Protein AF-A0AAW1PPL3-F1 (afdb_monomer_lite)

pLDDT: mean 71.65, std 19.82, range [29.27, 97.94]

Radius of gyration: 53.05 Å; chains: 1; bounding box: 137×73×164 Å

Sequence (565 aa):
MLQYEVLLQEMLGAAGLLGKDSELPNEKRLACHHALLRELLVANAFGPLQASPAGRPAAVAERAALKEELVAQAAKHEAHVAELNAASAALQAQLDSTTAQVASLRQQMMDKTEQHWKANSACEAELRKWKERYEECEREANYLRGQLAEGVSKRAAMSALQEACKPSWGAHAGGATQNQAEVLQQQLGVLLNSRLDNFERQLAVTHADDAPQLRAACMAECNVALQQLRGLGDLSQQHASRRGVEQASPANLASPQTPAAAVVDGKQQQHRPSSREGRSALPADQTGDQAEPSGRSSGQAGAPAEELHAQLWRKFEHYCGLDFVPRPAYARRLDLKGLLRLIEDCLASKWRQSSAQGRGLQEATADFFFRYVEEKYGPRDLAAYICHGCLTAVEQHQEGNAVVRMFAAILRGTLAEPAWQYSMQWRRILARLAIGSLVSPKAVIATLYPTAAVEEQAALLAKLTHREGTHADDIIEVLTGELLSGRELRYQHWLQILQSREVEPGLPEFADLCMQHMPSVKREMIESMFRLVQGAEQRGDRHGSAPPDKLAYVAACLEAAAIDC

Foldseek 3Di:
DVVLVVVLVVQCVVVVNPDPDDDDDPVVSVVSNVVSVVVCVVVVVVPCVPDDPVCVVVVVVVVVVVVVVVVVVVVVVVVVVVVVVVVVVVVVVVVVVVVVVVVVVVVVVVVVVVVVVVVVVVVVVVVVVVVVVVVVVVVVVVVVVVVVVVVVVVVVVVVVVVVVLPDPPPDDDDDDPVVVLVVVSVVLVVVLVVVVVVLVVVLVVDDPVCNVVSVVVNVVVVVVSVVVVVVVVVVVVVVVVVVVVVPDDDDDDDDDDDDDDDDDDDDDDDDDDDDDDDDDDDDDDDDDDDDDPPDDDDDPPPPPQVVLLVVLVVVLCVLVDVPPDDDDPDDDDDPSVVLSVLLLVLLVVVCVVVDPDDDDRRNVSSVCQLVVLCVPVPDSVRSSVVSCQQSVVSRVDDPQFLSNVQVSCCSVVVDPPLLVLLLVLLVVVLVVQCPDQAHDLLVSLCLLCVPDDPVLSVVLVVQQVVDDRRGSSSNSRSQSVCVVVCNRPQLVVQLVVQVVDPDQDFLVRLLVVLCVVQVQQDSVLSSVLLVSQVVVPPPPDPGDRGDSSNSSSSSSSRVSVSSVD

Secondary structure (DSSP, 8-state):
-HHHHHHHHHHHHHTT---TT----HHHHHHHHHHHHHHHHHTTTTGGGG--TTSHHHHHHHHHHHHHHHHHHHHHHHHHHHHHHHHHHHHHHHHHHHHHHHHHHHHHHHHHHHHHHHHHHHHHHHHHHHHHHHHHHHHHHHHHHHHHHHHHHHHHHHHHHHHHTS---------SSHHHHHHHHHHHHHHHHHHHHHHHHHHHHS-TTTHHHHHHHHHHHHHHHHHHHHHHHHHHHHHHHHHHHTT----------------------------------------------------S--HHHHHHHHHHHHHHHHHH-TTS-----------HHHHHHHHHHHHHHHHHHH-SS---HHHHHHHHHHHHHHHHH-SHHHHHHHHHHHHHHHHT-SS--HHHHHHHHHHTTSS-HHHHHHHHHHHHHHHHH-SSS---HHHHHHHH-TTS-HHHHHHHHHHHTTSTT--HHHHHHHHHHHHHTT--HHHHHHHHHHHTSSS---HHHHHHHHHHH-TTS-HHHHHHHHHHHHHHH-SS-TTPPPPHHHHHHHHHHHHHHHHH-

Structure (mmCIF, N/CA/C/O backbone):
data_AF-A0AAW1PPL3-F1
#
_entry.id   AF-A0AAW1PPL3-F1
#
loop_
_atom_site.group_PDB
_atom_site.id
_atom_site.type_symbol
_atom_site.label_atom_id
_atom_site.label_alt_id
_atom_site.label_comp_id
_atom_site.label_asym_id
_atom_site.label_entity_id
_atom_site.label_seq_id
_atom_site.pdbx_PDB_ins_code
_atom_site.Cartn_x
_atom_site.Cartn_y
_atom_site.Cartn_z
_atom_site.occupancy
_atom_site.B_iso_or_equiv
_atom_site.auth_seq_id
_atom_site.auth_comp_id
_atom_site.auth_asym_id
_atom_site.auth_atom_id
_atom_site.pdbx_PDB_model_num
ATOM 1 N N . MET A 1 1 ? -42.924 -25.919 68.122 1.00 47.06 1 MET A N 1
ATOM 2 C CA . MET A 1 1 ? -42.771 -26.407 66.733 1.00 47.06 1 MET A CA 1
ATOM 3 C C . MET A 1 1 ? -43.697 -27.572 66.425 1.00 47.06 1 MET A C 1
ATOM 5 O O . MET A 1 1 ? -44.502 -27.414 65.527 1.00 47.06 1 MET A O 1
ATOM 9 N N . LEU A 1 2 ? -43.689 -28.660 67.205 1.00 43.91 2 LEU A N 1
ATOM 10 C CA . LEU A 1 2 ? -44.578 -29.816 66.975 1.00 43.91 2 LEU A CA 1
ATOM 11 C C . LEU A 1 2 ? -46.073 -29.460 66.839 1.00 43.91 2 LEU A C 1
ATOM 13 O O . LEU A 1 2 ? -46.724 -29.915 65.912 1.00 43.91 2 LEU A O 1
ATOM 17 N N . GLN A 1 3 ? -46.611 -28.580 67.690 1.00 58.44 3 GLN A N 1
ATOM 18 C CA . GLN A 1 3 ? -48.013 -28.139 67.572 1.00 58.44 3 GLN A CA 1
ATOM 19 C C . GLN A 1 3 ? -48.297 -27.320 66.299 1.00 58.44 3 GLN A C 1
ATOM 21 O O . GLN A 1 3 ? -49.403 -27.373 65.778 1.00 58.44 3 GLN A O 1
ATOM 26 N N . TYR A 1 4 ? -47.304 -26.590 65.781 1.00 63.50 4 TYR A N 1
ATOM 27 C CA . TYR A 1 4 ? -47.431 -25.813 64.544 1.00 63.50 4 TYR A CA 1
ATOM 28 C C . TYR A 1 4 ? -47.449 -26.733 63.322 1.00 63.50 4 TYR A C 1
ATOM 30 O O . TYR A 1 4 ? -48.279 -26.556 62.439 1.00 63.50 4 TYR A O 1
ATOM 38 N N . GLU A 1 5 ? -46.571 -27.738 63.289 1.00 59.00 5 GLU A N 1
ATOM 39 C CA . GLU A 1 5 ? -46.535 -28.725 62.205 1.00 59.00 5 GLU A CA 1
ATOM 40 C C . GLU A 1 5 ? -47.808 -29.572 62.153 1.00 59.00 5 GLU A C 1
ATOM 42 O O . GLU A 1 5 ? -48.322 -29.812 61.063 1.00 59.00 5 GLU A O 1
ATOM 47 N N . VAL A 1 6 ? -48.355 -29.955 63.313 1.00 66.25 6 VAL A N 1
ATOM 48 C CA . VAL A 1 6 ? -49.623 -30.696 63.396 1.00 66.25 6 VAL A CA 1
ATOM 49 C C . VAL A 1 6 ? -50.791 -29.845 62.889 1.00 66.25 6 VAL A C 1
ATOM 51 O O . VAL A 1 6 ? -51.515 -30.292 62.005 1.00 66.25 6 VAL A O 1
ATOM 54 N N . LEU A 1 7 ? -50.930 -28.594 63.349 1.00 67.81 7 LEU A N 1
ATOM 55 C CA . LEU A 1 7 ? -52.013 -27.706 62.896 1.00 67.81 7 LEU A CA 1
ATOM 56 C C . LEU A 1 7 ? -51.896 -27.378 61.397 1.00 67.81 7 LEU A C 1
ATOM 58 O O . LEU A 1 7 ? -52.888 -27.283 60.676 1.00 67.81 7 LEU A O 1
ATOM 62 N N . LEU A 1 8 ? -50.665 -27.227 60.905 1.00 67.19 8 LEU A N 1
ATOM 63 C CA . LEU A 1 8 ? -50.383 -27.007 59.494 1.00 67.19 8 LEU A CA 1
ATOM 64 C C . LEU A 1 8 ? -50.762 -28.231 58.644 1.00 67.19 8 LEU A C 1
ATOM 66 O O . LEU A 1 8 ? -51.364 -28.065 57.582 1.00 67.19 8 LEU A O 1
ATOM 70 N N . GLN A 1 9 ? -50.427 -29.443 59.096 1.00 66.56 9 GLN A N 1
ATOM 71 C CA . GLN A 1 9 ? -50.835 -30.687 58.438 1.00 66.56 9 GLN A CA 1
ATOM 72 C C . GLN A 1 9 ? -52.357 -30.859 58.456 1.00 66.56 9 GLN A C 1
ATOM 74 O O . GLN A 1 9 ? -52.925 -31.250 57.439 1.00 66.56 9 GLN A O 1
ATOM 79 N N . GLU A 1 10 ? -53.028 -30.499 59.550 1.00 70.81 10 GLU A N 1
ATOM 80 C CA . GLU A 1 10 ? -54.491 -30.522 59.643 1.00 70.81 10 GLU A CA 1
ATOM 81 C C . GLU A 1 10 ? -55.145 -29.539 58.666 1.00 70.81 10 GLU A C 1
ATOM 83 O O . GLU A 1 10 ? -56.058 -29.928 57.941 1.00 70.81 10 GLU A O 1
ATOM 88 N N . MET A 1 11 ? -54.654 -28.298 58.559 1.00 67.19 11 MET A N 1
ATOM 89 C CA . MET A 1 11 ? -55.198 -27.337 57.591 1.00 67.19 11 MET A CA 1
ATOM 90 C C . MET A 1 11 ? -54.926 -27.740 56.138 1.00 67.19 11 MET A C 1
ATOM 92 O O . MET A 1 11 ? -55.801 -27.601 55.283 1.00 67.19 11 MET A O 1
ATOM 96 N N . LEU A 1 12 ? -53.725 -28.248 55.839 1.00 66.06 12 LEU A N 1
ATOM 97 C CA . LEU A 1 12 ? -53.390 -28.765 54.508 1.00 66.06 12 LEU A CA 1
ATOM 98 C C . LEU A 1 12 ? -54.238 -30.001 54.162 1.00 66.06 12 LEU A C 1
ATOM 100 O O . LEU A 1 12 ? -54.612 -30.188 53.003 1.00 66.06 12 LEU A O 1
ATOM 104 N N . GLY A 1 13 ? -54.574 -30.818 55.164 1.00 69.56 13 GLY A N 1
ATOM 105 C CA . GLY A 1 13 ? -55.455 -31.973 55.037 1.00 69.56 13 GLY A CA 1
ATOM 106 C C . GLY A 1 13 ? -56.905 -31.563 54.795 1.00 69.56 13 GLY A C 1
ATOM 107 O O . GLY A 1 13 ? -57.526 -32.047 53.851 1.00 69.56 13 GLY A O 1
ATOM 108 N N . ALA A 1 14 ? -57.422 -30.613 55.578 1.00 72.19 14 ALA A N 1
ATOM 109 C CA . ALA A 1 14 ? -58.779 -30.080 55.448 1.00 72.19 14 ALA A CA 1
ATOM 110 C C . ALA A 1 14 ? -59.011 -29.363 54.107 1.00 72.19 14 ALA A C 1
ATOM 112 O O . ALA A 1 14 ? -60.102 -29.433 53.547 1.00 72.19 14 ALA A O 1
ATOM 113 N N . ALA A 1 15 ? -57.976 -28.726 53.553 1.00 66.81 15 ALA A N 1
ATOM 114 C CA . ALA A 1 15 ? -58.012 -28.121 52.222 1.00 66.81 15 ALA A CA 1
ATOM 115 C C . ALA A 1 15 ? -57.899 -29.143 51.068 1.00 66.81 15 ALA A C 1
ATOM 117 O O . ALA A 1 15 ? -57.900 -28.747 49.903 1.00 66.81 15 ALA A O 1
ATOM 118 N N . GLY A 1 16 ? -57.771 -30.443 51.367 1.00 69.69 16 GLY A N 1
ATOM 119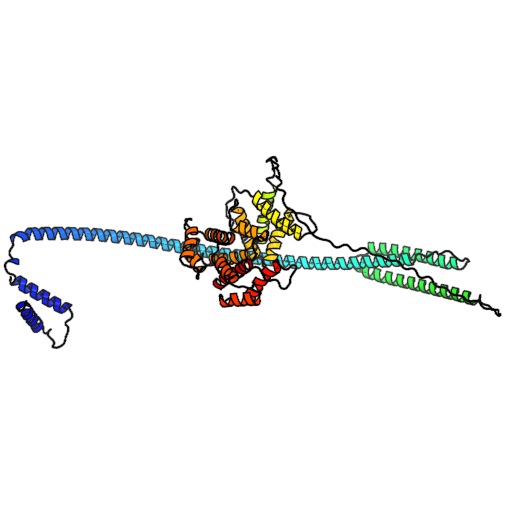 C CA . GLY A 1 16 ? -57.636 -31.510 50.370 1.00 69.69 16 GLY A CA 1
ATOM 120 C C . GLY A 1 16 ? -56.287 -31.526 49.641 1.00 69.69 16 GLY A C 1
ATOM 121 O O . GLY A 1 16 ? -56.177 -32.117 48.571 1.00 69.69 16 GLY A O 1
ATOM 122 N N . LEU A 1 17 ? -55.262 -30.862 50.188 1.00 61.75 17 LEU A N 1
ATOM 123 C CA . LEU A 1 17 ? -53.961 -30.664 49.537 1.00 61.75 17 LEU A CA 1
ATOM 124 C C . LEU A 1 17 ? -52.925 -31.746 49.888 1.00 61.75 17 LEU A C 1
ATOM 126 O O . LEU A 1 17 ? -51.886 -31.825 49.238 1.00 61.75 17 LEU A O 1
ATOM 130 N N . LEU A 1 18 ? -53.199 -32.597 50.880 1.00 63.81 18 LEU A N 1
ATOM 131 C CA . LEU A 1 18 ? -52.364 -33.747 51.250 1.00 63.81 18 LEU A CA 1
ATOM 132 C C . LEU A 1 18 ? -52.703 -34.974 50.381 1.00 63.81 18 LEU A C 1
ATOM 134 O O . LEU A 1 18 ? -53.314 -35.942 50.828 1.00 63.81 18 LEU A O 1
ATOM 138 N N . GLY A 1 19 ? -52.311 -34.918 49.106 1.00 61.66 19 GLY A N 1
ATOM 139 C CA . GLY A 1 19 ? -52.213 -36.104 48.250 1.00 61.66 19 GLY A CA 1
ATOM 140 C C . GLY A 1 19 ? -51.001 -36.953 48.649 1.00 61.66 19 GLY A C 1
ATOM 141 O O . GLY A 1 19 ? -49.971 -36.406 49.036 1.00 61.66 19 GLY A O 1
ATOM 142 N N . LYS A 1 20 ? -51.119 -38.286 48.568 1.00 55.81 20 LYS A N 1
ATOM 143 C CA . LYS A 1 20 ? -50.111 -39.232 49.087 1.00 55.81 20 LYS A CA 1
ATOM 144 C C . LYS A 1 20 ? -48.719 -39.138 48.445 1.00 55.81 20 LYS A C 1
ATOM 146 O O . LYS A 1 20 ? -47.793 -39.618 49.075 1.00 55.81 20 LYS A O 1
ATOM 151 N N . ASP A 1 21 ? -48.550 -38.472 47.300 1.00 56.91 21 ASP A N 1
ATOM 152 C CA . ASP A 1 21 ? -47.264 -38.417 46.584 1.00 56.91 21 ASP A CA 1
ATOM 153 C C . ASP A 1 21 ? -47.038 -37.098 45.808 1.00 56.91 21 ASP A C 1
ATOM 155 O O . ASP A 1 21 ? -46.737 -37.119 44.616 1.00 56.91 21 ASP A O 1
ATOM 159 N N . SER A 1 22 ? -47.188 -35.916 46.423 1.00 47.56 22 SER A N 1
ATOM 160 C CA . SER A 1 22 ? -46.882 -34.666 45.700 1.00 47.56 22 SER A CA 1
ATOM 161 C C . SER A 1 22 ? -46.159 -33.612 46.531 1.00 47.56 22 SER A C 1
ATOM 163 O O . SER A 1 22 ? -46.698 -33.089 47.510 1.00 47.56 22 SER A O 1
ATOM 165 N N . GLU A 1 23 ? -44.972 -33.226 46.064 1.00 56.41 23 GLU A N 1
ATOM 166 C CA . GLU A 1 23 ? -44.368 -31.926 46.340 1.00 56.41 23 GLU A CA 1
ATOM 167 C C . GLU A 1 23 ? -45.357 -30.826 45.924 1.00 56.41 23 GLU A C 1
ATOM 169 O O . GLU A 1 23 ? -45.525 -30.502 44.750 1.00 56.41 23 GLU A O 1
ATOM 174 N N . LEU A 1 24 ? -46.085 -30.284 46.900 1.00 57.62 24 LEU A N 1
ATOM 175 C CA . LEU A 1 24 ? -46.941 -29.121 46.692 1.00 57.62 24 LEU A CA 1
ATOM 176 C C . LEU A 1 24 ? -46.094 -27.955 46.148 1.00 57.62 24 LEU A C 1
ATOM 178 O O . LEU A 1 24 ? -45.044 -27.669 46.732 1.00 57.62 24 LEU A O 1
ATOM 182 N N . PRO A 1 25 ? -46.554 -27.228 45.110 1.00 60.47 25 PRO A N 1
ATOM 183 C CA . PRO A 1 25 ? -45.893 -26.012 44.648 1.00 60.47 25 PRO A CA 1
ATOM 184 C C . PRO A 1 25 ? -45.697 -25.047 45.822 1.00 60.47 25 PRO A C 1
ATOM 186 O O . PRO A 1 25 ? -46.647 -24.793 46.574 1.00 60.47 25 PRO A O 1
ATOM 189 N N . ASN A 1 26 ? -44.481 -24.513 45.978 1.00 64.62 26 ASN A N 1
ATOM 190 C CA . ASN A 1 26 ? -44.082 -23.663 47.108 1.00 64.62 26 ASN A CA 1
ATOM 191 C C . ASN A 1 26 ? -45.104 -22.562 47.433 1.00 64.62 26 ASN A C 1
ATOM 193 O O . ASN A 1 26 ? -45.371 -22.297 48.601 1.00 64.62 26 ASN A O 1
ATOM 197 N N . GLU A 1 27 ? -45.742 -21.982 46.417 1.00 66.88 27 GLU A N 1
ATOM 198 C CA . GLU A 1 27 ? -46.735 -20.912 46.555 1.00 66.88 27 GLU A CA 1
ATOM 199 C C . GLU A 1 27 ? -47.969 -21.317 47.380 1.00 66.88 27 GLU A C 1
ATOM 201 O O . GLU A 1 27 ? -48.416 -20.554 48.238 1.00 66.88 27 GLU A O 1
ATOM 206 N N . LYS A 1 28 ? -48.498 -22.538 47.198 1.00 67.62 28 LYS A N 1
ATOM 207 C CA . LYS A 1 28 ? -49.673 -23.016 47.954 1.00 67.62 28 LYS A CA 1
ATOM 208 C C . LYS A 1 28 ? -49.316 -23.333 49.404 1.00 67.62 28 LYS A C 1
ATOM 210 O O . LYS A 1 28 ? -50.082 -23.021 50.315 1.00 67.62 28 LYS A O 1
ATOM 215 N N . ARG A 1 29 ? -48.127 -23.901 49.631 1.00 66.00 29 ARG A N 1
ATOM 216 C CA . ARG A 1 29 ? -47.601 -24.157 50.981 1.00 66.00 29 ARG A CA 1
ATOM 217 C C . ARG A 1 29 ? -47.380 -22.840 51.734 1.00 66.00 29 ARG A C 1
ATOM 219 O O . ARG A 1 29 ? -47.777 -22.736 52.895 1.00 66.00 29 ARG A O 1
ATOM 226 N N . LEU A 1 30 ? -46.835 -21.827 51.055 1.00 69.00 30 LEU A N 1
ATOM 227 C CA . LEU A 1 30 ? -46.618 -20.490 51.608 1.00 69.00 30 LEU A CA 1
ATOM 228 C C . LEU A 1 30 ? -47.943 -19.788 51.950 1.00 69.00 30 LEU A C 1
ATOM 230 O O . LEU A 1 30 ? -48.066 -19.210 53.028 1.00 69.00 30 LEU A O 1
ATOM 234 N N . ALA A 1 31 ? -48.958 -19.895 51.084 1.00 73.62 31 ALA A N 1
ATOM 235 C CA . ALA A 1 31 ? -50.292 -19.352 51.344 1.00 73.62 31 ALA A CA 1
ATOM 236 C C . ALA A 1 31 ? -50.938 -19.973 52.596 1.00 73.62 31 ALA A C 1
ATOM 238 O O . ALA A 1 31 ? -51.479 -19.248 53.434 1.00 73.62 31 ALA A O 1
ATOM 239 N N . CYS A 1 32 ? -50.818 -21.294 52.777 1.00 70.44 32 CYS A N 1
ATOM 240 C CA . CYS A 1 32 ? -51.295 -21.974 53.985 1.00 70.44 32 CYS A CA 1
ATOM 241 C C . CYS A 1 32 ? -50.515 -21.567 55.243 1.00 70.44 32 CYS A C 1
ATOM 243 O O . CYS A 1 32 ? -51.138 -21.345 56.280 1.00 70.44 32 CYS A O 1
ATOM 245 N N . HIS A 1 33 ? -49.187 -21.407 55.170 1.00 72.00 33 HIS A N 1
ATOM 246 C CA . HIS A 1 33 ? -48.400 -20.880 56.298 1.00 72.00 33 HIS A CA 1
ATOM 247 C C . HIS A 1 33 ? -48.849 -19.466 56.675 1.00 72.00 33 HIS A C 1
ATOM 249 O O . HIS A 1 33 ? -49.028 -19.160 57.850 1.00 72.00 33 HIS A O 1
ATOM 255 N N . HIS A 1 34 ? -49.077 -18.606 55.682 1.00 74.06 34 HIS A N 1
ATOM 256 C CA . HIS A 1 34 ? -49.506 -17.233 55.912 1.00 74.06 34 HIS A CA 1
ATOM 257 C C . HIS A 1 34 ? -50.919 -17.151 56.518 1.00 74.06 34 HIS A C 1
ATOM 259 O O . HIS A 1 34 ? -51.156 -16.339 57.412 1.00 74.06 34 HIS A O 1
ATOM 265 N N . ALA A 1 35 ? -51.848 -18.010 56.083 1.00 77.00 35 ALA A N 1
ATOM 266 C CA . ALA A 1 35 ? -53.179 -18.117 56.682 1.00 77.00 35 ALA A CA 1
ATOM 267 C C . ALA A 1 35 ? -53.114 -18.602 58.142 1.00 77.00 35 ALA A C 1
ATOM 269 O O . ALA A 1 35 ? -53.709 -17.977 59.016 1.00 77.00 35 ALA A O 1
ATOM 270 N N . LEU A 1 36 ? -52.318 -19.641 58.421 1.00 73.62 36 LEU A N 1
ATOM 271 C CA . LEU A 1 36 ? -52.119 -20.176 59.773 1.00 73.62 36 LEU A CA 1
ATOM 272 C C . LEU A 1 36 ? -51.508 -19.125 60.710 1.00 73.62 36 LEU A C 1
ATOM 274 O O . LEU A 1 36 ? -51.968 -18.939 61.831 1.00 73.62 36 LEU A O 1
ATOM 278 N N . LEU A 1 37 ? -50.486 -18.401 60.243 1.00 74.31 37 LEU A N 1
ATOM 279 C CA . LEU A 1 37 ? -49.851 -17.332 61.012 1.00 74.31 37 LEU A CA 1
ATOM 280 C C . LEU A 1 37 ? -50.823 -16.183 61.299 1.00 74.31 37 LEU A C 1
ATOM 282 O O . LEU A 1 37 ? -50.788 -15.639 62.401 1.00 74.31 37 LEU A O 1
ATOM 286 N N . ARG A 1 38 ? -51.708 -15.831 60.355 1.00 76.31 38 ARG A N 1
ATOM 287 C CA . ARG A 1 38 ? -52.776 -14.844 60.589 1.00 76.31 38 ARG A CA 1
ATOM 288 C C . ARG A 1 38 ? -53.756 -15.308 61.661 1.00 76.31 38 ARG A C 1
ATOM 290 O O . ARG A 1 38 ? -54.040 -14.530 62.563 1.00 76.31 38 ARG A O 1
ATOM 297 N N . GLU A 1 39 ? -54.225 -16.549 61.594 1.00 76.50 39 GLU A N 1
ATOM 298 C CA . GLU A 1 39 ? -55.144 -17.107 62.595 1.00 76.50 39 GLU A CA 1
ATOM 299 C C . GLU A 1 39 ? -54.493 -17.184 63.983 1.00 76.50 39 GLU A C 1
ATOM 301 O O . GLU A 1 39 ? -55.076 -16.739 64.967 1.00 76.50 39 GLU A O 1
ATOM 306 N N . LEU A 1 40 ? -53.236 -17.633 64.071 1.00 74.50 40 LEU A N 1
ATOM 307 C CA . LEU A 1 40 ? -52.483 -17.663 65.332 1.00 74.50 40 LEU A CA 1
ATOM 308 C C . LEU A 1 40 ? -52.224 -16.256 65.900 1.00 74.50 40 LEU A C 1
ATOM 310 O O . LEU A 1 40 ? -52.237 -16.067 67.118 1.00 74.50 40 LEU A O 1
ATOM 314 N N . LEU A 1 41 ? -52.018 -15.258 65.032 1.00 71.50 41 LEU A N 1
ATOM 315 C CA . LEU A 1 41 ? -51.912 -13.850 65.423 1.00 71.50 41 LEU A CA 1
ATOM 316 C C . LEU A 1 41 ? -53.244 -13.300 65.951 1.00 71.50 41 LEU A C 1
ATOM 318 O O . LEU A 1 41 ? -53.228 -12.595 66.957 1.00 71.50 41 LEU A O 1
ATOM 322 N N . VAL A 1 42 ? -54.373 -13.617 65.304 1.00 76.06 42 VAL A N 1
ATOM 323 C CA . VAL A 1 42 ? -55.726 -13.196 65.722 1.00 76.06 42 VAL A CA 1
ATOM 324 C C . VAL A 1 42 ? -56.143 -13.879 67.025 1.00 76.06 42 VAL A C 1
ATOM 326 O O . VAL A 1 42 ? -56.715 -13.232 67.900 1.00 76.06 42 VAL A O 1
ATOM 329 N N . ALA A 1 43 ? -55.794 -15.153 67.197 1.00 75.88 43 ALA A N 1
ATOM 330 C CA . ALA A 1 43 ? -56.056 -15.928 68.407 1.00 75.88 43 ALA A CA 1
ATOM 331 C C . ALA A 1 43 ? -55.189 -15.512 69.613 1.00 75.88 43 ALA A C 1
ATOM 333 O O . ALA A 1 43 ? -55.284 -16.123 70.675 1.00 75.88 43 ALA A O 1
ATOM 334 N N . ASN A 1 44 ? -54.330 -14.493 69.467 1.00 67.56 44 ASN A N 1
ATOM 335 C CA . ASN A 1 44 ? -53.355 -14.058 70.470 1.00 67.56 44 ASN A CA 1
ATOM 336 C C . ASN A 1 44 ? -52.453 -15.193 71.000 1.00 67.56 44 ASN A C 1
ATOM 338 O O . ASN A 1 44 ? -51.967 -15.158 72.134 1.00 67.56 44 ASN A O 1
ATOM 342 N N . ALA A 1 45 ? -52.203 -16.216 70.178 1.00 70.31 45 ALA A N 1
ATOM 343 C CA . ALA A 1 45 ? -51.489 -17.420 70.598 1.00 70.31 45 ALA A CA 1
ATOM 344 C C . ALA A 1 45 ? -49.991 -17.174 70.877 1.00 70.31 45 ALA A C 1
ATOM 346 O O . ALA A 1 45 ? -49.323 -18.021 71.466 1.00 70.31 45 ALA A O 1
ATOM 347 N N . PHE A 1 46 ? -49.455 -16.010 70.487 1.00 64.44 46 PHE A N 1
ATOM 348 C CA . PHE A 1 46 ? -48.047 -15.638 70.674 1.00 64.44 46 PHE A CA 1
ATOM 349 C C . PHE A 1 46 ? -47.742 -14.941 72.014 1.00 64.44 46 PHE A C 1
ATOM 351 O O . PHE A 1 46 ? -46.602 -14.534 72.249 1.00 64.44 46 PHE A O 1
ATOM 358 N N . GLY A 1 47 ? -48.717 -14.838 72.925 1.00 62.88 47 GLY A N 1
ATOM 359 C CA . GLY A 1 47 ? -48.483 -14.373 74.294 1.00 62.88 47 GLY A CA 1
ATOM 360 C C . GLY A 1 47 ? -47.929 -12.934 74.385 1.00 62.88 47 GLY A C 1
ATOM 361 O O . GLY A 1 47 ? -48.173 -12.117 73.495 1.00 62.88 47 GLY A O 1
ATOM 362 N N . PRO A 1 48 ? -47.187 -12.576 75.455 1.00 56.03 48 PRO A N 1
ATOM 363 C CA . PRO A 1 48 ? -46.822 -11.188 75.781 1.00 56.03 48 PRO A CA 1
ATOM 364 C C . PRO A 1 48 ? -45.929 -10.475 74.748 1.00 56.03 48 PRO A C 1
ATOM 366 O O . PRO A 1 48 ? -45.731 -9.269 74.861 1.00 56.03 48 PRO A O 1
ATOM 369 N N . LEU A 1 49 ? -45.467 -11.160 73.695 1.00 54.56 49 LEU A N 1
ATOM 370 C CA . LEU A 1 49 ? -44.830 -10.526 72.533 1.00 54.56 49 LEU A CA 1
ATOM 371 C C . LEU A 1 49 ? -45.799 -9.645 71.718 1.00 54.56 49 LEU A C 1
ATOM 373 O O . LEU A 1 49 ? -45.357 -8.793 70.953 1.00 54.56 49 LEU A O 1
ATOM 377 N N . GLN A 1 50 ? -47.116 -9.800 71.899 1.00 56.12 50 GLN A N 1
ATOM 378 C CA . GLN A 1 50 ? -48.141 -8.934 71.298 1.00 56.12 50 GLN A CA 1
ATOM 379 C C . GLN A 1 50 ? -48.575 -7.766 72.206 1.00 56.12 50 GLN A C 1
ATOM 381 O O . GLN A 1 50 ? -49.349 -6.903 71.777 1.00 56.12 50 GLN A O 1
ATOM 386 N N . ALA A 1 51 ? -48.073 -7.700 73.444 1.00 47.22 51 ALA A N 1
ATOM 387 C CA . ALA A 1 51 ? -48.461 -6.696 74.426 1.00 47.22 51 ALA A CA 1
ATOM 388 C C . ALA A 1 51 ? -47.456 -5.532 74.502 1.00 47.22 51 ALA A C 1
ATOM 390 O O . ALA A 1 51 ? -46.636 -5.445 75.408 1.00 47.22 51 ALA A O 1
ATOM 391 N N . SER A 1 52 ? -47.601 -4.567 73.592 1.00 45.41 52 SER A N 1
ATOM 392 C CA . SER A 1 52 ? -47.486 -3.153 73.973 1.00 45.41 52 SER A CA 1
ATOM 393 C C . SER A 1 52 ? -48.372 -2.281 73.071 1.00 45.41 52 SER A C 1
ATOM 395 O O . SER A 1 52 ? -47.948 -1.823 72.008 1.00 45.41 52 SER A O 1
ATOM 397 N N . PRO A 1 53 ? -49.633 -2.027 73.464 1.00 52.25 53 PRO A N 1
ATOM 398 C CA . PRO A 1 53 ? -50.480 -1.035 72.803 1.00 52.25 53 PRO A CA 1
ATOM 399 C C . PRO A 1 53 ? -49.970 0.414 72.967 1.00 52.25 53 PRO A C 1
ATOM 401 O O . PRO A 1 53 ? -50.486 1.303 72.296 1.00 52.25 53 PRO A O 1
ATOM 404 N N . ALA A 1 54 ? -48.927 0.657 73.774 1.00 50.50 54 ALA A N 1
ATOM 405 C CA . ALA A 1 54 ? -48.336 1.982 73.986 1.00 50.50 54 ALA A CA 1
ATOM 406 C C . ALA A 1 54 ? -47.407 2.461 72.844 1.00 50.50 54 ALA A C 1
ATOM 408 O O . ALA A 1 54 ? -47.099 3.646 72.778 1.00 50.50 54 ALA A O 1
ATOM 409 N N . GLY A 1 55 ? -46.996 1.584 71.914 1.00 51.78 55 GLY A N 1
ATOM 410 C CA . GLY A 1 55 ? -46.159 1.945 70.751 1.00 51.78 55 GLY A CA 1
ATOM 411 C C . GLY A 1 55 ? -46.908 2.106 69.417 1.00 51.78 55 GLY A C 1
ATOM 412 O O . GLY A 1 55 ? -46.330 2.558 68.429 1.00 51.78 55 GLY A O 1
ATOM 413 N N . ARG A 1 56 ? -48.202 1.752 69.357 1.00 56.53 56 ARG A N 1
ATOM 414 C CA . ARG A 1 56 ? -49.001 1.772 68.114 1.00 56.53 56 ARG A CA 1
ATOM 415 C C . ARG A 1 56 ? -49.181 3.155 67.468 1.00 56.53 56 ARG A C 1
ATOM 417 O O . ARG A 1 56 ? -49.084 3.204 66.245 1.00 56.53 56 ARG A O 1
ATOM 424 N N . PRO A 1 57 ? -49.424 4.266 68.191 1.00 60.31 57 PRO A N 1
ATOM 425 C CA . PRO A 1 57 ? -49.582 5.562 67.528 1.00 60.31 57 PRO A CA 1
ATOM 426 C C . PRO A 1 57 ? -48.271 6.057 66.896 1.00 60.31 57 PRO A C 1
ATOM 428 O O . PRO A 1 57 ? -48.308 6.620 65.806 1.00 60.31 57 PRO A O 1
ATOM 431 N N . ALA A 1 58 ? -47.117 5.766 67.512 1.00 63.50 58 ALA A N 1
ATOM 432 C CA . ALA A 1 58 ? -45.806 6.104 66.955 1.00 63.50 58 ALA A CA 1
ATOM 433 C C . ALA A 1 58 ? -45.503 5.302 65.676 1.00 63.50 58 ALA A C 1
ATOM 435 O O . ALA A 1 58 ? -45.140 5.887 64.661 1.00 63.50 58 ALA A O 1
ATOM 436 N N . ALA A 1 59 ? -45.763 3.990 65.678 1.00 69.38 59 ALA A N 1
ATOM 437 C CA . ALA A 1 59 ? -45.568 3.145 64.497 1.00 69.38 59 ALA A CA 1
ATOM 438 C C . ALA A 1 59 ? -46.533 3.481 63.340 1.00 69.38 59 ALA A C 1
ATOM 440 O O . ALA A 1 59 ? -46.192 3.320 62.169 1.00 69.38 59 ALA A O 1
ATOM 441 N N . VAL A 1 60 ? -47.751 3.952 63.639 1.00 75.12 60 VAL A N 1
ATOM 442 C CA . VAL A 1 60 ? -48.701 4.417 62.612 1.00 75.12 60 VAL A CA 1
ATOM 443 C C . VAL A 1 60 ? -48.249 5.750 62.008 1.00 75.12 60 VAL A C 1
ATOM 445 O O . VAL A 1 60 ? -48.342 5.905 60.791 1.00 75.12 60 VAL A O 1
ATOM 448 N N . ALA A 1 61 ? -47.719 6.673 62.818 1.00 76.94 61 ALA A N 1
ATOM 449 C CA . ALA A 1 61 ? -47.149 7.932 62.337 1.00 76.94 61 ALA A CA 1
ATOM 450 C C . ALA A 1 61 ? -45.895 7.704 61.472 1.00 76.94 61 ALA A C 1
ATOM 452 O O . ALA A 1 61 ? -45.797 8.259 60.381 1.00 76.94 61 ALA A O 1
ATOM 453 N N . GLU A 1 62 ? -44.989 6.820 61.895 1.00 78.62 62 GLU A N 1
ATOM 454 C CA . GLU A 1 62 ? -43.796 6.445 61.124 1.00 78.62 62 GLU A CA 1
ATOM 455 C C . GLU A 1 62 ? -44.169 5.774 59.792 1.00 78.62 62 GLU A C 1
ATOM 457 O O . GLU A 1 62 ? -43.621 6.096 58.740 1.00 78.62 62 GLU A O 1
ATOM 462 N N . ARG A 1 63 ? -45.190 4.906 59.795 1.00 81.81 63 ARG A N 1
ATOM 463 C CA . ARG A 1 63 ? -45.705 4.282 58.569 1.00 81.81 63 ARG A CA 1
ATOM 464 C C . ARG A 1 63 ? -46.391 5.279 57.632 1.00 81.81 63 ARG A C 1
ATOM 466 O O . ARG A 1 63 ? -46.362 5.073 56.420 1.00 81.81 63 ARG A O 1
ATOM 473 N N . ALA A 1 64 ? -47.038 6.315 58.163 1.00 83.00 64 ALA A N 1
ATOM 474 C CA . ALA A 1 64 ? -47.610 7.389 57.353 1.00 83.00 64 ALA A CA 1
ATOM 475 C C . ALA A 1 64 ? -46.503 8.237 56.706 1.00 83.00 64 ALA A C 1
ATOM 477 O O . ALA A 1 64 ? -46.549 8.445 55.496 1.00 83.00 64 ALA A O 1
ATOM 478 N N . ALA A 1 65 ? -45.467 8.603 57.468 1.00 86.69 65 ALA A N 1
ATOM 479 C CA . ALA A 1 65 ? -44.304 9.329 56.959 1.00 86.69 65 ALA A CA 1
ATOM 480 C C . ALA A 1 65 ? -43.557 8.540 55.867 1.00 86.69 65 ALA A C 1
ATOM 482 O O . ALA A 1 65 ? -43.282 9.076 54.798 1.00 86.69 65 ALA A O 1
ATOM 483 N N . LEU A 1 66 ? -43.329 7.238 56.074 1.00 91.00 66 LEU A N 1
ATOM 484 C CA . LEU A 1 66 ? -42.728 6.354 55.064 1.00 91.00 66 LEU A CA 1
ATOM 485 C C . LEU A 1 66 ? -43.566 6.264 53.783 1.00 91.00 66 LEU A C 1
ATOM 487 O O . LEU A 1 66 ? -43.017 6.186 52.687 1.00 91.00 66 LEU A O 1
ATOM 491 N N . LYS A 1 67 ? -44.900 6.262 53.892 1.00 92.19 67 LYS A N 1
ATOM 492 C CA . LYS A 1 67 ? -45.774 6.274 52.710 1.00 92.19 67 LYS A CA 1
ATOM 493 C C . LYS A 1 67 ? -45.660 7.584 51.939 1.00 92.19 67 LYS A C 1
ATOM 495 O O . LYS A 1 67 ? -45.584 7.534 50.717 1.00 92.19 67 LYS A O 1
ATOM 500 N N . GLU A 1 68 ? -45.655 8.723 52.627 1.00 91.69 68 GLU A N 1
ATOM 501 C CA . GLU A 1 68 ? -45.465 10.024 51.978 1.00 91.69 68 GLU A CA 1
ATOM 502 C C . GLU A 1 68 ? -44.092 10.120 51.304 1.00 91.69 68 GLU A C 1
ATOM 504 O O . GLU A 1 68 ? -44.008 10.562 50.159 1.00 91.69 68 GLU A O 1
ATOM 509 N N . GLU A 1 69 ? -43.033 9.622 51.948 1.00 94.38 69 GLU A N 1
ATOM 510 C CA . GLU A 1 69 ? -41.694 9.571 51.357 1.00 94.38 69 GLU A CA 1
ATOM 511 C C . GLU A 1 69 ? -41.643 8.664 50.119 1.00 94.38 69 GLU A C 1
ATOM 513 O O . GLU A 1 69 ? -41.093 9.066 49.093 1.00 94.38 69 GLU A O 1
ATOM 518 N N . LEU A 1 70 ? -42.263 7.480 50.164 1.00 93.06 70 LEU A N 1
ATOM 519 C CA . LEU A 1 70 ? -42.340 6.578 49.010 1.00 93.06 70 LEU A CA 1
ATOM 520 C C . LEU A 1 70 ? -43.122 7.191 47.844 1.00 93.06 70 LEU A C 1
ATOM 522 O O . LEU A 1 70 ? -42.710 7.047 46.696 1.00 93.06 70 LEU A O 1
ATOM 526 N N . VAL A 1 71 ? -44.220 7.902 48.117 1.00 94.12 71 VAL A N 1
ATOM 527 C CA . VAL A 1 71 ? -44.975 8.627 47.081 1.00 94.12 71 VAL A CA 1
ATOM 528 C C . VAL A 1 71 ? -44.127 9.755 46.489 1.00 94.12 71 VAL A C 1
ATOM 530 O O . VAL A 1 71 ? -44.085 9.915 45.270 1.00 94.12 71 VAL A O 1
ATOM 533 N N . ALA A 1 72 ? -43.392 10.497 47.321 1.00 93.81 72 ALA A N 1
ATOM 534 C CA . ALA A 1 72 ? -42.485 11.541 46.853 1.00 93.81 72 ALA A CA 1
ATOM 535 C C . ALA A 1 72 ? -41.319 10.975 46.019 1.00 93.81 72 ALA A C 1
ATOM 537 O O . ALA A 1 72 ? -40.933 11.571 45.013 1.00 93.81 72 ALA A O 1
ATOM 538 N N . GLN A 1 73 ? -40.764 9.820 46.399 1.00 93.75 73 GLN A N 1
ATOM 539 C CA . GLN A 1 73 ? -39.743 9.120 45.616 1.00 93.75 73 GLN A CA 1
ATOM 540 C C . GLN A 1 73 ? -40.308 8.595 44.292 1.00 93.75 73 GLN A C 1
ATOM 542 O O . GLN A 1 73 ? -39.666 8.775 43.259 1.00 93.75 73 GLN A O 1
ATOM 547 N N . ALA A 1 74 ? -41.515 8.021 44.288 1.00 92.75 74 ALA A N 1
ATOM 548 C CA . ALA A 1 74 ? -42.181 7.573 43.067 1.00 92.75 74 ALA A CA 1
ATOM 549 C C . ALA A 1 74 ? -42.385 8.733 42.079 1.00 92.75 74 ALA A C 1
ATOM 551 O O . ALA A 1 74 ? -42.003 8.612 40.918 1.00 92.75 74 ALA A O 1
ATOM 552 N N . ALA A 1 75 ? -42.855 9.892 42.554 1.00 94.69 75 ALA A N 1
ATOM 553 C CA . ALA A 1 75 ? -43.008 11.086 41.722 1.00 94.69 75 ALA A CA 1
ATOM 554 C C . ALA A 1 75 ? -41.667 11.586 41.143 1.00 94.69 75 ALA A C 1
ATOM 556 O O . ALA A 1 75 ? -41.598 11.989 39.982 1.00 94.69 75 ALA A O 1
ATOM 557 N N . LYS A 1 76 ? -40.573 11.526 41.920 1.00 96.19 76 LYS A N 1
ATOM 558 C CA . LYS A 1 76 ? -39.222 11.851 41.420 1.00 96.19 76 LYS A CA 1
ATOM 559 C C . LYS A 1 76 ? -38.752 10.861 40.354 1.00 96.19 76 LYS A C 1
ATOM 561 O O . LYS A 1 76 ? -38.175 11.278 39.353 1.00 96.19 76 LYS A O 1
ATOM 566 N N . HIS A 1 77 ? -38.994 9.567 40.557 1.00 93.25 77 HIS A N 1
ATOM 567 C CA . HIS A 1 77 ? -38.652 8.541 39.575 1.00 93.25 77 HIS A CA 1
ATOM 568 C C . HIS A 1 77 ? -39.450 8.706 38.280 1.00 93.25 77 HIS A C 1
ATOM 570 O O . HIS A 1 77 ? -38.859 8.624 37.208 1.00 93.25 77 HIS A O 1
ATOM 576 N N . GLU A 1 78 ? -40.748 9.005 38.357 1.00 95.44 78 GLU A N 1
ATOM 577 C CA . GLU A 1 78 ? -41.577 9.292 37.181 1.00 95.44 78 GLU A CA 1
ATOM 578 C C . GLU A 1 78 ? -41.060 10.505 36.397 1.00 95.44 78 GLU A C 1
ATOM 580 O O . GLU A 1 78 ? -40.934 10.433 35.174 1.00 95.44 78 GLU A O 1
ATOM 585 N N . ALA A 1 79 ? -40.677 11.586 37.087 1.00 95.56 79 ALA A N 1
ATOM 586 C CA . ALA A 1 79 ? -40.079 12.757 36.446 1.00 95.56 79 ALA A CA 1
ATOM 587 C C . ALA A 1 79 ? -38.756 12.418 35.735 1.00 95.56 79 ALA A C 1
ATOM 589 O O . ALA A 1 79 ? -38.553 12.813 34.588 1.00 95.56 79 ALA A O 1
ATOM 590 N N . HIS A 1 80 ? -37.888 11.628 36.374 1.00 95.19 80 HIS A N 1
ATOM 591 C CA . HIS A 1 80 ? -36.623 11.196 35.776 1.00 95.19 80 HIS A CA 1
ATOM 592 C C . HIS A 1 80 ? -36.831 10.266 34.568 1.00 95.19 80 HIS A C 1
ATOM 594 O O . HIS A 1 80 ? -36.133 10.381 33.564 1.00 95.19 80 HIS A O 1
ATOM 600 N N . VAL A 1 81 ? -37.819 9.366 34.618 1.00 96.19 81 VAL A N 1
ATOM 601 C CA . VAL A 1 81 ? -38.184 8.518 33.469 1.00 96.19 81 VAL A CA 1
ATOM 602 C C . VAL A 1 81 ? -38.707 9.367 32.309 1.00 96.19 81 VAL A C 1
ATOM 604 O O . VAL A 1 81 ? -38.344 9.117 31.160 1.00 96.19 81 VAL A O 1
ATOM 607 N N . ALA A 1 82 ? -39.515 10.394 32.584 1.00 95.81 82 ALA A N 1
ATOM 608 C CA . ALA A 1 82 ? -39.982 11.320 31.556 1.00 95.81 82 ALA A CA 1
ATOM 609 C C . ALA A 1 82 ? -38.820 12.090 30.900 1.00 95.81 82 ALA A C 1
ATOM 611 O O . ALA A 1 82 ? -38.790 12.221 29.675 1.00 95.81 82 ALA A O 1
ATOM 612 N N . GLU A 1 83 ? -37.838 12.536 31.688 1.00 97.31 83 GLU A N 1
ATOM 613 C CA . GLU A 1 83 ? -36.632 13.207 31.189 1.00 97.31 83 GLU A CA 1
ATOM 614 C C . GLU A 1 83 ? -35.773 12.279 30.316 1.00 97.31 83 GLU A C 1
ATOM 616 O O . GLU A 1 83 ? -35.389 12.653 29.206 1.00 97.31 83 GLU A O 1
ATOM 621 N N . LEU A 1 84 ? -35.545 11.036 30.754 1.00 96.81 84 LEU A N 1
ATOM 622 C CA . LEU A 1 84 ? -34.818 10.035 29.967 1.00 96.81 84 LEU A CA 1
ATOM 623 C C . LEU A 1 84 ? -35.526 9.704 28.648 1.00 96.81 84 LEU A C 1
ATOM 625 O O . LEU A 1 84 ? -34.870 9.577 27.615 1.00 96.81 84 LEU A O 1
ATOM 629 N N . ASN A 1 85 ? -36.857 9.607 28.655 1.00 96.06 85 ASN A N 1
ATOM 630 C CA . ASN A 1 85 ? -37.634 9.373 27.438 1.00 96.06 85 ASN A CA 1
ATOM 631 C C . ASN A 1 85 ? -37.531 10.556 26.463 1.00 96.06 85 ASN A C 1
ATOM 633 O O . ASN A 1 85 ? -37.373 10.347 25.260 1.00 96.06 85 ASN A O 1
ATOM 637 N N . ALA A 1 86 ? -37.565 11.793 26.968 1.00 96.75 86 ALA A N 1
ATOM 638 C CA . ALA A 1 86 ? -37.370 12.985 26.146 1.00 96.75 86 ALA A CA 1
ATOM 639 C C . ALA A 1 86 ? -35.953 13.037 25.545 1.00 96.75 86 ALA A C 1
ATOM 641 O O . ALA A 1 86 ? -35.798 13.305 24.351 1.00 96.75 86 ALA A O 1
ATOM 642 N N . ALA A 1 87 ? -34.926 12.714 26.338 1.00 96.69 87 ALA A N 1
ATOM 643 C CA . ALA A 1 87 ? -33.545 12.630 25.869 1.00 96.69 87 ALA A CA 1
ATOM 644 C C . ALA A 1 87 ? -33.360 11.524 24.814 1.00 96.69 87 ALA A C 1
ATOM 646 O O . ALA A 1 87 ? -32.719 11.748 23.787 1.00 96.69 87 ALA A O 1
ATOM 647 N N . SER A 1 88 ? -33.968 10.352 25.022 1.00 96.25 88 SER A N 1
ATOM 648 C CA . SER A 1 88 ? -33.948 9.246 24.059 1.00 96.25 88 SER A CA 1
ATOM 649 C C . SER A 1 88 ? -34.606 9.631 22.730 1.00 96.25 88 SER A C 1
ATOM 651 O O . SER A 1 88 ? -34.025 9.381 21.674 1.00 96.25 88 SER A O 1
ATOM 653 N N . ALA A 1 89 ? -35.756 10.313 22.761 1.00 96.44 89 ALA A N 1
ATOM 654 C CA . ALA A 1 89 ? -36.423 10.800 21.554 1.00 96.44 89 ALA A CA 1
ATOM 655 C C . ALA A 1 89 ? -35.579 11.843 20.796 1.00 96.44 89 ALA A C 1
ATOM 657 O O . ALA A 1 89 ? -35.503 11.806 19.567 1.00 96.44 89 ALA A O 1
ATOM 658 N N . ALA A 1 90 ? -34.902 12.746 21.515 1.00 97.00 90 ALA A N 1
ATOM 659 C CA . ALA A 1 90 ? -34.008 13.732 20.909 1.00 97.00 90 ALA A CA 1
ATOM 660 C C . ALA A 1 90 ? -32.791 13.076 20.233 1.00 97.00 90 ALA A C 1
ATOM 662 O O . ALA A 1 90 ? -32.434 13.447 19.113 1.00 97.00 90 ALA A O 1
ATOM 663 N N . LEU A 1 91 ? -32.185 12.073 20.877 1.00 97.00 91 LEU A N 1
ATOM 664 C CA . LEU A 1 91 ? -31.082 11.304 20.293 1.00 97.00 91 LEU A CA 1
ATOM 665 C C . LEU A 1 91 ? -31.526 10.511 19.060 1.00 97.00 91 LEU A C 1
ATOM 667 O O . LEU A 1 91 ? -30.804 10.492 18.066 1.00 97.00 91 LEU A O 1
ATOM 671 N N . GLN A 1 92 ? -32.724 9.919 19.080 1.00 97.25 92 GLN A N 1
ATOM 672 C CA . GLN A 1 92 ? -33.267 9.225 17.912 1.00 97.25 92 GLN A CA 1
ATOM 673 C C . GLN A 1 92 ? -33.454 10.183 16.725 1.00 97.25 92 GLN A C 1
ATOM 675 O O . GLN A 1 92 ? -33.028 9.874 15.616 1.00 97.25 92 GLN A O 1
ATOM 680 N N . ALA A 1 93 ? -33.984 11.387 16.959 1.00 96.94 93 ALA A N 1
ATOM 681 C CA . ALA A 1 93 ? -34.122 12.396 15.908 1.00 96.94 93 ALA A CA 1
ATOM 682 C C . ALA A 1 93 ? -32.762 12.844 15.329 1.00 96.94 93 ALA A C 1
ATOM 684 O O . ALA A 1 93 ? -32.641 13.084 14.124 1.00 96.94 93 ALA A O 1
ATOM 685 N N . GLN A 1 94 ? -31.717 12.934 16.161 1.00 97.44 94 GLN A N 1
ATOM 686 C CA . GLN A 1 94 ? -30.353 13.206 15.691 1.00 97.44 94 GLN A CA 1
ATOM 687 C C . GLN A 1 94 ? -29.782 12.045 14.867 1.00 97.44 94 GLN A C 1
ATOM 689 O O . GLN A 1 94 ? -29.139 12.280 13.840 1.00 97.44 94 GLN A O 1
ATOM 694 N N . LEU A 1 95 ? -30.038 10.799 15.272 1.00 97.06 95 LEU A N 1
ATOM 695 C CA . LEU A 1 95 ? -29.625 9.612 14.525 1.00 97.06 95 LEU A CA 1
ATOM 696 C C . LEU A 1 95 ? -30.303 9.550 13.149 1.00 97.06 95 LEU A C 1
ATOM 698 O O . LEU A 1 95 ? -29.635 9.310 12.143 1.00 97.06 95 LEU A O 1
ATOM 702 N N . ASP A 1 96 ? -31.599 9.840 13.075 1.00 97.06 96 ASP A N 1
ATOM 703 C CA . ASP A 1 96 ? -32.342 9.842 11.812 1.00 97.06 96 ASP A CA 1
ATOM 704 C C . ASP A 1 96 ? -31.839 10.958 10.875 1.00 97.06 96 ASP A C 1
ATOM 706 O O . ASP A 1 96 ? -31.605 10.730 9.684 1.00 97.06 96 ASP A O 1
ATOM 710 N N . SER A 1 97 ? -31.577 12.151 11.422 1.00 97.94 97 SER A N 1
ATOM 711 C CA . SER A 1 97 ? -31.011 13.285 10.678 1.00 97.94 97 SER A CA 1
ATOM 712 C C . SER A 1 97 ? -29.615 12.983 10.120 1.00 97.94 97 SER A C 1
ATOM 714 O O . SER A 1 97 ? -29.346 13.205 8.936 1.00 97.94 97 SER A O 1
ATOM 716 N N . THR A 1 98 ? -28.725 12.417 10.940 1.00 95.75 98 THR A N 1
ATOM 717 C CA . THR A 1 98 ? -27.369 12.040 10.502 1.00 95.75 98 THR A CA 1
ATOM 718 C C . THR A 1 98 ? -27.400 10.899 9.485 1.00 95.75 98 THR A C 1
ATOM 720 O O . THR A 1 98 ? -26.664 10.938 8.499 1.00 95.75 98 THR A O 1
ATOM 723 N N . THR A 1 99 ? -28.311 9.936 9.639 1.00 96.56 99 THR A N 1
ATOM 724 C CA . THR A 1 99 ? -28.525 8.859 8.661 1.00 96.56 99 THR A CA 1
ATOM 725 C C . THR A 1 99 ? -28.965 9.416 7.303 1.00 96.56 99 THR A C 1
ATOM 727 O O . THR A 1 99 ? -28.421 9.019 6.269 1.00 96.56 99 THR A O 1
ATOM 730 N N . ALA A 1 100 ? -29.880 10.391 7.285 1.00 96.44 100 ALA A N 1
ATOM 731 C CA . ALA A 1 100 ? -30.299 11.068 6.058 1.00 96.44 100 ALA A CA 1
ATOM 732 C C . ALA A 1 100 ? -29.151 11.857 5.397 1.00 96.44 100 ALA A C 1
ATOM 734 O O . ALA A 1 100 ? -28.990 11.813 4.174 1.00 96.44 100 ALA A O 1
ATOM 735 N N . GLN A 1 101 ? -28.305 12.528 6.187 1.00 96.88 101 GLN A N 1
ATOM 736 C CA . GLN A 1 101 ? -27.119 13.227 5.675 1.00 96.88 101 GLN A CA 1
ATOM 737 C C . GLN A 1 101 ? -26.104 12.261 5.051 1.00 96.88 101 GLN A C 1
ATOM 739 O O . GLN A 1 101 ? -25.608 12.520 3.954 1.00 96.88 101 GLN A O 1
ATOM 744 N N . VAL A 1 102 ? -25.832 11.123 5.698 1.00 95.62 102 VAL A N 1
ATOM 745 C CA . VAL A 1 102 ? -24.930 10.090 5.163 1.00 95.62 102 VAL A CA 1
ATOM 746 C C . VAL A 1 102 ? -25.474 9.505 3.859 1.00 95.62 102 VAL A C 1
ATOM 748 O O . VAL A 1 102 ? -24.707 9.317 2.914 1.00 95.62 102 VAL A O 1
ATOM 751 N N . ALA A 1 103 ? -26.782 9.252 3.764 1.00 94.81 103 ALA A N 1
ATOM 752 C CA . ALA A 1 103 ? -27.407 8.782 2.527 1.00 94.81 103 ALA A CA 1
ATOM 753 C C . ALA A 1 103 ? -27.264 9.806 1.384 1.00 94.81 103 ALA A C 1
ATOM 755 O O . ALA A 1 103 ? -26.875 9.437 0.276 1.00 94.81 103 ALA A O 1
ATOM 756 N N . SER A 1 104 ? -27.489 11.093 1.669 1.00 97.69 104 SER A N 1
ATOM 757 C CA . SER A 1 104 ? -27.306 12.185 0.704 1.00 97.69 104 SER A CA 1
ATOM 758 C C . SER A 1 104 ? -25.856 12.297 0.216 1.00 97.69 104 SER A C 1
ATOM 760 O O . SER A 1 104 ? -25.605 12.349 -0.988 1.00 97.69 104 SER A O 1
ATOM 762 N N . LEU A 1 105 ? -24.878 12.247 1.127 1.00 95.62 105 LEU A N 1
ATOM 763 C CA . LEU A 1 105 ? -23.455 12.287 0.771 1.00 95.62 105 LEU A CA 1
ATOM 764 C C . LEU A 1 105 ? -23.023 11.070 -0.055 1.00 95.62 105 LEU A C 1
ATOM 766 O O . LEU A 1 105 ? -22.236 11.214 -0.990 1.00 95.62 105 LEU A O 1
ATOM 770 N N . ARG A 1 106 ? -23.551 9.878 0.251 1.00 95.88 106 ARG A N 1
ATOM 771 C CA . ARG A 1 106 ? -23.308 8.673 -0.557 1.00 95.88 106 ARG A CA 1
ATOM 772 C C . ARG A 1 106 ? -23.830 8.838 -1.981 1.00 95.88 106 ARG A C 1
ATOM 774 O O . ARG A 1 106 ? -23.103 8.501 -2.910 1.00 95.88 106 ARG A O 1
ATOM 781 N N . GLN A 1 107 ? -25.028 9.399 -2.152 1.00 97.06 107 GLN A N 1
ATOM 782 C CA . GLN A 1 107 ? -25.570 9.678 -3.483 1.00 97.06 107 GLN A CA 1
ATOM 783 C C . GLN A 1 107 ? -24.699 10.689 -4.240 1.00 97.06 107 GLN A C 1
ATOM 785 O O . GLN A 1 107 ? -24.309 10.428 -5.371 1.00 97.06 107 GLN A O 1
ATOM 790 N N . GLN A 1 108 ? -24.298 11.790 -3.597 1.00 96.00 108 GLN A N 1
ATOM 791 C CA . GLN A 1 108 ? -23.410 12.784 -4.215 1.00 96.00 108 GLN A CA 1
ATOM 792 C C . GLN A 1 108 ? -22.056 12.193 -4.628 1.00 96.00 108 GLN A C 1
ATOM 794 O O . GLN A 1 108 ? -21.510 12.560 -5.668 1.00 96.00 108 GLN A O 1
ATOM 799 N N . MET A 1 109 ? -21.501 11.286 -3.819 1.00 94.00 109 MET A N 1
ATOM 800 C CA . MET A 1 109 ? -20.277 10.563 -4.161 1.00 94.00 109 MET A CA 1
ATOM 801 C C . MET A 1 109 ? -20.473 9.672 -5.390 1.00 94.00 109 MET A C 1
ATOM 803 O O . MET A 1 109 ? -19.614 9.693 -6.265 1.00 94.00 109 MET A O 1
ATOM 807 N N . MET A 1 110 ? -21.589 8.939 -5.486 1.00 94.31 110 MET A N 1
ATOM 808 C CA . MET A 1 110 ? -21.908 8.119 -6.665 1.00 94.31 110 MET A CA 1
ATOM 809 C C . MET A 1 110 ? -22.096 8.967 -7.929 1.00 94.31 110 MET A C 1
ATOM 811 O O . MET A 1 110 ? -21.542 8.642 -8.976 1.00 94.31 110 MET A O 1
ATOM 815 N N . ASP A 1 111 ? -22.807 10.091 -7.831 1.00 96.31 111 ASP A N 1
ATOM 816 C CA . ASP A 1 111 ? -23.011 10.990 -8.970 1.00 96.31 111 ASP A CA 1
ATOM 817 C C . ASP A 1 111 ? -21.671 11.577 -9.453 1.00 96.31 111 ASP A C 1
ATOM 819 O O . ASP A 1 111 ? -21.412 11.670 -10.655 1.00 96.31 111 ASP A O 1
ATOM 823 N N . LYS A 1 112 ? -20.774 11.938 -8.522 1.00 94.75 112 LYS A N 1
ATOM 824 C CA . LYS A 1 112 ? -19.426 12.417 -8.859 1.00 94.75 112 LYS A CA 1
ATOM 825 C C . LYS A 1 112 ? -18.559 11.330 -9.482 1.00 94.75 112 LYS A C 1
ATOM 827 O O . LYS A 1 112 ? -17.877 11.614 -10.464 1.00 94.75 112 LYS A O 1
ATOM 832 N N . THR A 1 113 ? -18.557 10.106 -8.954 1.00 91.25 113 THR A N 1
ATOM 833 C CA . THR A 1 113 ? -17.767 9.016 -9.551 1.00 91.25 113 THR A CA 1
ATOM 834 C C . THR A 1 113 ? -18.263 8.673 -10.952 1.00 91.25 113 THR A C 1
ATOM 836 O O . THR A 1 113 ? -17.442 8.446 -11.840 1.00 91.25 113 THR A O 1
ATOM 839 N N . GLU A 1 114 ? -19.574 8.725 -11.197 1.00 96.75 114 GLU A N 1
ATOM 840 C CA . GLU A 1 114 ? -20.138 8.565 -12.539 1.00 96.75 114 GLU A CA 1
ATOM 841 C C . GLU A 1 114 ? -19.700 9.698 -13.485 1.00 96.75 114 GLU A C 1
ATOM 843 O O . GLU A 1 114 ? -19.325 9.442 -14.633 1.00 96.75 114 GLU A O 1
ATOM 848 N N . GLN A 1 115 ? -19.692 10.949 -13.012 1.00 94.00 115 GLN A N 1
ATOM 849 C CA . GLN A 1 115 ? -19.186 12.090 -13.783 1.00 94.00 115 GLN A CA 1
ATOM 850 C C . GLN A 1 115 ? -17.699 11.937 -14.130 1.00 94.00 115 GLN A C 1
ATOM 852 O O . GLN A 1 115 ? -17.330 12.123 -15.291 1.00 94.00 115 GLN A O 1
ATOM 857 N N . HIS A 1 116 ? -16.858 11.548 -13.167 1.00 90.19 116 HIS A N 1
ATOM 858 C CA . HIS A 1 116 ? -15.435 11.287 -13.404 1.00 90.19 116 HIS A CA 1
ATOM 859 C C . HIS A 1 116 ? -15.225 10.140 -14.395 1.00 90.19 116 HIS A C 1
ATOM 861 O O . HIS A 1 116 ? -14.415 10.264 -15.311 1.00 90.19 116 HIS A O 1
ATOM 867 N N . TRP A 1 117 ? -15.992 9.054 -14.280 1.00 94.38 117 TRP A N 1
ATOM 868 C CA . TRP A 1 117 ? -15.921 7.943 -15.227 1.00 94.38 117 TRP A CA 1
ATOM 869 C C . TRP A 1 117 ? -16.278 8.382 -16.655 1.00 94.38 117 TRP A C 1
ATOM 871 O O . TRP A 1 117 ? -15.548 8.067 -17.597 1.00 94.38 117 TRP A O 1
ATOM 881 N N . LYS A 1 118 ? -17.345 9.177 -16.826 1.00 96.12 118 LYS A N 1
ATOM 882 C CA . LYS A 1 118 ? -17.729 9.748 -18.131 1.00 96.12 118 LYS A CA 1
ATOM 883 C C . LYS A 1 118 ? -16.641 10.663 -18.699 1.00 96.12 118 LYS A C 1
ATOM 885 O O . LYS A 1 118 ? -16.328 10.566 -19.886 1.00 96.12 118 LYS A O 1
ATOM 890 N N . ALA A 1 119 ? -16.047 11.520 -17.869 1.00 92.12 119 ALA A N 1
ATOM 891 C CA . ALA A 1 119 ? -14.964 12.412 -18.280 1.00 92.12 119 ALA A CA 1
ATOM 892 C C . ALA A 1 119 ? -13.704 11.632 -18.694 1.00 92.12 119 ALA A C 1
ATOM 894 O O . ALA A 1 119 ? -13.126 11.911 -19.746 1.00 92.12 119 ALA A O 1
ATOM 895 N N . ASN A 1 120 ? -13.322 10.612 -17.921 1.00 89.19 120 ASN A N 1
ATOM 896 C CA . ASN A 1 120 ? -12.173 9.767 -18.232 1.00 89.19 120 ASN A CA 1
ATOM 897 C C . ASN A 1 120 ? -12.399 8.965 -19.525 1.00 89.19 120 ASN A C 1
ATOM 899 O O . ASN A 1 120 ? -11.540 8.943 -20.401 1.00 89.19 120 ASN A O 1
ATOM 903 N N . SER A 1 121 ? -13.596 8.399 -19.711 1.00 94.06 121 SER A N 1
ATOM 904 C CA . SER A 1 121 ? -13.963 7.696 -20.946 1.00 94.06 121 SER A CA 1
ATOM 905 C C . SER A 1 121 ? -13.880 8.601 -22.186 1.00 94.06 121 SER A C 1
ATOM 907 O O . SER A 1 121 ? -13.381 8.181 -23.234 1.00 94.06 121 SER A O 1
ATOM 909 N N . ALA A 1 122 ? -14.301 9.866 -22.068 1.00 93.31 122 ALA A N 1
ATOM 910 C CA . ALA A 1 122 ? -14.159 10.852 -23.138 1.00 93.31 122 ALA A CA 1
ATOM 911 C C . ALA A 1 122 ? -12.683 11.197 -23.422 1.00 93.31 122 ALA A C 1
ATOM 913 O O . ALA A 1 122 ? -12.283 11.266 -24.586 1.00 93.31 122 ALA A O 1
ATOM 914 N N . CYS A 1 123 ? -11.863 11.355 -22.379 1.00 91.25 123 CYS A N 1
ATOM 915 C CA . CYS A 1 123 ? -10.422 11.590 -22.504 1.00 91.25 123 CYS A CA 1
ATOM 916 C C . CYS A 1 123 ? -9.712 10.422 -23.210 1.00 91.25 123 CYS A C 1
ATOM 918 O O . CYS A 1 123 ? -8.937 10.633 -24.144 1.00 91.25 123 CYS A O 1
ATOM 920 N N . GLU A 1 124 ? -10.032 9.179 -22.839 1.00 91.06 124 GLU A N 1
ATOM 921 C CA . GLU A 1 124 ? -9.500 7.982 -23.497 1.00 91.06 124 GLU A CA 1
ATOM 922 C C . GLU A 1 124 ? -9.886 7.906 -24.978 1.00 91.06 124 GLU A C 1
ATOM 924 O O . GLU A 1 124 ? -9.075 7.493 -25.810 1.00 91.06 124 GLU A O 1
ATOM 929 N N . ALA A 1 125 ? -11.113 8.306 -25.327 1.00 93.94 125 ALA A N 1
ATOM 930 C CA . ALA A 1 125 ? -11.557 8.345 -26.715 1.00 93.94 125 ALA A CA 1
ATOM 931 C C . ALA A 1 125 ? -10.758 9.368 -27.542 1.00 93.94 125 ALA A C 1
ATOM 933 O O . ALA A 1 125 ? -10.343 9.058 -28.659 1.00 93.94 125 ALA A O 1
ATOM 934 N N . GLU A 1 126 ? -10.485 10.555 -26.994 1.00 92.50 126 GLU A N 1
ATOM 935 C CA . GLU A 1 126 ? -9.625 11.553 -27.645 1.00 92.50 126 GLU A CA 1
ATOM 936 C C . GLU A 1 126 ? -8.167 11.081 -27.747 1.00 92.50 126 GLU A C 1
ATOM 938 O O . GLU A 1 126 ? -7.538 11.247 -28.793 1.00 92.50 126 GLU A O 1
ATOM 943 N N . LEU A 1 127 ? -7.635 10.415 -26.717 1.00 88.75 127 LEU A N 1
ATOM 944 C CA . LEU A 1 127 ? -6.287 9.845 -26.756 1.00 88.75 127 LEU A CA 1
ATOM 945 C C . LEU A 1 127 ? -6.143 8.791 -27.865 1.00 88.75 127 LEU A C 1
ATOM 947 O O . LEU A 1 127 ? -5.114 8.756 -28.541 1.00 88.75 127 LEU A O 1
ATOM 951 N N . ARG A 1 128 ? -7.166 7.953 -28.088 1.00 93.38 128 ARG A N 1
ATOM 952 C CA . ARG A 1 128 ? -7.178 6.992 -29.207 1.00 93.38 128 ARG A CA 1
ATOM 953 C C . ARG A 1 128 ? -7.123 7.702 -30.560 1.00 93.38 128 ARG A C 1
ATOM 955 O O . ARG A 1 128 ? -6.263 7.359 -31.365 1.00 93.38 128 ARG A O 1
ATOM 962 N N . LYS A 1 129 ? -7.932 8.749 -30.770 1.00 94.75 129 LYS A N 1
ATOM 963 C CA . LYS A 1 129 ? -7.885 9.559 -32.006 1.00 94.75 129 LYS A CA 1
ATOM 964 C C . LYS A 1 129 ? -6.504 10.176 -32.243 1.00 94.75 129 LYS A C 1
ATOM 966 O O . LYS A 1 129 ? -6.028 10.221 -33.374 1.00 94.75 129 LYS A O 1
ATOM 971 N N . TRP A 1 130 ? -5.849 10.661 -31.188 1.00 89.69 130 TRP A N 1
ATOM 972 C CA . TRP A 1 130 ? -4.494 11.208 -31.288 1.00 89.69 130 TRP A CA 1
ATOM 973 C C . TRP A 1 130 ? -3.452 10.153 -31.661 1.00 89.69 130 TRP A C 1
ATOM 975 O O . TRP A 1 130 ? -2.584 10.438 -32.484 1.00 89.69 130 TRP A O 1
ATOM 985 N N . LYS A 1 131 ? -3.548 8.940 -31.103 1.00 87.81 131 LYS A N 1
ATOM 986 C CA . LYS A 1 131 ? -2.667 7.820 -31.469 1.00 87.81 131 LYS A CA 1
ATOM 987 C C . LYS A 1 131 ? -2.833 7.422 -32.934 1.00 87.81 131 LYS A C 1
ATOM 989 O O . LYS A 1 131 ? -1.836 7.328 -33.637 1.00 87.81 131 LYS A O 1
ATOM 994 N N . GLU A 1 132 ? -4.070 7.292 -33.410 1.00 94.38 132 GLU A N 1
ATOM 995 C CA . GLU A 1 132 ? -4.359 6.977 -34.817 1.00 94.38 132 GLU A CA 1
ATOM 996 C C . GLU A 1 132 ? -3.753 8.022 -35.771 1.00 94.38 132 GLU A C 1
ATOM 998 O O . GLU A 1 132 ? -3.094 7.664 -36.748 1.00 94.38 132 GLU A O 1
ATOM 1003 N N . ARG A 1 133 ? -3.893 9.319 -35.451 1.00 90.69 133 ARG A N 1
ATOM 1004 C CA . ARG A 1 133 ? -3.268 10.412 -36.221 1.00 90.69 133 ARG A CA 1
ATOM 1005 C C . ARG A 1 133 ? -1.744 10.362 -36.187 1.00 90.69 133 ARG A C 1
ATOM 1007 O O . ARG A 1 133 ? -1.100 10.624 -37.195 1.00 90.69 133 ARG A O 1
ATOM 1014 N N . TYR A 1 134 ? -1.158 10.052 -35.033 1.00 88.50 134 TYR A N 1
ATOM 1015 C CA . TYR A 1 134 ? 0.291 9.926 -34.904 1.00 88.50 134 TYR A CA 1
ATOM 1016 C C . TYR A 1 134 ? 0.833 8.785 -35.773 1.00 88.50 134 TYR A C 1
ATOM 1018 O O . TYR A 1 134 ? 1.789 8.989 -36.516 1.00 88.50 134 TYR A O 1
ATOM 1026 N N . GLU A 1 135 ? 0.188 7.617 -35.740 1.00 92.25 135 GLU A N 1
ATOM 1027 C CA . GLU A 1 135 ? 0.552 6.461 -36.569 1.00 92.25 135 GLU A CA 1
ATOM 1028 C C . GLU A 1 135 ? 0.369 6.739 -38.070 1.00 92.25 135 GLU A C 1
ATOM 1030 O O . GLU A 1 135 ? 1.114 6.221 -38.903 1.00 92.25 135 GLU A O 1
ATOM 1035 N N . GLU A 1 136 ? -0.621 7.548 -38.450 1.00 93.75 136 GLU A N 1
ATOM 1036 C CA . GLU A 1 136 ? -0.784 8.033 -39.823 1.00 93.75 136 GLU A CA 1
ATOM 1037 C C . GLU A 1 136 ? 0.372 8.950 -40.250 1.00 93.75 136 GLU A C 1
ATOM 1039 O O . GLU A 1 136 ? 1.024 8.675 -41.260 1.00 93.75 136 GLU A O 1
ATOM 1044 N N . CYS A 1 137 ? 0.709 9.958 -39.440 1.00 87.19 137 CYS A N 1
ATOM 1045 C CA . CYS A 1 137 ? 1.859 10.834 -39.680 1.00 87.19 137 CYS A CA 1
ATOM 1046 C C . CYS A 1 137 ? 3.186 10.059 -39.727 1.00 87.19 137 CYS A C 1
ATOM 1048 O O . CYS A 1 137 ? 4.065 10.371 -40.530 1.00 87.19 137 CYS A O 1
ATOM 1050 N N . GLU A 1 138 ? 3.359 9.042 -38.880 1.00 91.75 138 GLU A N 1
ATOM 1051 C CA . GLU A 1 138 ? 4.559 8.204 -38.875 1.00 91.75 138 GLU A CA 1
ATOM 1052 C C . GLU A 1 138 ? 4.668 7.370 -40.158 1.00 91.75 138 GLU A C 1
ATOM 1054 O O . GLU A 1 138 ? 5.747 7.296 -40.759 1.00 91.75 138 GLU A O 1
ATOM 1059 N N . ARG A 1 139 ? 3.554 6.789 -40.625 1.00 96.00 139 ARG A N 1
ATOM 1060 C CA . ARG A 1 139 ? 3.491 6.085 -41.915 1.00 96.00 139 ARG A CA 1
ATOM 1061 C C . ARG A 1 139 ? 3.849 7.012 -43.074 1.00 96.00 139 ARG A C 1
ATOM 1063 O O . ARG A 1 139 ? 4.672 6.632 -43.908 1.00 96.00 139 ARG A O 1
ATOM 1070 N N . GLU A 1 140 ? 3.306 8.226 -43.099 1.00 94.38 140 GLU A N 1
ATOM 1071 C CA . GLU A 1 140 ? 3.627 9.233 -44.117 1.00 94.38 140 GLU A CA 1
ATOM 1072 C C . GLU A 1 140 ? 5.107 9.650 -44.061 1.00 94.38 140 GLU A C 1
ATOM 1074 O O . GLU A 1 140 ? 5.803 9.651 -45.078 1.00 94.38 140 GLU A O 1
ATOM 1079 N N . ALA A 1 141 ? 5.649 9.907 -42.869 1.00 86.31 141 ALA A N 1
ATOM 1080 C CA . ALA A 1 141 ? 7.056 10.259 -42.695 1.00 86.31 141 ALA A CA 1
ATOM 1081 C C . ALA A 1 141 ? 8.006 9.130 -43.129 1.00 86.31 141 ALA A C 1
ATOM 1083 O O . ALA A 1 141 ? 9.079 9.390 -43.682 1.00 86.31 141 ALA A O 1
ATOM 1084 N N . ASN A 1 142 ? 7.644 7.871 -42.874 1.00 90.00 142 ASN A N 1
ATOM 1085 C CA . ASN A 1 142 ? 8.408 6.708 -43.328 1.00 90.00 142 ASN A CA 1
ATOM 1086 C C . ASN A 1 142 ? 8.336 6.547 -44.851 1.00 90.00 142 ASN A C 1
ATOM 1088 O O . ASN A 1 142 ? 9.360 6.280 -45.484 1.00 90.00 142 ASN A O 1
ATOM 1092 N N . TYR A 1 143 ? 7.166 6.782 -45.447 1.00 93.00 143 TYR A N 1
ATOM 1093 C CA . TYR A 1 143 ? 6.990 6.803 -46.898 1.00 93.00 143 TYR A CA 1
ATOM 1094 C C . TYR A 1 143 ? 7.881 7.865 -47.565 1.00 93.00 143 TYR A C 1
ATOM 1096 O O . TYR A 1 143 ? 8.651 7.547 -48.476 1.00 93.00 143 TYR A O 1
ATOM 1104 N N . LEU A 1 144 ? 7.868 9.101 -47.054 1.00 88.94 144 LEU A N 1
ATOM 1105 C CA . LEU A 1 144 ? 8.710 10.194 -47.555 1.00 88.94 144 LEU A CA 1
ATOM 1106 C C . LEU A 1 144 ? 10.210 9.912 -47.372 1.00 88.94 144 LEU A C 1
ATOM 1108 O O . LEU A 1 144 ? 11.007 10.187 -48.271 1.00 88.94 144 LEU A O 1
ATOM 1112 N N . ARG A 1 145 ? 10.614 9.307 -46.245 1.00 88.00 145 ARG A N 1
ATOM 1113 C CA . ARG A 1 145 ? 12.001 8.847 -46.036 1.00 88.00 145 ARG A CA 1
ATOM 1114 C C . ARG A 1 145 ? 12.419 7.799 -47.069 1.00 88.00 145 ARG A C 1
ATOM 1116 O O . ARG A 1 145 ? 13.535 7.878 -47.581 1.00 88.00 145 ARG A O 1
ATOM 1123 N N . GLY A 1 146 ? 11.528 6.866 -47.410 1.00 90.25 146 GLY A N 1
ATOM 1124 C CA . GLY A 1 146 ? 11.746 5.884 -48.474 1.00 90.25 146 GLY A CA 1
ATOM 1125 C C . GLY A 1 146 ? 11.982 6.543 -49.835 1.00 90.25 146 GLY A C 1
ATOM 1126 O O . GLY A 1 146 ? 12.981 6.252 -50.494 1.00 90.25 146 GLY A O 1
ATOM 1127 N N . GLN A 1 147 ? 11.131 7.503 -50.216 1.00 90.00 147 GLN A N 1
ATOM 1128 C CA . GLN A 1 147 ? 11.303 8.263 -51.460 1.00 90.00 147 GLN A CA 1
ATOM 1129 C C . GLN A 1 147 ? 12.620 9.055 -51.494 1.00 90.00 147 GLN A C 1
ATOM 1131 O O . GLN A 1 147 ? 13.300 9.097 -52.524 1.00 90.00 147 GLN A O 1
ATOM 1136 N N . LEU A 1 148 ? 13.011 9.673 -50.372 1.00 83.75 148 LEU A N 1
ATOM 1137 C CA . LEU A 1 148 ? 14.263 10.424 -50.280 1.00 83.75 148 LEU A CA 1
ATOM 1138 C C . LEU A 1 148 ? 15.481 9.505 -50.439 1.00 83.75 148 LEU A C 1
ATOM 1140 O O . LEU A 1 148 ? 16.405 9.844 -51.179 1.00 83.75 148 LEU A O 1
ATOM 1144 N N . ALA A 1 149 ? 15.476 8.340 -49.784 1.00 87.25 149 ALA A N 1
ATOM 1145 C CA . ALA A 1 149 ? 16.545 7.351 -49.895 1.00 87.25 149 ALA A CA 1
ATOM 1146 C C .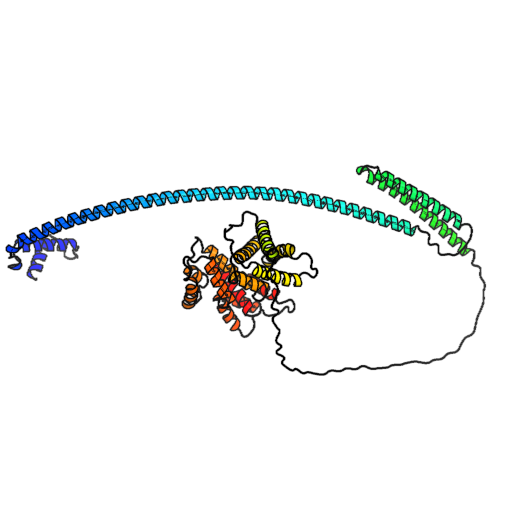 ALA A 1 149 ? 16.702 6.847 -51.339 1.00 87.25 149 ALA A C 1
ATOM 1148 O O . ALA A 1 149 ? 17.821 6.788 -51.856 1.00 87.25 149 ALA A O 1
ATOM 1149 N N . GLU A 1 150 ? 15.589 6.574 -52.024 1.00 88.00 150 GLU A N 1
ATOM 1150 C CA . GLU A 1 150 ? 15.593 6.210 -53.442 1.00 88.00 150 GLU A CA 1
ATOM 1151 C C . GLU A 1 150 ? 16.172 7.342 -54.313 1.00 88.00 150 GLU A C 1
ATOM 1153 O O . GLU A 1 150 ? 17.012 7.103 -55.183 1.00 88.00 150 GLU A O 1
ATOM 1158 N N . GLY A 1 151 ? 15.791 8.596 -54.045 1.00 86.81 151 GLY A N 1
ATOM 1159 C CA . GLY A 1 151 ? 16.323 9.770 -54.741 1.00 86.81 151 GLY A CA 1
ATOM 1160 C C . GLY A 1 151 ? 17.823 10.010 -54.510 1.00 86.81 151 GLY A C 1
ATOM 1161 O O . GLY A 1 151 ? 18.530 10.445 -55.422 1.00 86.81 151 GLY A O 1
ATOM 1162 N N . VAL A 1 152 ? 18.339 9.722 -53.312 1.00 85.50 152 VAL A N 1
ATOM 1163 C CA . VAL A 1 152 ? 19.781 9.788 -53.005 1.00 85.50 152 VAL A CA 1
ATOM 1164 C C . VAL A 1 152 ? 20.540 8.664 -53.712 1.00 85.50 152 VAL A C 1
ATOM 1166 O O . VAL A 1 152 ? 21.572 8.931 -54.326 1.00 85.50 152 VAL A O 1
ATOM 1169 N N . SER A 1 153 ? 20.013 7.437 -53.699 1.00 82.06 153 SER A N 1
ATOM 1170 C CA . SER A 1 153 ? 20.614 6.293 -54.398 1.00 82.06 153 SER A CA 1
ATOM 1171 C C . SER A 1 153 ? 20.720 6.538 -55.907 1.00 82.06 153 SER A C 1
ATOM 1173 O O . SER A 1 153 ? 21.791 6.351 -56.487 1.00 82.06 153 SER A O 1
ATOM 1175 N N . LYS A 1 154 ? 19.657 7.065 -56.534 1.00 80.75 154 LYS A N 1
ATOM 1176 C CA . LYS A 1 154 ? 19.667 7.447 -57.957 1.00 80.75 154 LYS A CA 1
ATOM 1177 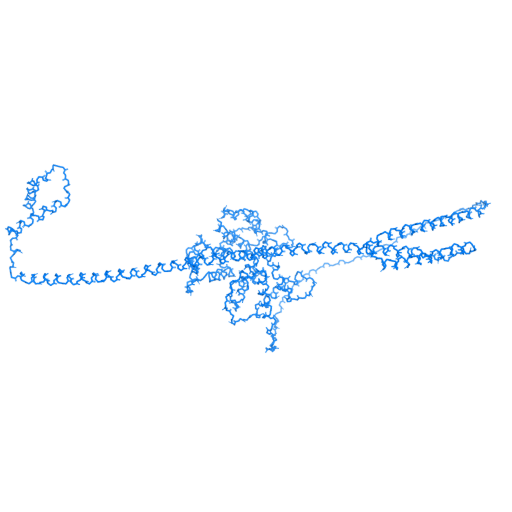C C . LYS A 1 154 ? 20.741 8.492 -58.270 1.00 80.75 154 LYS A C 1
ATOM 1179 O O . LYS A 1 154 ? 21.473 8.334 -59.244 1.00 80.75 154 LYS A O 1
ATOM 1184 N N . ARG A 1 155 ? 20.894 9.523 -57.429 1.00 79.38 155 ARG A N 1
ATOM 1185 C CA . ARG A 1 155 ? 21.955 10.536 -57.590 1.00 79.38 155 ARG A CA 1
ATOM 1186 C C . ARG A 1 155 ? 23.359 9.951 -57.430 1.00 79.38 155 ARG A C 1
ATOM 1188 O O . ARG A 1 155 ? 24.243 10.287 -58.211 1.00 79.38 155 ARG A O 1
ATOM 1195 N N . ALA A 1 156 ? 23.564 9.056 -56.465 1.00 78.69 156 ALA A N 1
ATOM 1196 C CA . ALA A 1 156 ? 24.845 8.376 -56.282 1.00 78.69 156 ALA A CA 1
ATOM 1197 C C . ALA A 1 156 ? 25.202 7.489 -57.489 1.00 78.69 156 ALA A C 1
ATOM 1199 O O . ALA A 1 156 ? 26.340 7.525 -57.952 1.00 78.69 156 ALA A O 1
ATOM 1200 N N . ALA A 1 157 ? 24.230 6.754 -58.042 1.00 70.00 157 ALA A N 1
ATOM 1201 C CA . ALA A 1 157 ? 24.421 5.944 -59.245 1.00 70.00 157 ALA A CA 1
ATOM 1202 C C . ALA A 1 157 ? 24.771 6.800 -60.474 1.00 70.00 157 ALA A C 1
ATOM 1204 O O . ALA A 1 157 ? 25.692 6.459 -61.215 1.00 70.00 157 ALA A O 1
ATOM 1205 N N . MET A 1 158 ? 24.094 7.940 -60.656 1.00 70.44 158 MET A N 1
ATOM 1206 C CA . MET A 1 158 ? 24.419 8.904 -61.715 1.00 70.44 158 MET A CA 1
ATOM 1207 C C . MET A 1 158 ? 25.833 9.479 -61.561 1.00 70.44 158 MET A C 1
ATOM 1209 O O . MET A 1 158 ? 26.576 9.532 -62.536 1.00 70.44 158 MET A O 1
ATOM 1213 N N . SER A 1 159 ? 26.238 9.837 -60.340 1.00 76.25 159 SER A N 1
ATOM 1214 C CA . SER A 1 159 ? 27.590 10.337 -60.057 1.00 76.25 159 SER A CA 1
ATOM 1215 C C . SER A 1 159 ? 28.668 9.272 -60.313 1.00 76.25 159 SER A C 1
ATOM 1217 O O . SER A 1 159 ? 29.685 9.552 -60.942 1.00 76.25 159 SER A O 1
ATOM 1219 N N . ALA A 1 160 ? 28.422 8.015 -59.925 1.00 70.81 160 ALA A N 1
ATOM 1220 C CA . ALA A 1 160 ? 29.329 6.900 -60.207 1.00 70.81 160 ALA A CA 1
ATOM 1221 C C . ALA A 1 160 ? 29.463 6.615 -61.713 1.00 70.81 160 ALA A C 1
ATOM 1223 O O . ALA A 1 160 ? 30.565 6.351 -62.192 1.00 70.81 160 ALA A O 1
ATOM 1224 N N . LEU A 1 161 ? 28.364 6.707 -62.472 1.00 65.94 161 LEU A N 1
ATOM 1225 C CA . LEU A 1 161 ? 28.396 6.621 -63.935 1.00 65.94 161 LEU A CA 1
ATOM 1226 C C . LEU A 1 161 ? 29.195 7.777 -64.547 1.00 65.94 161 LEU A C 1
ATOM 1228 O O . LEU A 1 161 ? 29.986 7.548 -65.460 1.00 65.94 161 LEU A O 1
ATOM 1232 N N . GLN A 1 162 ? 29.030 8.995 -64.030 1.00 72.12 162 GLN A N 1
ATOM 1233 C CA . GLN A 1 162 ? 29.775 10.168 -64.482 1.00 72.12 162 GLN A CA 1
ATOM 1234 C C . GLN A 1 162 ? 31.281 10.028 -64.208 1.00 72.12 162 GLN A C 1
ATOM 1236 O O . GLN A 1 162 ? 32.087 10.357 -65.077 1.00 72.12 162 GLN A O 1
ATOM 1241 N N . GLU A 1 163 ? 31.665 9.480 -63.051 1.00 70.75 163 GLU A N 1
ATOM 1242 C CA . GLU A 1 163 ? 33.065 9.214 -62.699 1.00 70.75 163 GLU A CA 1
ATOM 1243 C C . GLU A 1 163 ? 33.669 8.088 -63.548 1.00 70.75 163 GLU A C 1
ATOM 1245 O O . GLU A 1 163 ? 34.784 8.222 -64.041 1.00 70.75 163 GLU A O 1
ATOM 1250 N N . ALA A 1 164 ? 32.918 7.012 -63.798 1.00 63.28 164 ALA A N 1
ATOM 1251 C CA . ALA A 1 164 ? 33.344 5.915 -64.669 1.00 63.28 164 ALA A CA 1
ATOM 1252 C C . ALA A 1 164 ? 33.484 6.340 -66.142 1.00 63.28 164 ALA A C 1
ATOM 1254 O O . ALA A 1 164 ? 34.266 5.752 -66.888 1.00 63.28 164 ALA A O 1
ATOM 1255 N N . CYS A 1 165 ? 32.746 7.370 -66.565 1.00 60.31 165 CYS A N 1
ATOM 1256 C CA . CYS A 1 165 ? 32.868 7.959 -67.896 1.00 60.31 165 CYS A CA 1
ATOM 1257 C C . CYS A 1 165 ? 34.018 8.969 -68.009 1.00 60.31 165 CYS A C 1
ATOM 1259 O O . CYS A 1 165 ? 34.266 9.451 -69.117 1.00 60.31 165 CYS A O 1
ATOM 1261 N N . LYS A 1 166 ? 34.734 9.295 -66.919 1.00 61.28 166 LYS A N 1
ATOM 1262 C CA . LYS A 1 166 ? 35.962 10.089 -67.017 1.00 61.28 166 LYS A CA 1
ATOM 1263 C C . LYS A 1 166 ? 37.052 9.218 -67.650 1.00 61.28 166 LYS A C 1
ATOM 1265 O O . LYS A 1 166 ? 37.440 8.210 -67.063 1.00 61.28 166 LYS A O 1
ATOM 1270 N N . PRO A 1 167 ? 37.558 9.568 -68.842 1.00 52.34 167 PRO A N 1
ATOM 1271 C CA . PRO A 1 167 ? 38.595 8.781 -69.494 1.00 52.34 167 PRO A CA 1
ATOM 1272 C C . PRO A 1 167 ? 39.846 8.716 -68.607 1.00 52.34 167 PRO A C 1
ATOM 1274 O O . PRO A 1 167 ? 40.346 9.741 -68.144 1.00 52.34 167 PRO A O 1
ATOM 1277 N N . SER A 1 168 ? 40.357 7.511 -68.349 1.00 48.06 168 SER A N 1
ATOM 1278 C CA . SER A 1 168 ? 41.637 7.321 -67.669 1.00 48.06 168 SER A CA 1
ATOM 1279 C C . SER A 1 168 ? 42.762 7.588 -68.669 1.00 48.06 168 SER A C 1
ATOM 1281 O O . SER A 1 168 ? 43.183 6.694 -69.404 1.00 48.06 168 SER A O 1
ATOM 1283 N N . TRP A 1 169 ? 43.244 8.828 -68.723 1.00 50.16 169 TRP A N 1
ATOM 1284 C CA . TRP A 1 169 ? 44.408 9.198 -69.529 1.00 50.16 169 TRP A CA 1
ATOM 1285 C C . TRP A 1 169 ? 45.687 8.712 -68.841 1.00 50.16 169 TRP A C 1
ATOM 1287 O O . TRP A 1 169 ? 46.441 9.480 -68.249 1.00 50.16 169 TRP A O 1
ATOM 1297 N N . GLY A 1 170 ? 45.921 7.403 -68.910 1.00 44.88 170 GLY A N 1
ATOM 1298 C CA . GLY A 1 170 ? 47.258 6.843 -68.808 1.00 44.88 170 GLY A CA 1
ATOM 1299 C C . GLY A 1 170 ? 47.959 7.092 -70.136 1.00 44.88 170 GLY A C 1
ATOM 1300 O O . GLY A 1 170 ? 47.578 6.526 -71.156 1.00 44.88 170 GLY A O 1
ATOM 1301 N N . ALA A 1 171 ? 48.937 7.993 -70.126 1.00 50.31 171 ALA A N 1
ATOM 1302 C CA . ALA A 1 171 ? 49.793 8.286 -71.262 1.00 50.31 171 ALA A CA 1
ATOM 1303 C C . ALA A 1 171 ? 50.344 6.988 -71.873 1.00 50.31 171 ALA A C 1
ATOM 1305 O O . ALA A 1 171 ? 51.023 6.250 -71.172 1.00 50.31 171 ALA A O 1
ATOM 1306 N N . HIS A 1 172 ? 50.032 6.712 -73.143 1.00 49.12 172 HIS A N 1
ATOM 1307 C CA . HIS A 1 172 ? 50.958 6.279 -74.198 1.00 49.12 172 HIS A CA 1
ATOM 1308 C C . HIS A 1 172 ? 50.195 5.907 -75.489 1.00 49.12 172 HIS A C 1
ATOM 1310 O O . HIS A 1 172 ? 49.145 5.280 -75.446 1.00 49.12 172 HIS A O 1
ATOM 1316 N N . ALA A 1 173 ? 50.818 6.249 -76.626 1.00 42.44 173 ALA A N 1
ATOM 1317 C CA . ALA A 1 173 ? 50.574 5.765 -77.995 1.00 42.44 173 ALA A CA 1
ATOM 1318 C C . ALA A 1 173 ? 49.497 6.452 -78.873 1.00 42.44 173 ALA A C 1
ATOM 1320 O O . ALA A 1 173 ? 48.447 5.908 -79.172 1.00 42.44 173 ALA A O 1
ATOM 1321 N N . GLY A 1 174 ? 49.871 7.626 -79.392 1.00 47.47 174 GLY A N 1
ATOM 1322 C CA . GLY A 1 174 ? 49.907 7.979 -80.822 1.00 47.47 174 GLY A CA 1
ATOM 1323 C C . GLY A 1 174 ? 48.932 7.354 -81.839 1.00 47.47 174 GLY A C 1
ATOM 1324 O O . GLY A 1 174 ? 49.015 6.174 -82.166 1.00 47.47 174 GLY A O 1
ATOM 1325 N N . GLY A 1 175 ? 48.222 8.241 -82.550 1.00 49.25 175 GLY A N 1
ATOM 1326 C CA . GLY A 1 175 ? 48.152 8.174 -84.017 1.00 49.25 175 GLY A CA 1
ATOM 1327 C C . GLY A 1 175 ? 46.762 8.039 -84.645 1.00 49.25 175 GLY A C 1
ATOM 1328 O O . GLY A 1 175 ? 46.345 6.952 -85.033 1.00 49.25 175 GLY A O 1
ATOM 1329 N N . ALA A 1 176 ? 46.106 9.186 -84.841 1.00 49.34 176 ALA A N 1
ATOM 1330 C CA . ALA A 1 176 ? 45.036 9.488 -85.808 1.00 49.34 176 ALA A CA 1
ATOM 1331 C C . ALA A 1 176 ? 43.657 8.802 -85.681 1.00 49.34 176 ALA A C 1
ATOM 1333 O O . ALA A 1 176 ? 42.662 9.472 -85.942 1.00 49.34 176 ALA A O 1
ATOM 1334 N N . THR A 1 177 ? 43.529 7.550 -85.233 1.00 51.19 177 THR A N 1
ATOM 1335 C CA . THR A 1 177 ? 42.194 6.938 -85.005 1.00 51.19 177 THR A CA 1
ATOM 1336 C C . THR A 1 177 ? 41.624 7.222 -83.612 1.00 51.19 177 THR A C 1
ATOM 1338 O O . THR A 1 177 ? 40.419 7.119 -83.401 1.00 51.19 177 THR A O 1
ATOM 1341 N N . GLN A 1 178 ? 42.475 7.643 -82.676 1.00 52.50 178 GLN A N 1
ATOM 1342 C CA . GLN A 1 178 ? 42.092 7.967 -81.301 1.00 52.50 178 GLN A CA 1
ATOM 1343 C C . GLN A 1 178 ? 41.329 9.303 -81.199 1.00 52.50 178 GLN A C 1
ATOM 1345 O O . GLN A 1 178 ? 40.360 9.403 -80.452 1.00 52.50 178 GLN A O 1
ATOM 1350 N N . ASN A 1 179 ? 41.648 10.272 -82.066 1.00 56.78 179 ASN A N 1
ATOM 1351 C CA . ASN A 1 179 ? 40.979 11.577 -82.079 1.00 56.78 179 ASN A CA 1
ATOM 1352 C C . ASN A 1 179 ? 39.491 11.494 -82.466 1.00 56.78 179 ASN A C 1
ATOM 1354 O O . ASN A 1 179 ? 38.702 12.296 -81.984 1.00 56.78 179 ASN A O 1
ATOM 1358 N N . GLN A 1 180 ? 39.069 10.551 -83.318 1.00 55.75 180 GLN A N 1
ATOM 1359 C CA . GLN A 1 180 ? 37.647 10.433 -83.685 1.00 55.75 180 GLN A CA 1
ATOM 1360 C C . GLN A 1 180 ? 36.808 9.781 -82.583 1.00 55.75 180 GLN A C 1
ATOM 1362 O O . GLN A 1 180 ? 35.690 10.227 -82.337 1.00 55.75 180 GLN A O 1
ATOM 1367 N N . ALA A 1 181 ? 37.345 8.772 -81.893 1.00 58.16 181 ALA A N 1
ATOM 1368 C CA . ALA A 1 181 ? 36.667 8.160 -80.753 1.00 58.16 181 ALA A CA 1
ATOM 1369 C C . ALA A 1 181 ? 36.547 9.147 -79.579 1.00 58.16 181 ALA A C 1
ATOM 1371 O O . ALA A 1 181 ? 35.479 9.261 -78.985 1.00 58.16 181 ALA A O 1
ATOM 1372 N N . GLU A 1 182 ? 37.598 9.926 -79.308 1.00 58.84 182 GLU A N 1
ATOM 1373 C CA . GLU A 1 182 ? 37.590 10.960 -78.266 1.00 58.84 182 GLU A CA 1
ATOM 1374 C C . GLU A 1 182 ? 36.630 12.113 -78.594 1.00 58.84 182 GLU A C 1
ATOM 1376 O O . GLU A 1 182 ? 35.881 12.551 -77.719 1.00 58.84 182 GLU A O 1
ATOM 1381 N N . VAL A 1 183 ? 36.575 12.560 -79.856 1.00 68.62 183 VAL A N 1
ATOM 1382 C CA . VAL A 1 183 ? 35.612 13.586 -80.294 1.00 68.62 183 VAL A CA 1
ATOM 1383 C C . VAL A 1 183 ? 34.175 13.071 -80.202 1.00 68.62 183 VAL A C 1
ATOM 1385 O O . VAL A 1 183 ? 33.313 13.794 -79.708 1.00 68.62 183 VAL A O 1
ATOM 1388 N N . LEU A 1 184 ? 33.899 11.826 -80.605 1.00 67.38 184 LEU A N 1
ATOM 1389 C CA . LEU A 1 184 ? 32.561 11.236 -80.479 1.00 67.38 184 LEU A CA 1
ATOM 1390 C C . LEU A 1 184 ? 32.158 11.040 -79.013 1.00 67.38 184 LEU A C 1
ATOM 1392 O O . LEU A 1 184 ? 31.013 11.309 -78.656 1.00 67.38 184 LEU A O 1
ATOM 1396 N N . GLN A 1 185 ? 33.089 10.641 -78.146 1.00 65.31 185 GLN A N 1
ATOM 1397 C CA . GLN A 1 185 ? 32.828 10.487 -76.716 1.00 65.31 185 GLN A CA 1
ATOM 1398 C C . GLN A 1 185 ? 32.581 11.841 -76.032 1.00 65.31 185 GLN A C 1
ATOM 1400 O O . GLN A 1 185 ? 31.651 11.958 -75.234 1.00 65.31 185 GLN A O 1
ATOM 1405 N N . GLN A 1 186 ? 33.340 12.888 -76.382 1.00 69.44 186 GLN A N 1
ATOM 1406 C CA . GLN A 1 186 ? 33.076 14.251 -75.904 1.00 69.44 186 GLN A CA 1
ATOM 1407 C C . GLN A 1 186 ? 31.740 14.794 -76.417 1.00 69.44 186 GLN A C 1
ATOM 1409 O O . GLN A 1 186 ? 30.974 15.356 -75.636 1.00 69.44 186 GLN A O 1
ATOM 1414 N N . GLN A 1 187 ? 31.422 14.601 -77.700 1.00 72.12 187 GLN A N 1
ATOM 1415 C CA . GLN A 1 187 ? 30.143 15.032 -78.272 1.00 72.12 187 GLN A CA 1
ATOM 1416 C C . GLN A 1 187 ? 28.959 14.323 -77.609 1.00 72.12 187 GLN A C 1
ATOM 1418 O O . GLN A 1 187 ? 27.959 14.970 -77.290 1.00 72.12 187 GLN A O 1
ATOM 1423 N N . LEU A 1 188 ? 29.082 13.023 -77.330 1.00 71.00 188 LEU A N 1
ATOM 1424 C CA . LEU A 1 188 ? 28.043 12.279 -76.629 1.00 71.00 188 LEU A CA 1
ATOM 1425 C C . LEU A 1 188 ? 27.907 12.723 -75.165 1.00 71.00 188 LEU A C 1
ATOM 1427 O O . LEU A 1 188 ? 26.790 12.857 -74.675 1.00 71.00 188 LEU A O 1
ATOM 1431 N N . GLY A 1 189 ? 29.019 13.018 -74.486 1.00 70.62 189 GLY A N 1
ATOM 1432 C CA . GLY A 1 189 ? 29.009 13.559 -73.124 1.00 70.62 189 GLY A CA 1
ATOM 1433 C C . GLY A 1 189 ? 28.309 14.918 -73.030 1.00 70.62 189 GLY A C 1
ATOM 1434 O O . GLY A 1 189 ? 27.499 15.137 -72.132 1.00 70.62 189 GLY A O 1
ATOM 1435 N N . VAL A 1 190 ? 28.553 15.813 -73.992 1.00 73.81 190 VAL A N 1
ATOM 1436 C CA . VAL A 1 190 ? 27.871 17.118 -74.060 1.00 73.81 190 VAL A CA 1
ATOM 1437 C C . VAL A 1 190 ? 26.375 16.950 -74.344 1.00 73.81 190 VAL A C 1
ATOM 1439 O O . VAL A 1 190 ? 25.557 17.613 -73.705 1.00 73.81 190 VAL A O 1
ATOM 1442 N N . LEU A 1 191 ? 25.994 16.039 -75.246 1.00 73.12 191 LEU A N 1
ATOM 1443 C CA . LEU A 1 191 ? 24.586 15.756 -75.547 1.00 73.12 191 LEU A CA 1
ATOM 1444 C C . LEU A 1 191 ? 23.843 15.143 -74.354 1.00 73.12 191 LEU A C 1
ATOM 1446 O O . LEU A 1 191 ? 22.712 15.543 -74.078 1.00 73.12 191 LEU A O 1
ATOM 1450 N N . LEU A 1 192 ? 24.476 14.217 -73.629 1.00 70.69 192 LEU A N 1
ATOM 1451 C CA . LEU A 1 192 ? 23.902 13.597 -72.433 1.00 70.69 192 LEU A CA 1
ATOM 1452 C C . LEU A 1 192 ? 23.726 14.612 -71.302 1.00 70.69 192 LEU A C 1
ATOM 1454 O O . LEU A 1 192 ? 22.648 14.675 -70.718 1.00 70.69 192 LEU A O 1
ATOM 1458 N N . ASN A 1 193 ? 24.726 15.460 -71.050 1.00 70.31 193 ASN A N 1
ATOM 1459 C CA . ASN A 1 193 ? 24.617 16.508 -70.032 1.00 70.31 193 ASN A CA 1
ATOM 1460 C C . ASN A 1 193 ? 23.543 17.541 -70.396 1.00 70.31 193 ASN A C 1
ATOM 1462 O O . ASN A 1 193 ? 22.712 17.881 -69.563 1.00 70.31 193 ASN A O 1
ATOM 1466 N N . SER A 1 194 ? 23.475 17.976 -71.658 1.00 74.50 194 SER A N 1
ATOM 1467 C CA . SER A 1 194 ? 22.429 18.904 -72.104 1.00 74.50 194 SER A CA 1
ATOM 1468 C C . SER A 1 194 ? 21.021 18.303 -71.997 1.00 74.50 194 SER A C 1
ATOM 1470 O O . SER A 1 194 ? 20.073 19.019 -71.669 1.00 74.50 194 SER A O 1
ATOM 1472 N N . ARG A 1 195 ? 20.866 17.000 -72.262 1.00 72.62 195 ARG A N 1
ATOM 1473 C CA . ARG A 1 195 ? 19.593 16.279 -72.099 1.00 72.62 195 ARG A CA 1
ATOM 1474 C C . ARG A 1 195 ? 19.213 16.118 -70.628 1.00 72.62 195 ARG A C 1
ATOM 1476 O O . ARG A 1 195 ? 18.045 16.321 -70.307 1.00 72.62 195 ARG A O 1
ATOM 1483 N N . LEU A 1 196 ? 20.173 15.812 -69.754 1.00 70.75 196 LEU A N 1
ATOM 1484 C CA . LEU A 1 196 ? 19.961 15.729 -68.305 1.00 70.75 196 LEU A CA 1
ATOM 1485 C C . LEU A 1 196 ? 19.543 17.079 -67.720 1.00 70.75 196 LEU A C 1
ATOM 1487 O O . LEU A 1 196 ? 18.538 17.140 -67.021 1.00 70.75 196 LEU A O 1
ATOM 1491 N N . ASP A 1 197 ? 20.214 18.168 -68.096 1.00 73.00 197 ASP A N 1
ATOM 1492 C CA . ASP A 1 197 ? 19.841 19.518 -67.661 1.00 73.00 197 ASP A CA 1
ATOM 1493 C C . ASP A 1 197 ? 18.424 19.896 -68.120 1.00 73.00 197 ASP A C 1
ATOM 1495 O O . ASP A 1 197 ? 17.662 20.537 -67.393 1.00 73.00 197 ASP A O 1
ATOM 1499 N N . ASN A 1 198 ? 18.047 19.511 -69.343 1.00 72.88 198 ASN A N 1
ATOM 1500 C CA . ASN A 1 198 ? 16.707 19.770 -69.866 1.00 72.88 198 ASN A CA 1
ATOM 1501 C C . ASN A 1 198 ? 15.650 18.927 -69.133 1.00 72.88 198 ASN A C 1
ATOM 1503 O O . ASN A 1 198 ? 14.566 19.418 -68.829 1.00 72.88 198 ASN A O 1
ATOM 1507 N N . PHE A 1 199 ? 15.993 17.688 -68.777 1.00 72.25 199 PHE A N 1
ATOM 1508 C CA . PHE A 1 199 ? 15.143 16.812 -67.983 1.00 72.25 199 PHE A CA 1
ATOM 1509 C C . PHE A 1 199 ? 14.936 17.338 -66.558 1.00 72.25 199 PHE A C 1
ATOM 1511 O O . PHE A 1 199 ? 13.802 17.388 -66.089 1.00 72.25 199 PHE A O 1
ATOM 1518 N N . GLU A 1 200 ? 15.991 17.806 -65.886 1.00 72.69 200 GLU A N 1
ATOM 1519 C CA . GLU A 1 200 ? 15.888 18.415 -64.554 1.00 72.69 200 GLU A CA 1
ATOM 1520 C C . GLU A 1 200 ? 15.020 19.678 -64.568 1.00 72.69 200 GLU A C 1
ATOM 1522 O O . GLU A 1 200 ? 14.187 19.868 -63.679 1.00 72.69 200 GLU A O 1
ATOM 1527 N N . ARG A 1 201 ? 15.136 20.507 -65.614 1.00 75.56 201 ARG A N 1
ATOM 1528 C CA . ARG A 1 201 ? 14.249 21.665 -65.802 1.00 75.56 201 ARG A CA 1
ATOM 1529 C C . ARG A 1 201 ? 12.803 21.255 -66.051 1.00 75.56 201 ARG A C 1
ATOM 1531 O O . ARG A 1 201 ? 11.907 21.888 -65.505 1.00 75.56 201 ARG A O 1
ATOM 1538 N N . GLN A 1 202 ? 12.561 20.210 -66.841 1.00 70.25 202 GLN A N 1
ATOM 1539 C CA . GLN A 1 202 ? 11.207 19.700 -67.062 1.00 70.25 202 GLN A CA 1
ATOM 1540 C C . GLN A 1 202 ? 10.600 19.173 -65.761 1.00 70.25 202 GLN A C 1
ATOM 1542 O O . GLN A 1 202 ? 9.466 19.526 -65.449 1.00 70.25 202 GLN A O 1
ATOM 1547 N N . LEU A 1 203 ? 11.372 18.434 -64.959 1.00 69.44 203 LEU A N 1
ATOM 1548 C CA . LEU A 1 203 ? 10.946 17.888 -63.667 1.00 69.44 203 LEU A CA 1
ATOM 1549 C C . LEU A 1 203 ? 10.656 18.969 -62.621 1.00 69.44 203 LEU A C 1
ATOM 1551 O O . LEU A 1 203 ? 9.784 18.780 -61.780 1.00 69.44 203 LEU A O 1
ATOM 1555 N N . ALA A 1 204 ? 11.357 20.103 -62.682 1.00 70.38 204 ALA A N 1
ATOM 1556 C CA . ALA A 1 204 ? 11.092 21.253 -61.820 1.00 70.38 204 ALA A CA 1
ATOM 1557 C C . ALA A 1 204 ? 9.766 21.966 -62.151 1.00 70.38 204 ALA A C 1
ATOM 1559 O O . ALA A 1 204 ? 9.245 22.699 -61.313 1.00 70.38 204 ALA A O 1
ATOM 1560 N N . VAL A 1 205 ? 9.233 21.768 -63.362 1.00 75.25 205 VAL A N 1
ATOM 1561 C CA . VAL A 1 205 ? 8.021 22.440 -63.860 1.00 75.25 205 VAL A CA 1
ATOM 1562 C C . VAL A 1 205 ? 6.821 21.484 -63.950 1.00 75.25 205 VAL A C 1
ATOM 1564 O O . VAL A 1 205 ? 5.686 21.949 -64.023 1.00 75.25 205 VAL A O 1
ATOM 1567 N N . THR A 1 206 ? 7.022 20.160 -63.912 1.00 69.81 206 THR A N 1
ATOM 1568 C CA . THR A 1 206 ? 5.913 19.189 -63.987 1.00 69.81 206 THR A CA 1
ATOM 1569 C C . THR A 1 206 ? 5.253 18.945 -62.629 1.00 69.81 206 THR A C 1
ATOM 1571 O O . THR A 1 206 ? 5.926 18.842 -61.604 1.00 69.81 206 THR A O 1
ATOM 1574 N N . HIS A 1 207 ? 3.923 18.812 -62.624 1.00 61.16 207 HIS A N 1
ATOM 1575 C CA . HIS A 1 207 ? 3.154 18.425 -61.440 1.00 61.16 207 HIS A CA 1
ATOM 1576 C C . HIS A 1 207 ? 3.531 17.010 -60.969 1.00 61.16 207 HIS A C 1
ATOM 1578 O O . HIS A 1 207 ? 3.959 16.169 -61.762 1.00 61.16 207 HIS A O 1
ATOM 1584 N N . ALA A 1 208 ? 3.375 16.753 -59.664 1.00 62.47 208 ALA A N 1
ATOM 1585 C CA . ALA A 1 208 ? 3.855 15.537 -59.000 1.00 62.47 208 ALA A CA 1
ATOM 1586 C C . ALA A 1 208 ? 3.359 14.226 -59.646 1.00 62.47 208 ALA A C 1
ATOM 1588 O O . ALA A 1 208 ? 4.074 13.223 -59.602 1.00 62.47 208 ALA A O 1
ATOM 1589 N N . ASP A 1 209 ? 2.191 14.254 -60.291 1.00 65.44 209 ASP A N 1
ATOM 1590 C CA . ASP A 1 209 ? 1.543 13.073 -60.868 1.00 65.44 209 ASP A CA 1
ATOM 1591 C C . ASP A 1 209 ? 2.188 12.590 -62.185 1.00 65.44 209 ASP A C 1
ATOM 1593 O O . ASP A 1 209 ? 2.182 11.390 -62.464 1.00 65.44 209 ASP A O 1
ATOM 1597 N N . ASP A 1 210 ? 2.840 13.473 -62.953 1.00 68.12 210 ASP A N 1
ATOM 1598 C CA . ASP A 1 210 ? 3.446 13.133 -64.258 1.00 68.12 210 ASP A CA 1
ATOM 1599 C C . ASP A 1 210 ? 4.951 12.805 -64.168 1.00 68.12 210 ASP A C 1
ATOM 1601 O O . ASP A 1 210 ? 5.556 12.241 -65.091 1.00 68.12 210 ASP A O 1
ATOM 1605 N N . ALA A 1 211 ? 5.572 13.100 -63.022 1.00 66.19 211 ALA A N 1
ATOM 1606 C CA . ALA A 1 211 ? 6.989 12.855 -62.762 1.00 66.19 211 ALA A CA 1
ATOM 1607 C C . ALA A 1 211 ? 7.450 11.388 -62.968 1.00 66.19 211 ALA A C 1
ATOM 1609 O O . ALA A 1 211 ? 8.585 11.187 -63.422 1.00 66.19 211 ALA A O 1
ATOM 1610 N N . PRO A 1 212 ? 6.645 10.340 -62.680 1.00 67.06 212 PRO A N 1
ATOM 1611 C CA . PRO A 1 212 ? 7.060 8.952 -62.896 1.00 67.06 212 PRO A CA 1
ATOM 1612 C C . PRO A 1 212 ? 7.218 8.594 -64.379 1.00 67.06 212 PRO A C 1
ATOM 1614 O O . PRO A 1 212 ? 8.167 7.897 -64.741 1.00 67.06 212 PRO A O 1
ATOM 1617 N N . GLN A 1 213 ? 6.324 9.088 -65.242 1.00 73.81 213 GLN A N 1
ATOM 1618 C CA . GLN A 1 213 ? 6.340 8.780 -66.677 1.00 73.81 213 GLN A CA 1
ATOM 1619 C C . GLN A 1 213 ? 7.513 9.466 -67.379 1.00 73.81 213 GLN A C 1
ATOM 1621 O O . GLN A 1 213 ? 8.230 8.833 -68.155 1.00 73.81 213 GLN A O 1
ATOM 1626 N N . LEU A 1 214 ? 7.780 10.725 -67.024 1.00 71.25 214 LEU A N 1
ATOM 1627 C CA . LEU A 1 214 ? 8.963 11.459 -67.476 1.00 71.25 214 LEU A CA 1
ATOM 1628 C C . LEU A 1 214 ? 10.261 10.747 -67.065 1.00 71.25 214 LEU A C 1
ATOM 1630 O O . LEU A 1 214 ? 11.152 10.557 -67.894 1.00 71.25 214 LEU A O 1
ATOM 1634 N N . ARG A 1 215 ? 10.355 10.266 -65.816 1.00 69.12 215 ARG A N 1
ATOM 1635 C CA . ARG A 1 215 ? 11.516 9.483 -65.348 1.00 69.12 215 ARG A CA 1
ATOM 1636 C C . ARG A 1 215 ? 11.692 8.179 -66.115 1.00 69.12 215 ARG A C 1
ATOM 1638 O O . ARG A 1 215 ? 12.823 7.841 -66.456 1.00 69.12 215 ARG A O 1
ATOM 1645 N N . ALA A 1 216 ? 10.609 7.465 -66.412 1.00 69.19 216 ALA A N 1
ATOM 1646 C CA . ALA A 1 216 ? 10.676 6.234 -67.194 1.00 69.19 216 ALA A CA 1
ATOM 1647 C C . ALA A 1 216 ? 11.165 6.488 -68.632 1.00 69.19 216 ALA A C 1
ATOM 1649 O O . ALA A 1 216 ? 12.041 5.768 -69.112 1.00 69.19 216 ALA A O 1
ATOM 1650 N N . ALA A 1 217 ? 10.666 7.542 -69.288 1.00 74.75 217 ALA A N 1
ATOM 1651 C CA . ALA A 1 217 ? 11.085 7.918 -70.638 1.00 74.75 217 ALA A CA 1
ATOM 1652 C C . ALA A 1 217 ? 12.572 8.314 -70.696 1.00 74.75 217 ALA A C 1
ATOM 1654 O O . ALA A 1 217 ? 13.313 7.810 -71.539 1.00 74.75 217 ALA A O 1
ATOM 1655 N N . CYS A 1 218 ? 13.039 9.137 -69.752 1.00 73.12 218 CYS A N 1
ATOM 1656 C CA . CYS A 1 218 ? 14.447 9.537 -69.679 1.00 73.12 218 CYS A CA 1
ATOM 1657 C C . CYS A 1 218 ? 15.378 8.341 -69.424 1.00 73.12 218 CYS A C 1
ATOM 1659 O O . CYS A 1 218 ? 16.400 8.193 -70.092 1.00 73.12 218 CYS A O 1
ATOM 1661 N N . MET A 1 219 ? 15.001 7.433 -68.517 1.00 68.19 219 MET A N 1
ATOM 1662 C CA . MET A 1 219 ? 15.782 6.220 -68.256 1.00 68.19 219 MET A CA 1
ATOM 1663 C C . MET A 1 219 ? 15.870 5.306 -69.484 1.00 68.19 219 MET A C 1
ATOM 1665 O O . MET A 1 219 ? 16.924 4.720 -69.731 1.00 68.19 219 MET A O 1
ATOM 1669 N N . ALA A 1 220 ? 14.797 5.195 -70.273 1.00 73.25 220 ALA A N 1
ATOM 1670 C CA . ALA A 1 220 ? 14.817 4.432 -71.517 1.00 73.25 220 ALA A CA 1
ATOM 1671 C C . ALA A 1 220 ? 15.803 5.032 -72.535 1.00 73.25 220 ALA A C 1
ATOM 1673 O O . ALA A 1 220 ? 16.614 4.299 -73.101 1.00 73.25 220 ALA A O 1
ATOM 1674 N N . GLU A 1 221 ? 15.801 6.356 -72.714 1.00 72.88 221 GLU A N 1
ATOM 1675 C CA . GLU A 1 221 ? 16.744 7.043 -73.609 1.00 72.88 221 GLU A CA 1
ATOM 1676 C C . GLU A 1 221 ? 18.204 6.906 -73.143 1.00 72.88 221 GLU A C 1
ATOM 1678 O O . GLU A 1 221 ? 19.084 6.588 -73.947 1.00 72.88 221 GLU A O 1
ATOM 1683 N N . CYS A 1 222 ? 18.468 7.068 -71.842 1.00 66.44 222 CYS A N 1
ATOM 1684 C CA . CYS A 1 222 ? 19.803 6.887 -71.264 1.00 66.44 222 CYS A CA 1
ATOM 1685 C C . CYS A 1 222 ? 20.334 5.462 -71.476 1.00 66.44 222 CYS A C 1
ATOM 1687 O O . CYS A 1 222 ? 21.505 5.278 -71.810 1.00 66.44 222 CYS A O 1
ATOM 1689 N N . ASN A 1 223 ? 19.476 4.449 -71.339 1.00 69.25 223 ASN A N 1
ATOM 1690 C CA . ASN A 1 223 ? 19.857 3.059 -71.582 1.00 69.25 223 ASN A CA 1
ATOM 1691 C C . ASN A 1 223 ? 20.214 2.804 -73.053 1.00 69.25 223 ASN A C 1
ATOM 1693 O O . ASN A 1 223 ? 21.195 2.110 -73.321 1.00 69.25 223 ASN A O 1
ATOM 1697 N N . VAL A 1 224 ? 19.482 3.400 -74.001 1.00 74.81 224 VAL A N 1
ATOM 1698 C CA . VAL A 1 224 ? 19.809 3.313 -75.436 1.00 74.81 224 VAL A CA 1
ATOM 1699 C C . VAL A 1 224 ? 21.165 3.962 -75.725 1.00 74.81 224 VAL A C 1
ATOM 1701 O O . VAL A 1 224 ? 21.998 3.362 -76.406 1.00 74.81 224 VAL A O 1
ATOM 1704 N N . ALA A 1 225 ? 21.435 5.142 -75.162 1.00 67.44 225 ALA A N 1
ATOM 1705 C CA . ALA A 1 225 ? 22.716 5.828 -75.337 1.00 67.44 225 ALA A CA 1
ATOM 1706 C C . ALA A 1 225 ? 23.894 5.032 -74.741 1.00 67.44 225 ALA A C 1
ATOM 1708 O O . ALA A 1 225 ? 24.944 4.896 -75.371 1.00 67.44 225 ALA A O 1
ATOM 1709 N N . LEU A 1 226 ? 23.712 4.433 -73.559 1.00 66.75 226 LEU A N 1
ATOM 1710 C CA . LEU A 1 226 ? 24.711 3.553 -72.942 1.00 66.75 226 LEU A CA 1
ATOM 1711 C C . LEU A 1 226 ? 24.958 2.285 -73.768 1.00 66.75 226 LEU A C 1
ATOM 1713 O O . LEU A 1 226 ? 26.094 1.819 -73.865 1.00 66.75 226 LEU A O 1
ATOM 1717 N N . GLN A 1 227 ? 23.917 1.729 -74.385 1.00 72.31 227 GLN A N 1
ATOM 1718 C CA . GLN A 1 227 ? 24.050 0.563 -75.253 1.00 72.31 227 GLN A CA 1
ATOM 1719 C C . GLN A 1 227 ? 24.818 0.900 -76.541 1.00 72.31 227 GLN A C 1
ATOM 1721 O O . GLN A 1 227 ? 25.672 0.121 -76.963 1.00 72.31 227 GLN A O 1
ATOM 1726 N N . GLN A 1 228 ? 24.588 2.083 -77.118 1.00 73.19 228 GLN A N 1
ATOM 1727 C CA . GLN A 1 228 ? 25.357 2.585 -78.262 1.00 73.19 228 GLN A CA 1
ATOM 1728 C C . GLN A 1 228 ? 26.835 2.814 -77.906 1.00 73.19 228 GLN A C 1
ATOM 1730 O O . GLN A 1 228 ? 27.714 2.429 -78.677 1.00 73.19 228 GLN A O 1
ATOM 1735 N N . LEU A 1 229 ? 27.122 3.359 -76.718 1.00 64.69 229 LEU A N 1
ATOM 1736 C CA . LEU A 1 229 ? 28.493 3.518 -76.216 1.00 64.69 229 LEU A CA 1
ATOM 1737 C C . LEU A 1 229 ? 29.224 2.185 -76.057 1.00 64.69 229 LEU A C 1
ATOM 1739 O O . LEU A 1 229 ? 30.381 2.073 -76.458 1.00 64.69 229 LEU A O 1
ATOM 1743 N N . ARG A 1 230 ? 28.556 1.166 -75.504 1.00 70.94 230 ARG A N 1
ATOM 1744 C CA . ARG A 1 230 ? 29.139 -0.180 -75.391 1.00 70.94 230 ARG A CA 1
ATOM 1745 C C . ARG A 1 230 ? 29.453 -0.769 -76.762 1.00 70.94 230 ARG A C 1
ATOM 1747 O O . ARG A 1 230 ? 30.563 -1.244 -76.962 1.00 70.94 230 ARG A O 1
ATOM 1754 N N . GLY A 1 231 ? 28.537 -0.634 -77.724 1.00 73.31 231 GLY A N 1
ATOM 1755 C CA . GLY A 1 231 ? 28.770 -1.084 -79.099 1.00 73.31 231 GLY A CA 1
ATOM 1756 C C . GLY A 1 231 ? 29.978 -0.409 -79.764 1.00 73.31 231 GLY A C 1
ATOM 1757 O O . GLY A 1 231 ? 30.746 -1.066 -80.463 1.00 73.31 231 GLY A O 1
ATOM 1758 N N . LEU A 1 232 ? 30.197 0.886 -79.510 1.00 68.06 232 LEU A N 1
ATOM 1759 C CA . LEU A 1 232 ? 31.387 1.601 -79.988 1.00 68.06 232 LEU A CA 1
ATOM 1760 C C . LEU A 1 232 ? 32.674 1.142 -79.280 1.00 68.06 232 LEU A C 1
ATOM 1762 O O . LEU A 1 232 ? 33.720 1.035 -79.924 1.00 68.06 232 LEU A O 1
ATOM 1766 N N . GLY A 1 233 ? 32.598 0.836 -77.982 1.00 66.94 233 GLY A N 1
ATOM 1767 C CA . GLY A 1 233 ? 33.704 0.259 -77.213 1.00 66.94 233 GLY A CA 1
ATOM 1768 C C . GLY A 1 233 ? 34.137 -1.107 -77.747 1.00 66.94 233 GLY A C 1
ATOM 1769 O O . GLY A 1 233 ? 35.324 -1.317 -78.005 1.00 66.94 233 GLY A O 1
ATOM 1770 N N . ASP A 1 234 ? 33.176 -1.992 -78.009 1.00 71.38 234 ASP A N 1
ATOM 1771 C CA . ASP A 1 234 ? 33.428 -3.330 -78.553 1.00 71.38 234 ASP A CA 1
ATOM 1772 C C . ASP A 1 234 ? 34.067 -3.260 -79.951 1.00 71.38 234 ASP A C 1
ATOM 1774 O O . ASP A 1 234 ? 35.017 -3.988 -80.245 1.00 71.38 234 ASP A O 1
ATOM 1778 N N . LEU A 1 235 ? 33.607 -2.336 -80.805 1.00 69.06 235 LEU A N 1
ATOM 1779 C CA . LEU A 1 235 ? 34.206 -2.090 -82.123 1.00 69.06 235 LEU A CA 1
ATOM 1780 C C . LEU A 1 235 ? 35.654 -1.595 -82.011 1.00 69.06 235 LEU A C 1
ATOM 1782 O O . LEU A 1 235 ? 36.531 -2.087 -82.724 1.00 69.06 235 LEU A O 1
ATOM 1786 N N . SER A 1 236 ? 35.931 -0.662 -81.096 1.00 64.38 236 SER A N 1
ATOM 1787 C CA . SER A 1 236 ? 37.292 -0.178 -80.830 1.00 64.38 236 SER A CA 1
ATOM 1788 C C . SER A 1 236 ? 38.219 -1.316 -80.385 1.00 64.38 236 SER A C 1
ATOM 1790 O O . SER A 1 236 ? 39.333 -1.467 -80.898 1.00 64.38 236 SER A O 1
ATOM 1792 N N . GLN A 1 237 ? 37.729 -2.186 -79.499 1.00 66.12 237 GLN A N 1
ATOM 1793 C CA . GLN A 1 237 ? 38.482 -3.329 -78.993 1.00 66.12 237 GLN A CA 1
ATOM 1794 C C . GLN A 1 237 ? 38.756 -4.366 -80.095 1.00 66.12 237 GLN A C 1
ATOM 1796 O O . GLN A 1 237 ? 39.887 -4.835 -80.229 1.00 66.12 237 GLN A O 1
ATOM 1801 N N . GLN A 1 238 ? 37.774 -4.649 -80.959 1.00 71.12 238 GLN A N 1
ATOM 1802 C CA . GLN A 1 238 ? 37.957 -5.509 -82.135 1.00 71.12 238 GLN A CA 1
ATOM 1803 C C . GLN A 1 238 ? 39.001 -4.948 -83.116 1.00 71.12 238 GLN A C 1
ATOM 1805 O O . GLN A 1 238 ? 39.807 -5.706 -83.666 1.00 71.12 238 GLN A O 1
ATOM 1810 N N . HIS A 1 239 ? 39.035 -3.627 -83.319 1.00 66.06 239 HIS A N 1
ATOM 1811 C CA . HIS A 1 239 ? 40.053 -2.973 -84.146 1.00 66.06 239 HIS A CA 1
ATOM 1812 C C . HIS A 1 239 ? 41.458 -3.055 -83.528 1.00 66.06 239 HIS A C 1
ATOM 1814 O O . HIS A 1 239 ? 42.427 -3.292 -84.256 1.00 66.06 239 HIS A O 1
ATOM 1820 N N . ALA A 1 240 ? 41.579 -2.921 -82.204 1.00 62.06 240 ALA A N 1
ATOM 1821 C CA . ALA A 1 240 ? 42.845 -3.089 -81.491 1.00 62.06 240 ALA A CA 1
ATOM 1822 C C . ALA A 1 240 ? 43.370 -4.533 -81.585 1.00 62.06 240 ALA A C 1
ATOM 1824 O O . ALA A 1 240 ? 44.547 -4.748 -81.881 1.00 62.06 240 ALA A O 1
ATOM 1825 N N . SER A 1 241 ? 42.490 -5.530 -81.429 1.00 67.50 241 SER A N 1
ATOM 1826 C CA . SER A 1 241 ? 42.852 -6.946 -81.562 1.00 67.50 241 SER A CA 1
ATOM 1827 C C . SER A 1 241 ? 43.304 -7.316 -82.977 1.00 67.50 241 SER A C 1
ATOM 1829 O O . SER A 1 241 ? 44.233 -8.106 -83.124 1.00 67.50 241 SER A O 1
ATOM 1831 N N . ARG A 1 242 ? 42.715 -6.722 -84.026 1.00 62.75 242 ARG A N 1
ATOM 1832 C CA . ARG A 1 242 ? 43.159 -6.952 -85.414 1.00 62.75 242 ARG A CA 1
ATOM 1833 C C . ARG A 1 242 ? 44.555 -6.390 -85.699 1.00 62.75 242 ARG A C 1
ATOM 1835 O O . ARG A 1 242 ? 45.329 -7.058 -86.374 1.00 62.75 242 ARG A O 1
ATOM 1842 N N . ARG A 1 243 ? 44.918 -5.227 -85.138 1.00 55.59 243 ARG A N 1
ATOM 1843 C CA . ARG A 1 243 ? 46.279 -4.666 -85.289 1.00 55.59 243 ARG A CA 1
ATOM 1844 C C . ARG A 1 243 ? 47.356 -5.499 -84.586 1.00 55.59 243 ARG A C 1
ATOM 1846 O O . ARG A 1 243 ? 48.476 -5.560 -85.079 1.00 55.59 243 ARG A O 1
ATOM 1853 N N . GLY A 1 244 ? 47.030 -6.158 -83.471 1.00 53.75 244 GLY A N 1
ATOM 1854 C CA . GLY A 1 244 ? 47.976 -7.015 -82.743 1.00 53.75 244 GLY A CA 1
ATOM 1855 C C . GLY A 1 244 ? 48.380 -8.292 -83.492 1.00 53.75 244 GLY A C 1
ATOM 1856 O O . GLY A 1 244 ? 49.449 -8.836 -83.233 1.00 53.75 244 GLY A O 1
ATOM 1857 N N . VAL A 1 245 ? 47.561 -8.754 -84.443 1.00 55.72 245 VAL A N 1
ATOM 1858 C CA . VAL A 1 245 ? 47.820 -9.982 -85.217 1.00 55.72 245 VAL A CA 1
ATOM 1859 C C . VAL A 1 245 ? 48.712 -9.723 -86.442 1.00 55.72 245 VAL A C 1
ATOM 1861 O O . VAL A 1 245 ? 49.416 -10.627 -86.878 1.00 55.72 245 VAL A O 1
ATOM 1864 N N . GLU A 1 246 ? 48.773 -8.493 -86.963 1.00 48.88 246 GLU A N 1
ATOM 1865 C CA . GLU A 1 246 ? 49.583 -8.156 -88.150 1.00 48.88 246 GLU A CA 1
ATOM 1866 C C . GLU A 1 246 ? 51.070 -7.855 -87.851 1.00 48.88 246 GLU A C 1
ATOM 1868 O O . GLU A 1 246 ? 51.859 -7.719 -88.783 1.00 48.88 246 GLU A O 1
ATOM 1873 N N . GLN A 1 247 ? 51.496 -7.790 -86.579 1.00 51.94 247 GLN A N 1
ATOM 1874 C CA . GLN A 1 247 ? 52.891 -7.483 -86.195 1.00 51.94 247 GLN A CA 1
ATOM 1875 C C . GLN A 1 247 ? 53.743 -8.687 -85.746 1.00 51.94 247 GLN A C 1
ATOM 1877 O O . GLN A 1 247 ? 54.897 -8.500 -85.364 1.00 51.94 247 GLN A O 1
ATOM 1882 N N . ALA A 1 248 ? 53.241 -9.923 -85.824 1.00 46.28 248 ALA A N 1
ATOM 1883 C CA . ALA A 1 248 ? 54.018 -11.114 -85.466 1.00 46.28 248 ALA A CA 1
ATOM 1884 C C . ALA A 1 248 ? 54.463 -11.909 -86.711 1.00 46.28 248 ALA A C 1
ATOM 1886 O O . ALA A 1 248 ? 53.640 -12.516 -87.391 1.00 46.28 248 ALA A O 1
ATOM 1887 N N . SER A 1 249 ? 55.774 -11.949 -86.984 1.00 33.88 249 SER A N 1
ATOM 1888 C CA . SER A 1 249 ? 56.411 -12.866 -87.951 1.00 33.88 249 SER A CA 1
ATOM 1889 C C . SER A 1 249 ? 57.754 -13.405 -87.390 1.00 33.88 249 SER A C 1
ATOM 1891 O O . SER A 1 249 ? 58.345 -12.717 -86.553 1.00 33.88 249 SER A O 1
ATOM 1893 N N . PRO A 1 250 ? 58.239 -14.617 -87.765 1.00 59.78 250 PRO A N 1
ATOM 1894 C CA . PRO A 1 250 ? 59.092 -15.451 -86.896 1.00 59.78 250 PRO A CA 1
ATOM 1895 C C . PRO A 1 250 ? 60.539 -15.716 -87.393 1.00 59.78 250 PRO A C 1
ATOM 1897 O O . PRO A 1 250 ? 60.777 -15.798 -88.595 1.00 59.78 250 PRO A O 1
ATOM 1900 N N . ALA A 1 251 ? 61.486 -15.966 -86.467 1.00 38.28 251 ALA A N 1
ATOM 1901 C CA . ALA A 1 251 ? 62.766 -16.697 -86.667 1.00 38.28 251 ALA A CA 1
ATOM 1902 C C . ALA A 1 251 ? 63.365 -17.108 -85.285 1.00 38.28 251 ALA A C 1
ATOM 1904 O O . ALA A 1 251 ? 63.431 -16.259 -84.403 1.00 38.28 251 ALA A O 1
ATOM 1905 N N . ASN A 1 252 ? 63.566 -18.400 -84.938 1.00 39.38 252 ASN A N 1
ATOM 1906 C CA . ASN A 1 252 ? 64.757 -19.282 -85.136 1.00 39.38 252 ASN A CA 1
ATOM 1907 C C . ASN A 1 252 ? 66.087 -18.695 -84.569 1.00 39.38 252 ASN A C 1
ATOM 1909 O O . ASN A 1 252 ? 66.356 -17.539 -84.850 1.00 39.38 252 ASN A O 1
ATOM 1913 N N . LEU A 1 253 ? 67.014 -19.342 -83.824 1.00 38.44 253 LEU A N 1
ATOM 1914 C CA . LEU A 1 253 ? 67.431 -20.742 -83.561 1.00 38.44 253 LEU A CA 1
ATOM 1915 C C . LEU A 1 253 ? 68.440 -20.811 -82.356 1.00 38.44 253 LEU A C 1
ATOM 1917 O O . LEU A 1 253 ? 69.231 -19.893 -82.182 1.00 38.44 253 LEU A O 1
ATOM 1921 N N . ALA A 1 254 ? 68.440 -21.942 -81.621 1.00 34.94 254 ALA A N 1
ATOM 1922 C CA . ALA A 1 254 ? 69.553 -22.735 -81.014 1.00 34.94 254 ALA A CA 1
ATOM 1923 C C . ALA A 1 254 ? 70.637 -22.181 -80.014 1.00 34.94 254 ALA A C 1
ATOM 1925 O O . ALA A 1 254 ? 71.566 -21.500 -80.421 1.00 34.94 254 ALA A O 1
ATOM 1926 N N . SER A 1 255 ? 70.546 -22.640 -78.738 1.00 35.66 255 SER A N 1
ATOM 1927 C CA . SER A 1 255 ? 71.485 -23.412 -77.839 1.00 35.66 255 SER A CA 1
ATOM 1928 C C . SER A 1 255 ? 73.031 -23.181 -77.765 1.00 35.66 255 SER A C 1
ATOM 1930 O O . SER A 1 255 ? 73.607 -22.716 -78.737 1.00 35.66 255 SER A O 1
ATOM 1932 N N . PRO A 1 256 ? 73.793 -23.776 -76.790 1.00 59.34 256 PRO A N 1
ATOM 1933 C CA . PRO A 1 256 ? 73.646 -23.945 -75.314 1.00 59.34 256 PRO A CA 1
ATOM 1934 C C . PRO A 1 256 ? 74.978 -23.729 -74.499 1.00 59.34 256 PRO A C 1
ATOM 1936 O O . PRO A 1 256 ? 76.044 -23.680 -75.097 1.00 59.34 256 PRO A O 1
ATOM 1939 N N . GLN A 1 257 ? 74.949 -23.701 -73.146 1.00 31.64 257 GLN A N 1
ATOM 1940 C CA . GLN A 1 257 ? 75.888 -24.405 -72.214 1.00 31.64 257 GLN A CA 1
ATOM 1941 C C . GLN A 1 257 ? 75.706 -24.014 -70.718 1.00 31.64 257 GLN A C 1
ATOM 1943 O O . GLN A 1 257 ? 75.692 -22.847 -70.344 1.00 31.64 257 GLN A O 1
ATOM 1948 N N . THR A 1 258 ? 75.590 -25.044 -69.876 1.00 36.06 258 THR A N 1
ATOM 1949 C CA . THR A 1 258 ? 75.681 -25.144 -68.393 1.00 36.06 258 THR A CA 1
ATOM 1950 C C . THR A 1 258 ? 77.120 -25.523 -67.957 1.00 36.06 258 THR A C 1
ATOM 1952 O O . THR A 1 258 ? 77.915 -25.805 -68.854 1.00 36.06 258 THR A O 1
ATOM 1955 N N . PRO A 1 259 ? 77.470 -25.786 -66.666 1.00 61.22 259 PRO A N 1
ATOM 1956 C CA . PRO A 1 259 ? 76.953 -25.344 -65.345 1.00 61.22 259 PRO A CA 1
ATOM 1957 C C . PRO A 1 259 ? 78.081 -24.990 -64.320 1.00 61.22 259 PRO A C 1
ATOM 1959 O O . PRO A 1 259 ? 79.250 -25.267 -64.565 1.00 61.22 259 PRO A O 1
ATOM 1962 N N . ALA A 1 260 ? 77.739 -24.514 -63.110 1.00 30.53 260 ALA A N 1
ATOM 1963 C CA . ALA A 1 260 ? 78.489 -24.831 -61.875 1.00 30.53 260 ALA A CA 1
ATOM 1964 C C . ALA A 1 260 ? 77.673 -24.551 -60.594 1.00 30.53 260 ALA A C 1
ATOM 1966 O O . ALA A 1 260 ? 76.887 -23.610 -60.532 1.00 30.53 260 ALA A O 1
ATOM 1967 N N . ALA A 1 261 ? 77.883 -25.402 -59.589 1.00 34.41 261 ALA A N 1
ATOM 1968 C CA . ALA A 1 261 ? 77.204 -25.487 -58.297 1.00 34.41 261 ALA A CA 1
ATOM 1969 C C . ALA A 1 261 ? 78.009 -24.850 -57.142 1.00 34.41 261 ALA A C 1
ATOM 1971 O O . ALA A 1 261 ? 79.227 -24.766 -57.254 1.00 34.41 261 ALA A O 1
ATOM 1972 N N . ALA A 1 262 ? 77.335 -24.503 -56.031 1.00 33.50 262 ALA A N 1
ATOM 1973 C CA . ALA A 1 262 ? 77.710 -24.731 -54.610 1.00 33.50 262 ALA A CA 1
ATOM 1974 C C . ALA A 1 262 ? 76.955 -23.738 -53.684 1.00 33.50 262 ALA A C 1
ATOM 1976 O O . ALA A 1 262 ? 76.915 -22.554 -53.988 1.00 33.50 262 ALA A O 1
ATOM 1977 N N . VAL A 1 263 ? 76.129 -24.179 -52.722 1.00 34.69 263 VAL A N 1
ATOM 1978 C CA . VAL A 1 263 ? 76.394 -24.596 -51.312 1.00 34.69 263 VAL A CA 1
ATOM 1979 C C . VAL A 1 263 ? 76.579 -23.417 -50.323 1.00 34.69 263 VAL A C 1
ATOM 1981 O O . VAL A 1 263 ? 77.330 -22.491 -50.595 1.00 34.69 263 VAL A O 1
ATOM 1984 N N . VAL A 1 264 ? 75.955 -23.574 -49.139 1.00 37.16 264 VAL A N 1
ATOM 1985 C CA . VAL A 1 264 ? 76.273 -23.045 -47.782 1.00 37.16 264 VAL A CA 1
ATOM 1986 C C . VAL A 1 264 ? 75.253 -22.057 -47.174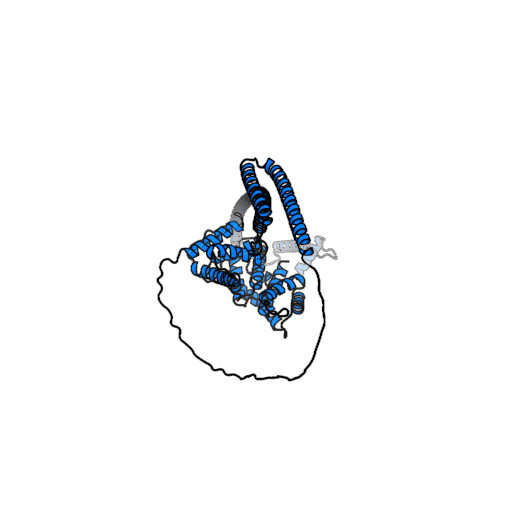 1.00 37.16 264 VAL A C 1
ATOM 1988 O O . VAL A 1 264 ? 75.246 -20.869 -47.464 1.00 37.16 264 VAL A O 1
ATOM 1991 N N . ASP A 1 265 ? 74.385 -22.622 -46.324 1.00 34.56 265 ASP A N 1
ATOM 1992 C CA . ASP A 1 265 ? 74.266 -22.425 -44.860 1.00 34.56 265 ASP A CA 1
ATOM 1993 C C . ASP A 1 265 ? 74.403 -21.026 -44.216 1.00 34.56 265 ASP A C 1
ATOM 1995 O O . ASP A 1 265 ? 75.330 -20.267 -44.482 1.00 34.56 265 ASP A O 1
ATOM 1999 N N . GLY A 1 266 ? 73.537 -20.751 -43.230 1.00 32.47 266 GLY A N 1
ATOM 2000 C CA . GLY A 1 266 ? 73.619 -19.547 -42.394 1.00 32.47 266 GLY A CA 1
ATOM 2001 C C . GLY A 1 266 ? 72.546 -19.436 -41.305 1.00 32.47 266 GLY A C 1
ATOM 2002 O O . GLY A 1 266 ? 71.634 -18.621 -41.403 1.00 32.47 266 GLY A O 1
ATOM 2003 N N . LYS A 1 267 ? 72.669 -20.250 -40.249 1.00 35.53 267 LYS A N 1
ATOM 2004 C CA . LYS A 1 267 ? 72.014 -20.072 -38.935 1.00 35.53 267 LYS A CA 1
ATOM 2005 C C . LYS A 1 267 ? 72.545 -18.831 -38.196 1.00 35.53 267 LYS A C 1
ATOM 2007 O O . LYS A 1 267 ? 73.749 -18.615 -38.214 1.00 35.53 267 LYS A O 1
ATOM 2012 N N . GLN A 1 268 ? 71.690 -18.167 -37.408 1.00 35.91 268 GLN A N 1
ATOM 2013 C CA . GLN A 1 268 ? 71.956 -17.586 -36.064 1.00 35.91 268 GLN A CA 1
ATOM 2014 C C . GLN A 1 268 ? 70.615 -17.009 -35.550 1.00 35.91 268 GLN A C 1
ATOM 2016 O O . GLN A 1 268 ? 70.018 -16.194 -36.237 1.00 35.91 268 GLN A O 1
ATOM 2021 N N . GLN A 1 269 ? 69.925 -17.479 -34.499 1.00 32.22 269 GLN A N 1
ATOM 2022 C CA . GLN A 1 269 ? 70.265 -17.804 -33.101 1.00 32.22 269 GLN A CA 1
ATOM 2023 C C . GLN A 1 269 ? 70.779 -16.607 -32.279 1.00 32.22 269 GLN A C 1
ATOM 2025 O O . GLN A 1 269 ? 71.925 -16.216 -32.447 1.00 32.22 269 GLN A O 1
ATOM 2030 N N . GLN A 1 270 ? 69.943 -16.104 -31.354 1.00 32.66 270 GLN A N 1
ATOM 2031 C CA . GLN A 1 270 ? 70.205 -15.855 -29.913 1.00 32.66 270 GLN A CA 1
ATOM 2032 C C . GLN A 1 270 ? 68.944 -15.201 -29.289 1.00 32.66 270 GLN A C 1
ATOM 2034 O O . GLN A 1 270 ? 68.393 -14.270 -29.860 1.00 32.66 270 GLN A O 1
ATOM 2039 N N . HIS A 1 271 ? 68.272 -15.804 -28.290 1.00 31.89 271 HIS A N 1
ATOM 2040 C CA . HIS A 1 271 ? 68.587 -15.804 -26.840 1.00 31.89 271 HIS A CA 1
ATOM 2041 C C . HIS A 1 271 ? 68.647 -14.374 -26.258 1.00 31.89 271 HIS A C 1
ATOM 2043 O O . HIS A 1 271 ? 69.333 -13.536 -26.812 1.00 31.89 271 HIS A O 1
ATOM 2049 N N . ARG A 1 272 ? 68.023 -14.002 -25.133 1.00 32.94 272 ARG A N 1
ATOM 2050 C CA . ARG A 1 272 ? 67.518 -14.730 -23.954 1.00 32.94 272 ARG A CA 1
ATOM 2051 C C . ARG A 1 272 ? 66.592 -13.783 -23.126 1.00 32.94 272 ARG A C 1
ATOM 2053 O O . ARG A 1 272 ? 66.522 -12.598 -23.434 1.00 32.94 272 ARG A O 1
ATOM 2060 N N . PRO A 1 273 ? 65.919 -14.300 -22.077 1.00 52.22 273 PRO A N 1
ATOM 2061 C CA . PRO A 1 273 ? 64.858 -13.659 -21.295 1.00 52.22 273 PRO A CA 1
ATOM 2062 C C . PRO A 1 273 ? 65.371 -13.054 -19.973 1.00 52.22 273 PRO A C 1
ATOM 2064 O O . PRO A 1 273 ? 66.522 -13.271 -19.599 1.00 52.22 273 PRO A O 1
ATOM 2067 N N . SER A 1 274 ? 64.491 -12.415 -19.194 1.00 33.91 274 SER A N 1
ATOM 2068 C CA . SER A 1 274 ? 64.662 -12.376 -17.736 1.00 33.91 274 SER A CA 1
ATOM 2069 C C . SER A 1 274 ? 63.329 -12.297 -17.001 1.00 33.91 274 SER A C 1
ATOM 2071 O O . SER A 1 274 ? 62.607 -11.308 -17.064 1.00 33.91 274 SER A O 1
ATOM 2073 N N . SER A 1 275 ? 63.064 -13.364 -16.261 1.00 39.19 275 SER A N 1
ATOM 2074 C CA . SER A 1 275 ? 62.163 -13.462 -15.120 1.00 39.19 275 SER A CA 1
ATOM 2075 C C . SER A 1 275 ? 62.597 -12.523 -13.986 1.00 39.19 275 SER A C 1
ATOM 2077 O O . SER A 1 275 ? 63.797 -12.284 -13.828 1.00 39.19 275 SER A O 1
ATOM 2079 N N . ARG A 1 276 ? 61.660 -12.109 -13.120 1.00 33.16 276 ARG A N 1
ATOM 2080 C CA . ARG A 1 276 ? 61.905 -12.055 -11.667 1.00 33.16 276 ARG A CA 1
ATOM 2081 C C . ARG A 1 276 ? 60.597 -12.026 -10.869 1.00 33.16 276 ARG A C 1
ATOM 2083 O O . ARG A 1 276 ? 59.820 -11.085 -10.961 1.00 33.16 276 ARG A O 1
ATOM 2090 N N . GLU A 1 277 ? 60.401 -13.076 -10.082 1.00 35.53 277 GLU A N 1
ATOM 2091 C CA . GLU A 1 277 ? 59.505 -13.135 -8.925 1.00 35.53 277 GLU A CA 1
ATOM 2092 C C . GLU A 1 277 ? 60.058 -12.291 -7.763 1.00 35.53 277 GLU A C 1
ATOM 2094 O O . GLU A 1 277 ? 61.273 -12.098 -7.664 1.00 35.53 277 GLU A O 1
ATOM 2099 N N . GLY A 1 278 ? 59.196 -11.918 -6.807 1.00 32.44 278 GLY A N 1
ATOM 2100 C CA . GLY A 1 278 ? 59.639 -11.763 -5.417 1.00 32.44 278 GLY A CA 1
ATOM 2101 C C . GLY A 1 278 ? 58.918 -10.735 -4.540 1.00 32.44 278 GLY A C 1
ATOM 2102 O O . GLY A 1 278 ? 59.378 -9.610 -4.435 1.00 32.44 278 GLY A O 1
ATOM 2103 N N . ARG A 1 279 ? 57.887 -11.218 -3.828 1.00 33.09 279 ARG A N 1
ATOM 2104 C CA . ARG A 1 279 ? 57.591 -11.050 -2.380 1.00 33.09 279 ARG A CA 1
ATOM 2105 C C . ARG A 1 279 ? 57.432 -9.656 -1.726 1.00 33.09 279 ARG A C 1
ATOM 2107 O O . ARG A 1 279 ? 58.359 -8.866 -1.660 1.00 33.09 279 ARG A O 1
ATOM 2114 N N . SER A 1 280 ? 56.265 -9.531 -1.073 1.00 34.47 280 SER A N 1
ATOM 2115 C CA . SER A 1 280 ? 55.969 -9.070 0.305 1.00 34.47 280 SER A CA 1
ATOM 2116 C C . SER A 1 280 ? 56.748 -7.913 0.941 1.00 34.47 280 SER A C 1
ATOM 2118 O O . SER A 1 280 ? 57.933 -8.058 1.212 1.00 34.47 280 SER A O 1
ATOM 2120 N N . ALA A 1 281 ? 56.011 -6.901 1.425 1.00 31.69 281 ALA A N 1
ATOM 2121 C CA . ALA A 1 281 ? 55.889 -6.562 2.857 1.00 31.69 281 ALA A CA 1
ATOM 2122 C C . ALA A 1 281 ? 54.951 -5.350 3.082 1.00 31.69 281 ALA A C 1
ATOM 2124 O O . ALA A 1 281 ? 55.010 -4.371 2.345 1.00 31.69 281 ALA A O 1
ATOM 2125 N N . LEU A 1 282 ? 54.113 -5.433 4.125 1.00 38.09 282 LEU A N 1
ATOM 2126 C CA . LEU A 1 282 ? 53.497 -4.301 4.848 1.00 38.09 282 LEU A CA 1
ATOM 2127 C C . LEU A 1 282 ? 54.593 -3.489 5.578 1.00 38.09 282 LEU A C 1
ATOM 2129 O O . LEU A 1 282 ? 55.649 -4.063 5.866 1.00 38.09 282 LEU A O 1
ATOM 2133 N N . PRO A 1 283 ? 54.387 -2.190 5.883 1.00 47.50 283 PRO A N 1
ATOM 2134 C CA . PRO A 1 283 ? 53.745 -1.759 7.148 1.00 47.50 283 PRO A CA 1
ATOM 2135 C C . PRO A 1 283 ? 52.761 -0.572 6.954 1.00 47.50 283 PRO A C 1
ATOM 2137 O O . PRO A 1 283 ? 52.840 0.144 5.964 1.00 47.50 283 PRO A O 1
ATOM 2140 N N . ALA A 1 284 ? 51.651 -0.495 7.695 1.00 33.12 284 ALA A N 1
ATOM 2141 C CA . ALA A 1 284 ? 51.434 0.154 9.004 1.00 33.12 284 ALA A CA 1
ATOM 2142 C C . ALA A 1 284 ? 51.494 1.702 9.016 1.00 33.12 284 ALA A C 1
ATOM 2144 O O . ALA A 1 284 ? 52.478 2.297 8.595 1.00 33.12 284 ALA A O 1
ATOM 2145 N N . ASP A 1 285 ? 50.417 2.272 9.573 1.00 32.75 285 ASP A N 1
ATOM 2146 C CA . ASP A 1 285 ? 50.221 3.596 10.182 1.00 32.75 285 ASP A CA 1
ATOM 2147 C C . ASP A 1 285 ? 50.671 4.869 9.457 1.00 32.75 285 ASP A C 1
ATOM 2149 O O . ASP A 1 285 ? 51.853 5.187 9.364 1.00 32.75 285 ASP A O 1
ATOM 2153 N N . GLN A 1 286 ? 49.677 5.706 9.135 1.00 32.84 286 GLN A N 1
ATOM 2154 C CA . GLN A 1 286 ? 49.769 7.149 9.350 1.00 32.84 286 GLN A CA 1
ATOM 2155 C C . GLN A 1 286 ? 48.371 7.760 9.512 1.00 32.84 286 GLN A C 1
ATOM 2157 O O . GLN A 1 286 ? 47.624 7.968 8.558 1.00 32.84 286 GLN A O 1
ATOM 2162 N N . THR A 1 287 ? 48.039 8.050 10.767 1.00 38.50 287 THR A N 1
ATOM 2163 C CA . THR A 1 287 ? 47.082 9.075 11.182 1.00 38.50 287 THR A CA 1
ATOM 2164 C C . THR A 1 287 ? 47.510 10.420 10.599 1.00 38.50 287 THR A C 1
ATOM 2166 O O . THR A 1 287 ? 48.600 10.904 10.905 1.00 38.50 287 THR A O 1
ATOM 2169 N N . GLY A 1 288 ? 46.664 11.012 9.762 1.00 33.16 288 GLY A N 1
ATOM 2170 C CA . GLY A 1 288 ? 46.869 12.337 9.191 1.00 33.16 288 GLY A CA 1
ATOM 2171 C C . GLY A 1 288 ? 45.607 13.171 9.335 1.00 33.16 288 GLY A C 1
ATOM 2172 O O . GLY A 1 288 ? 44.633 12.941 8.620 1.00 33.16 288 GLY A O 1
ATOM 2173 N N . ASP A 1 289 ? 45.659 14.121 10.268 1.00 35.59 289 ASP A N 1
ATOM 2174 C CA . ASP A 1 289 ? 44.759 15.264 10.391 1.00 35.59 289 ASP A CA 1
ATOM 2175 C C . ASP A 1 289 ? 44.458 15.880 9.019 1.00 35.59 289 ASP A C 1
ATOM 2177 O O . ASP A 1 289 ? 45.365 16.336 8.315 1.00 35.59 289 ASP A O 1
ATOM 2181 N N . GLN A 1 290 ? 43.177 15.958 8.656 1.00 32.88 290 GLN A N 1
ATOM 2182 C CA . GLN A 1 290 ? 42.721 16.887 7.628 1.00 32.88 290 GLN A CA 1
ATOM 2183 C C . GLN A 1 290 ? 41.777 17.916 8.233 1.00 32.88 290 GLN A C 1
ATOM 2185 O O . GLN A 1 290 ? 40.612 17.662 8.524 1.00 32.88 290 GLN A O 1
ATOM 2190 N N . ALA A 1 291 ? 42.382 19.088 8.401 1.00 31.25 291 ALA A N 1
ATOM 2191 C CA . ALA A 1 291 ? 41.809 20.410 8.529 1.00 31.25 291 ALA A CA 1
ATOM 2192 C C . ALA A 1 291 ? 40.424 20.582 7.882 1.00 31.25 291 ALA A C 1
ATOM 2194 O O . ALA A 1 291 ? 40.226 20.355 6.686 1.00 31.25 291 ALA A O 1
ATOM 2195 N N . GLU A 1 292 ? 39.503 21.111 8.684 1.00 32.97 292 GLU A N 1
ATOM 2196 C CA . GLU A 1 292 ? 38.288 21.772 8.225 1.00 32.97 292 GLU A CA 1
ATOM 2197 C C . GLU A 1 292 ? 38.625 22.969 7.317 1.00 32.97 292 GLU A C 1
ATOM 2199 O O . GLU A 1 292 ? 39.412 23.835 7.713 1.00 32.97 292 GLU A O 1
ATOM 2204 N N . PRO A 1 293 ? 37.970 23.130 6.155 1.00 35.16 293 PRO A N 1
ATOM 2205 C CA . PRO A 1 293 ? 37.846 24.427 5.525 1.00 35.16 293 PRO A CA 1
ATOM 2206 C C . PRO A 1 293 ? 36.552 25.077 6.018 1.00 35.16 293 PRO A C 1
ATOM 2208 O O . PRO A 1 293 ? 35.469 24.913 5.451 1.00 35.16 293 PRO A O 1
ATOM 2211 N N . SER A 1 294 ? 36.686 25.842 7.095 1.00 35.75 294 SER A N 1
ATOM 2212 C CA . SER A 1 294 ? 35.728 26.869 7.478 1.00 35.75 294 SER A CA 1
ATOM 2213 C C . SER A 1 294 ? 35.737 27.993 6.431 1.00 35.75 294 SER A C 1
ATOM 2215 O O . SER A 1 294 ? 36.784 28.487 6.021 1.00 35.75 294 SER A O 1
ATOM 2217 N N . GLY A 1 295 ? 34.543 28.405 5.994 1.00 41.44 295 GLY A N 1
ATOM 2218 C CA . GLY A 1 295 ? 34.345 29.648 5.244 1.00 41.44 295 GLY A CA 1
ATOM 2219 C C . GLY A 1 295 ? 33.899 29.488 3.791 1.00 41.44 295 GLY A C 1
ATOM 2220 O O . GLY A 1 295 ? 34.676 29.713 2.866 1.00 41.44 295 GLY A O 1
ATOM 2221 N N . ARG A 1 296 ? 32.599 29.249 3.572 1.00 32.09 296 ARG A N 1
ATOM 2222 C CA . ARG A 1 296 ? 31.896 29.793 2.399 1.00 32.09 296 ARG A CA 1
ATOM 2223 C C . ARG A 1 296 ? 30.546 30.372 2.802 1.00 32.09 296 ARG A C 1
ATOM 2225 O O . ARG A 1 296 ? 29.737 29.742 3.472 1.00 32.09 296 ARG A O 1
ATOM 2232 N N . SER A 1 297 ? 30.375 31.615 2.381 1.00 31.42 297 SER A N 1
ATOM 2233 C CA . SER A 1 297 ? 29.272 32.532 2.614 1.00 31.42 297 SER A CA 1
ATOM 2234 C C . SER A 1 297 ? 27.900 31.934 2.301 1.00 31.42 297 SER A C 1
ATOM 2236 O O . SER A 1 297 ? 27.631 31.495 1.180 1.00 31.42 297 SER A O 1
ATOM 2238 N N . SER A 1 298 ? 27.008 32.016 3.281 1.00 39.66 298 SER A N 1
ATOM 2239 C CA . SER A 1 298 ? 25.565 31.866 3.153 1.00 39.66 298 SER A CA 1
ATOM 2240 C C . SER A 1 298 ? 24.973 33.053 2.384 1.00 39.66 298 SER A C 1
ATOM 2242 O O . SER A 1 298 ? 24.607 34.079 2.947 1.00 39.66 298 SER A O 1
ATOM 2244 N N . GLY A 1 299 ? 24.863 32.920 1.066 1.00 43.19 299 GLY A N 1
ATOM 2245 C CA . GLY A 1 299 ? 24.149 33.883 0.235 1.00 43.19 299 GLY A CA 1
ATOM 2246 C C . GLY A 1 299 ? 23.763 33.265 -1.101 1.00 43.19 299 GLY A C 1
ATOM 2247 O O . GLY A 1 299 ? 24.631 32.937 -1.895 1.00 43.19 299 GLY A O 1
ATOM 2248 N N . GLN A 1 300 ? 22.457 33.101 -1.337 1.00 39.19 300 GLN A N 1
ATOM 2249 C CA . GLN A 1 300 ? 21.841 32.849 -2.654 1.00 39.19 300 GLN A CA 1
ATOM 2250 C C . GLN A 1 300 ? 22.002 31.469 -3.339 1.00 39.19 300 GLN A C 1
ATOM 2252 O O . GLN A 1 300 ? 21.900 31.374 -4.554 1.00 39.19 300 GLN A O 1
ATOM 2257 N N . ALA A 1 301 ? 22.089 30.360 -2.597 1.00 40.59 301 ALA A N 1
ATOM 2258 C CA . ALA A 1 301 ? 21.927 29.002 -3.164 1.00 40.59 301 ALA A CA 1
ATOM 2259 C C . ALA A 1 301 ? 20.521 28.396 -2.909 1.00 40.59 301 ALA A C 1
ATOM 2261 O O . ALA A 1 301 ? 20.405 27.226 -2.555 1.00 40.59 301 ALA A O 1
ATOM 2262 N N . GLY A 1 302 ? 19.460 29.214 -2.926 1.00 41.41 302 GLY A N 1
ATOM 2263 C CA . GLY A 1 302 ? 18.085 28.826 -2.543 1.00 41.41 302 GLY A CA 1
ATOM 2264 C C . GLY A 1 302 ? 17.224 28.228 -3.659 1.00 41.41 302 GLY A C 1
ATOM 2265 O O . GLY A 1 302 ? 16.527 27.251 -3.424 1.00 41.41 302 GLY A O 1
ATOM 2266 N N . ALA A 1 303 ? 17.325 28.772 -4.872 1.00 49.88 303 ALA A N 1
ATOM 2267 C CA . ALA A 1 303 ? 16.398 28.488 -5.968 1.00 49.88 303 ALA A CA 1
ATOM 2268 C C . ALA A 1 303 ? 16.414 27.054 -6.559 1.00 49.88 303 ALA A C 1
ATOM 2270 O O . ALA A 1 303 ? 15.335 26.537 -6.833 1.00 49.88 303 ALA A O 1
ATOM 2271 N N . PRO A 1 304 ? 17.561 26.363 -6.744 1.00 58.41 304 PRO A N 1
ATOM 2272 C CA . PRO A 1 304 ? 17.583 25.158 -7.585 1.00 58.41 304 PRO A CA 1
ATOM 2273 C C . PRO A 1 304 ? 16.925 23.930 -6.939 1.00 58.41 304 PRO A C 1
ATOM 2275 O O . PRO A 1 304 ? 16.417 23.059 -7.637 1.00 58.41 304 PRO A O 1
ATOM 2278 N N . ALA A 1 305 ? 16.913 23.862 -5.607 1.00 54.22 305 ALA A N 1
ATOM 2279 C CA . ALA A 1 305 ? 16.344 22.740 -4.871 1.00 54.22 305 ALA A CA 1
ATOM 2280 C C . ALA A 1 305 ? 14.803 22.834 -4.833 1.00 54.22 305 ALA A C 1
ATOM 2282 O O . ALA A 1 305 ? 14.092 21.915 -5.235 1.00 54.22 305 ALA A O 1
ATOM 2283 N N . GLU A 1 306 ? 14.270 23.988 -4.429 1.00 58.75 306 GLU A N 1
ATOM 2284 C CA . GLU A 1 306 ? 12.821 24.240 -4.433 1.00 58.75 306 GLU A CA 1
ATOM 2285 C C . GLU A 1 306 ? 12.212 24.048 -5.829 1.00 58.75 306 GLU A C 1
ATOM 2287 O O . GLU A 1 306 ? 11.124 23.485 -5.967 1.00 58.75 306 GLU A O 1
ATOM 2292 N N . GLU A 1 307 ? 12.954 24.429 -6.869 1.00 64.75 307 GLU A N 1
ATOM 2293 C CA . GLU A 1 307 ? 12.559 24.226 -8.256 1.00 64.75 307 GLU A CA 1
ATOM 2294 C C . GLU A 1 307 ? 12.516 22.742 -8.657 1.00 64.75 307 GLU A C 1
ATOM 2296 O O . GLU A 1 307 ? 11.522 22.315 -9.246 1.00 64.75 307 GLU A O 1
ATOM 2301 N N . LEU A 1 308 ? 13.508 21.926 -8.273 1.00 61.62 308 LEU A N 1
ATOM 2302 C CA . LEU A 1 308 ? 13.501 20.479 -8.533 1.00 61.62 308 LEU A CA 1
ATOM 2303 C C . LEU A 1 308 ? 12.358 19.758 -7.800 1.00 61.62 308 LEU A C 1
ATOM 2305 O O . LEU A 1 308 ? 11.693 18.908 -8.389 1.00 61.62 308 LEU A O 1
ATOM 2309 N N . HIS A 1 309 ? 12.073 20.112 -6.544 1.00 64.31 309 HIS A N 1
ATOM 2310 C CA . HIS A 1 309 ? 10.926 19.554 -5.813 1.00 64.31 309 HIS A CA 1
ATOM 2311 C C . HIS A 1 309 ? 9.598 19.898 -6.494 1.00 64.31 309 HIS A C 1
ATOM 2313 O O . HIS A 1 309 ? 8.764 19.023 -6.724 1.00 64.31 309 HIS A O 1
ATOM 2319 N N . ALA A 1 310 ? 9.423 21.162 -6.891 1.00 68.38 310 ALA A N 1
ATOM 2320 C CA . ALA A 1 310 ? 8.244 21.596 -7.631 1.00 68.38 310 ALA A CA 1
ATOM 2321 C C . ALA A 1 310 ? 8.135 20.923 -9.010 1.00 68.38 310 ALA A C 1
ATOM 2323 O O . ALA A 1 310 ? 7.026 20.733 -9.510 1.00 68.38 310 ALA A O 1
ATOM 2324 N N . GLN A 1 311 ? 9.258 20.581 -9.647 1.00 70.00 311 GLN A N 1
ATOM 2325 C CA . GLN A 1 311 ? 9.282 19.802 -10.886 1.00 70.00 311 GLN A CA 1
ATOM 2326 C C . GLN A 1 311 ? 8.889 18.341 -10.641 1.00 70.00 311 GLN A C 1
ATOM 2328 O O . GLN A 1 311 ? 8.066 17.821 -11.389 1.00 70.00 311 GLN A O 1
ATOM 2333 N N . LEU A 1 312 ? 9.406 17.693 -9.591 1.00 67.75 312 LEU A N 1
ATOM 2334 C CA . LEU A 1 312 ? 9.040 16.321 -9.225 1.00 67.75 312 LEU A CA 1
ATOM 2335 C C . LEU A 1 312 ? 7.544 16.196 -8.911 1.00 67.75 312 LEU A C 1
ATOM 2337 O O . LEU A 1 312 ? 6.916 15.263 -9.401 1.00 67.75 312 LEU A O 1
ATOM 2341 N N . TRP A 1 313 ? 6.958 17.154 -8.186 1.00 71.69 313 TRP A N 1
ATOM 2342 C CA . TRP A 1 313 ? 5.515 17.184 -7.920 1.00 71.69 313 TRP A CA 1
ATOM 2343 C C . TRP A 1 313 ? 4.673 17.460 -9.160 1.00 71.69 313 TRP A C 1
ATOM 2345 O O . TRP A 1 313 ? 3.727 16.725 -9.420 1.00 71.69 313 TRP A O 1
ATOM 2355 N N . ARG A 1 314 ? 5.029 18.458 -9.980 1.00 74.50 314 ARG A N 1
ATOM 2356 C CA . ARG A 1 314 ? 4.326 18.704 -11.255 1.00 74.50 314 ARG A CA 1
ATOM 2357 C C . ARG A 1 314 ? 4.366 17.481 -12.163 1.00 74.50 314 ARG A C 1
ATOM 2359 O O . ARG A 1 314 ? 3.389 17.156 -12.832 1.00 74.50 314 ARG A O 1
ATOM 2366 N N . LYS A 1 315 ? 5.503 16.790 -12.177 1.00 71.44 315 LYS A N 1
ATOM 2367 C CA . LYS A 1 315 ? 5.686 15.572 -12.954 1.00 71.44 315 LYS A CA 1
ATOM 2368 C C . LYS A 1 315 ? 4.919 14.406 -12.358 1.00 71.44 315 LYS A C 1
ATOM 2370 O O . LYS A 1 315 ? 4.313 13.681 -13.124 1.00 71.44 315 LYS A O 1
ATOM 2375 N N . PHE A 1 316 ? 4.865 14.279 -11.034 1.00 69.06 316 PHE A N 1
ATOM 2376 C CA . PHE A 1 316 ? 4.012 13.322 -10.333 1.00 69.06 316 PHE A CA 1
ATOM 2377 C C . PHE A 1 316 ? 2.525 13.533 -10.658 1.00 69.06 316 PHE A C 1
ATOM 2379 O O . PHE A 1 316 ? 1.848 12.580 -11.029 1.00 69.06 316 PHE A O 1
ATOM 2386 N N . GLU A 1 317 ? 2.031 14.775 -10.587 1.00 69.56 317 GLU A N 1
ATOM 2387 C CA . GLU A 1 317 ? 0.651 15.145 -10.941 1.00 69.56 317 GLU A CA 1
ATOM 2388 C C . GLU A 1 317 ? 0.343 14.804 -12.409 1.00 69.56 317 GLU A C 1
ATOM 2390 O O . GLU A 1 317 ? -0.695 14.222 -12.720 1.00 69.56 317 GLU A O 1
ATOM 2395 N N . HIS A 1 318 ? 1.273 15.100 -13.323 1.00 71.44 318 HIS A N 1
ATOM 2396 C CA . HIS A 1 318 ? 1.156 14.705 -14.729 1.00 71.44 318 HIS A CA 1
ATOM 2397 C C . HIS A 1 318 ? 1.208 13.178 -14.916 1.00 71.44 318 HIS A C 1
ATOM 2399 O O . HIS A 1 318 ? 0.492 12.606 -15.737 1.00 71.44 318 HIS A O 1
ATOM 2405 N N . TYR A 1 319 ? 2.053 12.509 -14.138 1.00 64.31 319 TYR A N 1
ATOM 2406 C CA . TYR A 1 319 ? 2.316 11.082 -14.208 1.00 64.31 319 TYR A CA 1
ATOM 2407 C C . TYR A 1 319 ? 1.159 10.241 -13.649 1.00 64.31 319 TYR A C 1
ATOM 2409 O O . TYR A 1 319 ? 0.876 9.184 -14.206 1.00 64.31 319 TYR A O 1
ATOM 2417 N N . CYS A 1 320 ? 0.438 10.701 -12.629 1.00 56.41 320 CYS A N 1
ATOM 2418 C CA . CYS A 1 320 ? -0.714 9.983 -12.065 1.00 56.41 320 CYS A CA 1
ATOM 2419 C C . CYS A 1 320 ? -2.049 10.359 -12.721 1.00 56.41 320 CYS A C 1
ATOM 2421 O O . CYS A 1 320 ? -3.057 9.698 -12.486 1.00 56.41 320 CYS A O 1
ATOM 2423 N N . GLY A 1 321 ? -2.065 11.420 -13.535 1.00 53.88 321 GLY A N 1
ATOM 2424 C CA . GLY A 1 321 ? -3.301 12.095 -13.913 1.00 53.88 321 GLY A CA 1
ATOM 2425 C C . GLY A 1 321 ? -3.825 12.959 -12.760 1.00 53.88 321 GLY A C 1
ATOM 2426 O O . GLY A 1 321 ? -3.624 12.661 -11.583 1.00 53.88 321 GLY A O 1
ATOM 2427 N N . LEU A 1 322 ? -4.502 14.057 -13.101 1.00 45.44 322 LEU A N 1
ATOM 2428 C CA . LEU A 1 322 ? -4.936 15.087 -12.145 1.00 45.44 322 LEU A CA 1
ATOM 2429 C C . LEU A 1 322 ? -5.916 14.585 -11.062 1.00 45.44 322 LEU A C 1
ATOM 2431 O O . LEU A 1 322 ? -6.106 15.273 -10.062 1.00 45.44 322 LEU A O 1
ATOM 2435 N N . ASP A 1 323 ? -6.499 13.396 -11.230 1.00 44.28 323 ASP A N 1
ATOM 2436 C CA . ASP A 1 323 ? -7.565 12.868 -10.372 1.00 44.28 323 ASP A CA 1
ATOM 2437 C C . ASP A 1 323 ? -7.072 11.978 -9.208 1.00 44.28 323 ASP A C 1
ATOM 2439 O O . ASP A 1 323 ? -7.872 11.598 -8.355 1.00 44.28 323 ASP A O 1
ATOM 2443 N N . PHE A 1 324 ? -5.775 11.641 -9.130 1.00 41.41 324 PHE A N 1
ATOM 2444 C CA . PHE A 1 324 ? -5.263 10.647 -8.165 1.00 41.41 324 PHE A CA 1
ATOM 2445 C C . PHE A 1 324 ? -4.682 11.231 -6.857 1.00 41.41 324 PHE A C 1
ATOM 2447 O O . PHE A 1 324 ? -4.236 10.474 -5.997 1.00 41.41 324 PHE A O 1
ATOM 2454 N N . VAL A 1 325 ? -4.658 12.559 -6.664 1.00 39.69 325 VAL A N 1
ATOM 2455 C CA . VAL A 1 325 ? -3.905 13.181 -5.552 1.00 39.69 325 VAL A CA 1
ATOM 2456 C C . VAL A 1 325 ? -4.818 13.919 -4.560 1.00 39.69 325 VAL A C 1
ATOM 2458 O O . VAL A 1 325 ? -5.316 15.002 -4.878 1.00 39.69 325 VAL A O 1
ATOM 2461 N N . PRO A 1 326 ? -4.998 13.429 -3.318 1.00 35.84 326 PRO A N 1
ATOM 2462 C CA . PRO A 1 326 ? -5.523 14.258 -2.245 1.00 35.84 326 PRO A CA 1
ATOM 2463 C C . PRO A 1 326 ? -4.406 15.207 -1.793 1.00 35.84 326 PRO A C 1
ATOM 2465 O O . PRO A 1 326 ? -3.474 14.790 -1.117 1.00 35.84 326 PRO A O 1
ATOM 2468 N N . ARG A 1 327 ? -4.470 16.488 -2.176 1.00 36.38 327 ARG A N 1
ATOM 2469 C CA . ARG A 1 327 ? -3.533 17.517 -1.683 1.00 36.38 327 ARG A CA 1
ATOM 2470 C C . ARG A 1 327 ? -3.736 17.751 -0.178 1.00 36.38 327 ARG A C 1
ATOM 2472 O O . ARG A 1 327 ? -4.808 18.240 0.186 1.00 36.38 327 ARG A O 1
ATOM 2479 N N . PRO A 1 328 ? -2.738 17.539 0.702 1.00 38.19 328 PRO A N 1
ATOM 2480 C CA . PRO A 1 328 ? -2.768 18.084 2.049 1.00 38.19 328 PRO A CA 1
ATOM 2481 C C . PRO A 1 328 ? -2.145 19.485 2.035 1.00 38.19 328 PRO A C 1
ATOM 2483 O O . PRO A 1 328 ? -1.037 19.706 1.553 1.00 38.19 328 PRO A O 1
ATOM 2486 N N . ALA A 1 329 ? -2.865 20.459 2.579 1.00 31.69 329 ALA A N 1
ATOM 2487 C CA . ALA A 1 329 ? -2.412 21.836 2.697 1.00 31.69 329 ALA A CA 1
ATOM 2488 C C . ALA A 1 329 ? -1.429 22.009 3.869 1.00 31.69 329 ALA A C 1
ATOM 2490 O O . ALA A 1 329 ? -1.821 22.546 4.896 1.00 31.69 329 ALA A O 1
ATOM 2491 N N . TYR A 1 330 ? -0.162 21.603 3.738 1.00 31.67 330 TYR A N 1
ATOM 2492 C CA . TYR A 1 330 ? 0.863 21.916 4.746 1.00 31.67 330 TYR A CA 1
ATOM 2493 C C . TYR A 1 330 ? 2.246 22.106 4.122 1.00 31.67 330 TYR A C 1
ATOM 2495 O O . TYR A 1 330 ? 3.012 21.169 3.954 1.00 31.67 330 TYR A O 1
ATOM 2503 N N . ALA A 1 331 ? 2.598 23.360 3.847 1.00 29.64 331 ALA A N 1
ATOM 2504 C CA . ALA A 1 331 ? 3.972 23.761 3.582 1.00 29.64 331 ALA A CA 1
ATOM 2505 C C . ALA A 1 331 ? 4.346 24.875 4.558 1.00 29.64 331 ALA A C 1
ATOM 2507 O O . ALA A 1 331 ? 3.822 25.985 4.447 1.00 29.64 331 ALA A O 1
ATOM 2508 N N . ARG A 1 332 ? 5.247 24.589 5.508 1.00 30.48 332 ARG A N 1
ATOM 2509 C CA . ARG A 1 332 ? 6.185 25.572 6.083 1.00 30.48 332 ARG A CA 1
ATOM 2510 C C . ARG A 1 332 ? 7.230 24.894 6.979 1.00 30.48 332 ARG A C 1
ATOM 2512 O O . ARG A 1 332 ? 6.887 24.297 7.990 1.00 30.48 332 ARG A O 1
ATOM 2519 N N . ARG A 1 333 ? 8.498 25.171 6.636 1.00 32.44 333 ARG A N 1
ATOM 2520 C CA . ARG A 1 333 ? 9.773 24.903 7.343 1.00 32.44 333 ARG A CA 1
ATOM 2521 C C . ARG A 1 333 ? 10.396 23.513 7.152 1.00 32.44 333 ARG A C 1
ATOM 2523 O O . ARG A 1 333 ? 10.424 22.698 8.067 1.00 32.44 333 ARG A O 1
ATOM 2530 N N . LEU A 1 334 ? 11.022 23.323 5.990 1.00 29.27 334 LEU A N 1
ATOM 2531 C CA . LEU A 1 334 ? 11.869 22.170 5.674 1.00 29.27 334 LEU A CA 1
ATOM 2532 C C . LEU A 1 334 ? 13.245 22.624 5.194 1.00 29.27 334 LEU A C 1
ATOM 2534 O O . LEU A 1 334 ? 13.346 23.568 4.409 1.00 29.27 334 LEU A O 1
ATOM 2538 N N . ASP A 1 335 ? 14.285 21.900 5.609 1.00 42.38 335 ASP A N 1
ATOM 2539 C CA . ASP A 1 335 ? 15.593 21.917 4.953 1.00 42.38 335 ASP A CA 1
ATOM 2540 C C . ASP A 1 335 ? 15.541 21.054 3.683 1.00 42.38 335 ASP A C 1
ATOM 2542 O O . ASP A 1 335 ? 16.151 19.992 3.558 1.00 42.38 335 ASP A O 1
ATOM 2546 N N . LEU A 1 336 ? 14.746 21.530 2.722 1.00 39.78 336 LEU A N 1
ATOM 2547 C CA . LEU A 1 336 ? 14.527 20.903 1.420 1.00 39.78 336 LEU A CA 1
ATOM 2548 C C . LEU A 1 336 ? 15.859 20.623 0.694 1.00 39.78 336 LEU A C 1
ATOM 2550 O O . LEU A 1 336 ? 15.970 19.682 -0.089 1.00 39.78 336 LEU A O 1
ATOM 2554 N N . LYS A 1 337 ? 16.893 21.426 0.980 1.00 45.06 337 LYS A N 1
ATOM 2555 C CA . LYS A 1 337 ? 18.213 21.343 0.350 1.00 45.06 337 LYS A CA 1
ATOM 2556 C C . LYS A 1 337 ? 18.969 20.078 0.724 1.00 45.06 337 LYS A C 1
ATOM 2558 O O . LYS A 1 337 ? 19.597 19.497 -0.156 1.00 45.06 337 LYS A O 1
ATOM 2563 N N . GLY A 1 338 ? 18.933 19.656 1.989 1.00 44.44 338 GLY A N 1
ATOM 2564 C CA . GLY A 1 338 ? 19.625 18.443 2.434 1.00 44.44 338 GLY A CA 1
ATOM 2565 C C . GLY A 1 338 ? 19.054 17.186 1.778 1.00 44.44 338 GLY A C 1
ATOM 2566 O O . GLY A 1 338 ? 19.792 16.309 1.330 1.00 44.44 338 GLY A O 1
ATOM 2567 N N . LEU A 1 339 ? 17.730 17.137 1.641 1.00 43.03 339 LEU A N 1
ATOM 2568 C CA . LEU A 1 339 ? 17.035 15.972 1.111 1.00 43.03 339 LEU A CA 1
ATOM 2569 C C . LEU A 1 339 ? 17.077 15.886 -0.418 1.00 43.03 339 LEU A C 1
ATOM 2571 O O . LEU A 1 339 ? 17.272 14.806 -0.975 1.00 43.03 339 LEU A O 1
ATOM 2575 N N . LEU A 1 340 ? 16.954 17.023 -1.101 1.00 51.75 340 LEU A N 1
ATOM 2576 C CA . LEU A 1 340 ? 17.142 17.078 -2.545 1.00 51.75 340 LEU A CA 1
ATOM 2577 C C . LEU A 1 340 ? 18.588 16.816 -2.928 1.00 51.75 340 LEU A C 1
ATOM 2579 O O . LEU A 1 340 ? 18.791 16.102 -3.894 1.00 51.75 340 LEU A O 1
ATOM 2583 N N . ARG A 1 341 ? 19.575 17.256 -2.135 1.00 55.19 341 ARG A N 1
ATOM 2584 C CA . ARG A 1 341 ? 20.961 16.794 -2.302 1.00 55.19 341 ARG A CA 1
ATOM 2585 C C . ARG A 1 341 ? 21.080 15.291 -2.141 1.00 55.19 341 ARG A C 1
ATOM 2587 O O . ARG A 1 341 ? 21.808 14.676 -2.893 1.00 55.19 341 ARG A O 1
ATOM 2594 N N . LEU A 1 342 ? 20.347 14.676 -1.216 1.00 51.38 342 LEU A N 1
ATOM 2595 C CA . LEU A 1 342 ? 20.367 13.224 -1.044 1.00 51.38 342 LEU A CA 1
ATOM 2596 C C . LEU A 1 342 ? 19.827 12.480 -2.271 1.00 51.38 342 LEU A C 1
ATOM 2598 O O . LEU A 1 342 ? 20.402 11.477 -2.695 1.00 51.38 342 LEU A O 1
ATOM 2602 N N . ILE A 1 343 ? 18.710 12.969 -2.815 1.00 57.25 343 ILE A N 1
ATOM 2603 C CA . ILE A 1 343 ? 18.070 12.437 -4.020 1.00 57.25 343 ILE A CA 1
ATOM 2604 C C . ILE A 1 343 ? 18.960 12.711 -5.235 1.00 57.25 343 ILE A C 1
ATOM 2606 O O . ILE A 1 343 ? 19.219 11.791 -6.001 1.00 57.25 343 ILE A O 1
ATOM 2610 N N . GLU A 1 344 ? 19.500 13.920 -5.374 1.00 58.38 344 GLU A N 1
ATOM 2611 C CA . GLU A 1 344 ? 20.465 14.297 -6.407 1.00 58.38 344 GLU A CA 1
ATOM 2612 C C . GLU A 1 344 ? 21.746 13.468 -6.306 1.00 58.38 344 GLU A C 1
ATOM 2614 O O . GLU A 1 344 ? 22.197 12.976 -7.324 1.00 58.38 344 GLU A O 1
ATOM 2619 N N . ASP A 1 345 ? 22.310 13.229 -5.123 1.00 59.75 345 ASP A N 1
ATOM 2620 C CA . ASP A 1 345 ? 23.536 12.448 -4.933 1.00 59.75 345 ASP A CA 1
ATOM 2621 C C . ASP A 1 345 ? 23.295 10.958 -5.204 1.00 59.75 345 ASP A C 1
ATOM 2623 O O . ASP A 1 345 ? 24.125 10.299 -5.833 1.00 59.75 345 ASP A O 1
ATOM 2627 N N . CYS A 1 346 ? 22.144 10.412 -4.794 1.00 55.31 346 CYS A N 1
ATOM 2628 C CA . CYS A 1 346 ? 21.773 9.022 -5.069 1.00 55.31 346 CYS A CA 1
ATOM 2629 C C . CYS A 1 346 ? 21.451 8.801 -6.553 1.00 55.31 346 CYS A C 1
ATOM 2631 O O . CYS A 1 346 ? 21.953 7.849 -7.159 1.00 55.31 346 CYS A O 1
ATOM 2633 N N . LEU A 1 347 ? 20.649 9.686 -7.152 1.00 57.59 347 LEU A N 1
ATOM 2634 C CA . LEU A 1 347 ? 20.304 9.628 -8.570 1.00 57.59 347 LEU A CA 1
ATOM 2635 C C . LEU A 1 347 ? 21.516 9.968 -9.433 1.00 57.59 347 LEU A C 1
ATOM 2637 O O . LEU A 1 347 ? 21.730 9.276 -10.414 1.00 57.59 347 LEU A O 1
ATOM 2641 N N . ALA A 1 348 ? 22.376 10.915 -9.052 1.00 55.62 348 ALA A N 1
ATOM 2642 C CA . ALA A 1 348 ? 23.633 11.192 -9.744 1.00 55.62 348 ALA A CA 1
ATOM 2643 C C . ALA A 1 348 ? 24.631 10.042 -9.594 1.00 55.62 348 ALA A C 1
ATOM 2645 O O . ALA A 1 348 ? 25.342 9.757 -10.549 1.00 55.62 348 ALA A O 1
ATOM 2646 N N . SER A 1 349 ? 24.690 9.351 -8.453 1.00 53.88 349 SER A N 1
ATOM 2647 C CA . SER A 1 349 ? 25.527 8.154 -8.285 1.00 53.88 349 SER A CA 1
ATOM 2648 C C . SER A 1 349 ? 25.068 7.023 -9.214 1.00 53.88 349 SER A C 1
ATOM 2650 O O . SER A 1 349 ? 25.871 6.492 -9.984 1.00 53.88 349 SER A O 1
ATOM 2652 N N . LYS A 1 350 ? 23.761 6.725 -9.257 1.00 53.84 350 LYS A N 1
ATOM 2653 C CA . LYS A 1 350 ? 23.189 5.716 -10.171 1.00 53.84 350 LYS A CA 1
ATOM 2654 C C . LYS A 1 350 ? 23.227 6.146 -11.642 1.00 53.84 350 LYS A C 1
ATOM 2656 O O . LYS A 1 350 ? 23.520 5.331 -12.511 1.00 53.84 350 LYS A O 1
ATOM 2661 N N . TRP A 1 351 ? 23.015 7.426 -11.934 1.00 53.72 351 TRP A N 1
ATOM 2662 C CA . TRP A 1 351 ? 23.126 8.013 -13.270 1.00 53.72 351 TRP A CA 1
ATOM 2663 C C . TRP A 1 351 ? 24.571 8.024 -13.766 1.00 53.72 351 TRP A C 1
ATOM 2665 O O . TRP A 1 351 ? 24.802 7.723 -14.928 1.00 53.72 351 TRP A O 1
ATOM 2675 N N . ARG A 1 352 ? 25.569 8.295 -12.915 1.00 56.81 352 ARG A N 1
ATOM 2676 C CA . ARG A 1 352 ? 26.998 8.158 -13.268 1.00 56.81 352 ARG A CA 1
ATOM 2677 C C . ARG A 1 352 ? 27.381 6.701 -13.527 1.00 56.81 352 ARG A C 1
ATOM 2679 O O . ARG A 1 352 ? 28.230 6.444 -14.369 1.00 56.81 352 ARG A O 1
ATOM 2686 N N . GLN A 1 353 ? 26.746 5.753 -12.837 1.00 54.34 353 GLN A N 1
ATOM 2687 C CA . GLN A 1 353 ? 26.916 4.322 -13.106 1.00 54.34 353 GLN A CA 1
ATOM 2688 C C . GLN A 1 353 ? 26.201 3.864 -14.392 1.00 54.34 353 GLN A C 1
ATOM 2690 O O . GLN A 1 353 ? 26.646 2.907 -15.020 1.00 54.34 353 GLN A O 1
ATOM 2695 N N . SER A 1 354 ? 25.106 4.526 -14.781 1.00 48.34 354 SER A N 1
ATOM 2696 C CA . SER A 1 354 ? 24.254 4.153 -15.922 1.00 48.34 354 SER A CA 1
ATOM 2697 C C . SER A 1 354 ? 24.521 4.946 -17.206 1.00 48.34 354 SER A C 1
ATOM 2699 O O . SER A 1 354 ? 24.187 4.470 -18.287 1.00 48.34 354 SER A O 1
ATOM 2701 N N . SER A 1 355 ? 25.073 6.155 -17.119 1.00 46.56 355 SER A N 1
ATOM 2702 C CA . SER A 1 355 ? 25.251 7.068 -18.248 1.00 46.56 355 SER A CA 1
ATOM 2703 C C . SER A 1 355 ? 26.732 7.399 -18.432 1.00 46.56 355 SER A C 1
ATOM 2705 O O . SER A 1 355 ? 27.364 8.094 -17.641 1.00 46.56 355 SER A O 1
ATOM 2707 N N . ALA A 1 356 ? 27.302 6.912 -19.532 1.00 46.53 356 ALA A N 1
ATOM 2708 C CA . ALA A 1 356 ? 28.641 7.294 -19.977 1.00 46.53 356 ALA A CA 1
ATOM 2709 C C . ALA A 1 356 ? 28.670 8.691 -20.644 1.00 46.53 356 ALA A C 1
ATOM 2711 O O . ALA A 1 356 ? 29.704 9.116 -21.150 1.00 46.53 356 ALA A O 1
ATOM 2712 N N . GLN A 1 357 ? 27.540 9.407 -20.706 1.00 47.62 357 GLN A N 1
ATOM 2713 C CA . GLN A 1 357 ? 27.376 10.606 -21.534 1.00 47.62 357 GLN A CA 1
ATOM 2714 C C . GLN A 1 357 ? 26.569 11.675 -20.783 1.00 47.62 357 GLN A C 1
ATOM 2716 O O . GLN A 1 357 ? 25.352 11.778 -20.902 1.00 47.62 357 GLN A O 1
ATOM 2721 N N . GLY A 1 358 ? 27.256 12.470 -19.963 1.00 51.12 358 GLY A N 1
ATOM 2722 C CA . GLY A 1 358 ? 26.640 13.504 -19.133 1.00 51.12 358 GLY A CA 1
ATOM 2723 C C . GLY A 1 358 ? 26.142 14.722 -19.917 1.00 51.12 358 GLY A C 1
ATOM 2724 O O . GLY A 1 358 ? 26.918 15.640 -20.183 1.00 51.12 358 GLY A O 1
ATOM 2725 N N . ARG A 1 359 ? 24.835 14.799 -20.202 1.00 40.66 359 ARG A N 1
ATOM 2726 C CA . ARG A 1 359 ? 24.145 16.070 -20.496 1.00 40.66 359 ARG A CA 1
ATOM 2727 C C . ARG A 1 359 ? 22.749 16.122 -19.868 1.00 40.66 359 ARG A C 1
ATOM 2729 O O . ARG A 1 359 ? 21.985 15.178 -19.998 1.00 40.66 359 ARG A O 1
ATOM 2736 N N . GLY A 1 360 ? 22.449 17.267 -19.242 1.00 52.16 360 GLY A N 1
ATOM 2737 C CA . GLY A 1 360 ? 21.114 17.688 -18.789 1.00 52.16 360 GLY A CA 1
ATOM 2738 C C . GLY A 1 360 ? 20.686 17.163 -17.417 1.00 52.16 360 GLY A C 1
ATOM 2739 O O . GLY A 1 360 ? 19.759 16.378 -17.351 1.00 52.16 360 GLY A O 1
ATOM 2740 N N . LEU A 1 361 ? 21.333 17.578 -16.320 1.00 52.38 361 LEU A N 1
ATOM 2741 C CA . LEU A 1 361 ? 21.148 16.933 -15.011 1.00 52.38 361 LEU A CA 1
ATOM 2742 C C . LEU A 1 361 ? 19.729 17.086 -14.426 1.00 52.38 361 LEU A C 1
ATOM 2744 O O . LEU A 1 361 ? 19.166 16.094 -14.002 1.00 52.38 361 LEU A O 1
ATOM 2748 N N . GLN A 1 362 ? 19.121 18.276 -14.399 1.00 51.03 362 GLN A N 1
ATOM 2749 C CA . GLN A 1 362 ? 17.906 18.497 -13.588 1.00 51.03 362 GLN A CA 1
ATOM 2750 C C . GLN A 1 362 ? 16.609 17.963 -14.219 1.00 51.03 362 GLN A C 1
ATOM 2752 O O . GLN A 1 362 ? 15.916 17.168 -13.586 1.00 51.03 362 GLN A O 1
ATOM 2757 N N . GLU A 1 363 ? 16.315 18.306 -15.478 1.00 50.53 363 GLU A N 1
ATOM 2758 C CA . GLU A 1 363 ? 15.137 17.777 -16.191 1.00 50.53 363 GLU A CA 1
ATOM 2759 C C . GLU A 1 363 ? 15.234 16.250 -16.372 1.00 50.53 363 GLU A C 1
ATOM 2761 O O . GLU A 1 363 ? 14.258 15.526 -16.144 1.00 50.53 363 GLU A O 1
ATOM 2766 N N . ALA A 1 364 ? 16.447 15.739 -16.641 1.00 62.66 364 ALA A N 1
ATOM 2767 C CA . ALA A 1 364 ? 16.690 14.302 -16.714 1.00 62.66 364 ALA A CA 1
ATOM 2768 C C . ALA A 1 364 ? 16.587 13.610 -15.353 1.00 62.66 364 ALA A C 1
ATOM 2770 O O . ALA A 1 364 ? 16.235 12.441 -15.334 1.00 62.66 364 ALA A O 1
ATOM 2771 N N . THR A 1 365 ? 16.845 14.284 -14.225 1.00 63.72 365 THR A N 1
ATOM 2772 C CA . THR A 1 365 ? 16.751 13.659 -12.891 1.00 63.72 365 THR A CA 1
ATOM 2773 C C . THR A 1 365 ? 15.305 13.338 -12.537 1.00 63.72 365 THR A C 1
ATOM 2775 O O . THR A 1 365 ? 15.029 12.240 -12.058 1.00 63.72 365 THR A O 1
ATOM 2778 N N . ALA A 1 366 ? 14.367 14.248 -12.822 1.00 65.25 366 ALA A N 1
ATOM 2779 C CA . ALA A 1 366 ? 12.950 13.980 -12.604 1.00 65.25 366 ALA A CA 1
ATOM 2780 C C . ALA A 1 366 ? 12.439 12.880 -13.550 1.00 65.25 366 ALA A C 1
ATOM 2782 O O . ALA A 1 366 ? 11.794 11.945 -13.090 1.00 65.25 366 ALA A O 1
ATOM 2783 N N . ASP A 1 367 ? 12.764 12.933 -14.851 1.00 66.69 367 ASP A N 1
ATOM 2784 C CA . ASP A 1 367 ? 12.425 11.844 -15.793 1.00 66.69 367 ASP A CA 1
ATOM 2785 C C . ASP A 1 367 ? 13.019 10.502 -15.382 1.00 66.69 367 ASP A C 1
ATOM 2787 O O . ASP A 1 367 ? 12.354 9.470 -15.451 1.00 66.69 367 ASP A O 1
ATOM 2791 N N . PHE A 1 368 ? 14.279 10.517 -14.961 1.00 66.25 368 PHE A N 1
ATOM 2792 C CA . PHE A 1 368 ? 14.992 9.334 -14.521 1.00 66.25 368 PHE A CA 1
ATOM 2793 C C . PHE A 1 368 ? 14.381 8.765 -13.247 1.00 66.25 368 PHE A C 1
ATOM 2795 O O . PHE A 1 368 ? 14.251 7.555 -13.165 1.00 66.25 368 PHE A O 1
ATOM 2802 N N . PHE A 1 369 ? 13.959 9.595 -12.289 1.00 69.31 369 PHE A N 1
ATOM 2803 C CA . PHE A 1 369 ? 13.296 9.125 -11.075 1.00 69.31 369 PHE A CA 1
ATOM 2804 C C . PHE A 1 369 ? 12.036 8.315 -11.398 1.00 69.31 369 PHE A C 1
ATOM 2806 O O . PHE A 1 369 ? 11.949 7.160 -10.995 1.00 69.31 369 PHE A O 1
ATOM 2813 N N . PHE A 1 370 ? 11.099 8.870 -12.175 1.00 69.75 370 PHE A N 1
ATOM 2814 C CA . PHE A 1 370 ? 9.868 8.152 -12.534 1.00 69.75 370 PHE A CA 1
ATOM 2815 C C . PHE A 1 370 ? 10.153 6.912 -13.378 1.00 69.75 370 PHE A C 1
ATOM 2817 O O . PHE A 1 370 ? 9.651 5.840 -13.062 1.00 69.75 370 PHE A O 1
ATOM 2824 N N . ARG A 1 371 ? 11.031 7.026 -14.381 1.00 69.44 371 ARG A N 1
ATOM 2825 C CA . ARG A 1 371 ? 11.420 5.897 -15.235 1.00 69.44 371 ARG A CA 1
ATOM 2826 C C . ARG A 1 371 ? 12.109 4.784 -14.450 1.00 69.44 371 ARG A C 1
ATOM 2828 O O . ARG A 1 371 ? 11.842 3.618 -14.692 1.00 69.44 371 ARG A O 1
ATOM 2835 N N . TYR A 1 372 ? 12.974 5.137 -13.501 1.00 66.12 372 TYR A N 1
ATOM 2836 C CA . TYR A 1 372 ? 13.644 4.185 -12.619 1.00 66.12 372 TYR A CA 1
ATOM 2837 C C . TYR A 1 372 ? 12.634 3.473 -11.721 1.00 66.12 372 TYR A C 1
ATOM 2839 O O . TYR A 1 372 ? 12.728 2.264 -11.531 1.00 66.12 372 TYR A O 1
ATOM 2847 N N . VAL A 1 373 ? 11.662 4.208 -11.172 1.00 64.75 373 VAL A N 1
ATOM 2848 C CA . VAL A 1 373 ? 10.605 3.623 -10.343 1.00 64.75 373 VAL A CA 1
ATOM 2849 C C . VAL A 1 373 ? 9.691 2.718 -11.187 1.00 64.75 373 VAL A C 1
ATOM 2851 O O . VAL A 1 373 ? 9.376 1.621 -10.738 1.00 64.75 373 VAL A O 1
ATOM 2854 N N . GLU A 1 374 ? 9.329 3.095 -12.416 1.00 69.19 374 GLU A N 1
ATOM 2855 C CA . GLU A 1 374 ? 8.605 2.221 -13.360 1.00 69.19 374 GLU A CA 1
ATOM 2856 C C . GLU A 1 374 ? 9.396 0.958 -13.705 1.00 69.19 374 GLU A C 1
ATOM 2858 O O . GLU A 1 374 ? 8.883 -0.152 -13.589 1.00 69.19 374 GLU A O 1
ATOM 2863 N N . GLU A 1 375 ? 10.663 1.111 -14.089 1.00 65.69 375 GLU A N 1
ATOM 2864 C CA . GLU A 1 375 ? 11.531 -0.004 -14.470 1.00 65.69 375 GLU A CA 1
ATOM 2865 C C . GLU A 1 375 ? 11.711 -0.994 -13.313 1.00 65.69 375 GLU A C 1
ATOM 2867 O O . GLU A 1 375 ? 11.756 -2.206 -13.527 1.00 65.69 375 GLU A O 1
ATOM 2872 N N . LYS A 1 376 ? 11.790 -0.489 -12.076 1.00 56.12 376 LYS A N 1
ATOM 2873 C CA . LYS A 1 376 ? 12.010 -1.310 -10.882 1.00 56.12 376 LYS A CA 1
ATOM 2874 C C . LYS A 1 376 ? 10.752 -1.937 -10.310 1.00 56.12 376 LYS A C 1
ATOM 2876 O O . LYS A 1 376 ? 10.784 -3.098 -9.913 1.00 56.12 376 LYS A O 1
ATOM 2881 N N . TYR A 1 377 ? 9.664 -1.182 -10.241 1.00 54.69 377 TYR A N 1
ATOM 2882 C CA . TYR A 1 377 ? 8.467 -1.590 -9.511 1.00 54.69 377 TYR A CA 1
ATOM 2883 C C . TYR A 1 377 ? 7.294 -1.952 -10.429 1.00 54.69 377 TYR A C 1
ATOM 2885 O O . TYR A 1 377 ? 6.266 -2.414 -9.942 1.00 54.69 377 TYR A O 1
ATOM 2893 N N . GLY A 1 378 ? 7.452 -1.833 -11.748 1.00 61.50 378 GLY A N 1
ATOM 2894 C CA . GLY A 1 378 ? 6.514 -2.355 -12.735 1.00 61.50 378 GLY A CA 1
ATOM 2895 C C . GLY A 1 378 ? 5.380 -1.379 -13.070 1.00 61.50 378 GLY A C 1
ATOM 2896 O O . GLY A 1 378 ? 5.658 -0.266 -13.513 1.00 61.50 378 GLY A O 1
ATOM 2897 N N . PRO A 1 379 ? 4.098 -1.788 -12.964 1.00 66.69 379 PRO A N 1
ATOM 2898 C CA . PRO A 1 379 ? 2.977 -1.018 -13.495 1.00 66.69 379 PRO A CA 1
ATOM 2899 C C . PRO A 1 379 ? 2.905 0.397 -12.910 1.00 66.69 379 PRO A C 1
ATOM 2901 O O . PRO A 1 379 ? 3.173 0.618 -11.725 1.00 66.69 379 PRO A O 1
ATOM 2904 N N . ARG A 1 380 ? 2.487 1.340 -13.762 1.00 64.50 380 ARG A N 1
ATOM 2905 C CA . ARG A 1 380 ? 2.463 2.790 -13.511 1.00 64.50 380 ARG A CA 1
ATOM 2906 C C . ARG A 1 380 ? 1.836 3.169 -12.166 1.00 64.50 380 ARG A C 1
ATOM 2908 O O . ARG A 1 380 ? 2.361 4.052 -11.495 1.00 64.50 380 ARG A O 1
ATOM 2915 N N . ASP A 1 381 ? 0.790 2.461 -11.741 1.00 50.97 381 ASP A N 1
ATOM 2916 C CA . ASP A 1 381 ? 0.074 2.710 -10.482 1.00 50.97 381 ASP A CA 1
ATOM 2917 C C . ASP A 1 381 ? 0.927 2.402 -9.243 1.00 50.97 381 ASP A C 1
ATOM 2919 O O . ASP A 1 381 ? 0.949 3.171 -8.283 1.00 50.97 381 ASP A O 1
ATOM 2923 N N . LEU A 1 382 ? 1.683 1.299 -9.257 1.00 53.56 382 LEU A N 1
ATOM 2924 C CA . LEU A 1 382 ? 2.579 0.948 -8.152 1.00 53.56 382 LEU A CA 1
ATOM 2925 C C . LEU A 1 382 ? 3.760 1.921 -8.089 1.00 53.56 382 LEU A C 1
ATOM 2927 O O . LEU A 1 382 ? 4.145 2.359 -7.004 1.00 53.56 382 LEU A O 1
ATOM 2931 N N . ALA A 1 383 ? 4.280 2.312 -9.253 1.00 62.16 383 ALA A N 1
ATOM 2932 C CA . ALA A 1 383 ? 5.289 3.354 -9.352 1.00 62.16 383 ALA A CA 1
ATOM 2933 C C . ALA A 1 383 ? 4.769 4.704 -8.827 1.00 62.16 383 ALA A C 1
ATOM 2935 O O . ALA A 1 383 ? 5.458 5.363 -8.051 1.00 62.16 383 ALA A O 1
ATOM 2936 N N . ALA A 1 384 ? 3.524 5.071 -9.142 1.00 63.03 384 ALA A N 1
ATOM 2937 C CA . ALA A 1 384 ? 2.863 6.257 -8.607 1.00 63.03 384 ALA A CA 1
ATOM 2938 C C . ALA A 1 384 ? 2.746 6.210 -7.075 1.00 63.03 384 ALA A C 1
ATOM 2940 O O . ALA A 1 384 ? 3.143 7.158 -6.404 1.00 63.03 384 ALA A O 1
ATOM 2941 N N . TYR A 1 385 ? 2.296 5.099 -6.485 1.00 59.09 385 TYR A N 1
ATOM 2942 C CA . TYR A 1 385 ? 2.244 4.967 -5.022 1.00 59.09 385 TYR A CA 1
ATOM 2943 C C . TYR A 1 385 ? 3.613 5.148 -4.356 1.00 59.09 385 TYR A C 1
ATOM 2945 O O . TYR A 1 385 ? 3.711 5.775 -3.298 1.00 59.09 385 TYR A O 1
ATOM 2953 N N . ILE A 1 386 ? 4.674 4.624 -4.973 1.00 62.28 386 ILE A N 1
ATOM 2954 C CA . ILE A 1 386 ? 6.043 4.759 -4.467 1.00 62.28 386 ILE A CA 1
ATOM 2955 C C . ILE A 1 386 ? 6.514 6.208 -4.592 1.00 62.28 386 ILE A C 1
ATOM 2957 O O . ILE A 1 386 ? 6.998 6.770 -3.612 1.00 62.28 386 ILE A O 1
ATOM 2961 N N . CYS A 1 387 ? 6.312 6.846 -5.746 1.00 69.19 387 CYS A N 1
ATOM 2962 C CA . CYS A 1 387 ? 6.644 8.253 -5.946 1.00 69.19 387 CYS A CA 1
ATOM 2963 C C . CYS A 1 387 ? 5.890 9.161 -4.967 1.00 69.19 387 CYS A C 1
ATOM 2965 O O . CYS A 1 387 ? 6.514 10.032 -4.366 1.00 69.19 387 CYS A O 1
ATOM 2967 N N . HIS A 1 388 ? 4.595 8.920 -4.746 1.00 68.12 388 HIS A N 1
ATOM 2968 C CA . HIS A 1 388 ? 3.799 9.633 -3.750 1.00 68.12 388 HIS A CA 1
ATOM 2969 C C . HIS A 1 388 ? 4.389 9.452 -2.354 1.00 68.12 388 HIS A C 1
ATOM 2971 O O . HIS A 1 388 ? 4.684 10.428 -1.681 1.00 68.12 388 HIS A O 1
ATOM 2977 N N . GLY A 1 389 ? 4.631 8.207 -1.930 1.00 63.75 389 GLY A N 1
ATOM 2978 C CA . GLY A 1 389 ? 5.219 7.914 -0.625 1.00 63.75 389 GLY A CA 1
ATOM 2979 C C . GLY A 1 389 ? 6.569 8.602 -0.421 1.00 63.75 389 GLY A C 1
ATOM 2980 O O . GLY A 1 389 ? 6.819 9.133 0.656 1.00 63.75 389 GLY A O 1
ATOM 2981 N N . CYS A 1 390 ? 7.414 8.652 -1.453 1.00 65.94 390 CYS A N 1
ATOM 2982 C CA . CYS A 1 390 ? 8.675 9.385 -1.414 1.00 65.94 390 CYS A CA 1
ATOM 2983 C C . CYS A 1 390 ? 8.451 10.894 -1.284 1.00 65.94 390 CYS A C 1
ATOM 2985 O O . CYS A 1 390 ? 9.055 11.507 -0.411 1.00 65.94 390 CYS A O 1
ATOM 2987 N N . LEU A 1 391 ? 7.589 11.485 -2.114 1.00 65.50 391 LEU A N 1
ATOM 2988 C CA . LEU A 1 391 ? 7.344 12.928 -2.142 1.00 65.50 391 LEU A CA 1
ATOM 2989 C C . LEU A 1 391 ? 6.621 13.427 -0.887 1.00 65.50 391 LEU A C 1
ATOM 2991 O O . LEU A 1 391 ? 7.044 14.415 -0.301 1.00 65.50 391 LEU A O 1
ATOM 2995 N N . THR A 1 392 ? 5.606 12.715 -0.403 1.00 61.62 392 THR A N 1
ATOM 2996 C CA . THR A 1 392 ? 4.939 13.023 0.869 1.00 61.62 392 THR A CA 1
ATOM 2997 C C . THR A 1 392 ? 5.912 12.909 2.036 1.00 61.62 392 THR A C 1
ATOM 2999 O O . THR A 1 392 ? 5.927 13.760 2.918 1.00 61.62 392 THR A O 1
ATOM 3002 N N . ALA A 1 393 ? 6.778 11.895 2.042 1.00 59.47 393 ALA A N 1
ATOM 3003 C CA . ALA A 1 393 ? 7.756 11.740 3.110 1.00 59.47 393 ALA A CA 1
ATOM 3004 C C . ALA A 1 393 ? 8.874 12.806 3.029 1.00 59.47 393 ALA A C 1
ATOM 3006 O O . ALA A 1 393 ? 9.379 13.236 4.066 1.00 59.47 393 ALA A O 1
ATOM 3007 N N . VAL A 1 394 ? 9.207 13.289 1.823 1.00 61.44 394 VAL A N 1
ATOM 3008 C CA . VAL A 1 394 ? 10.061 14.471 1.586 1.00 61.44 394 VAL A CA 1
ATOM 3009 C C . VAL A 1 394 ? 9.410 15.741 2.141 1.00 61.44 394 VAL A C 1
ATOM 3011 O O . VAL A 1 394 ? 10.063 16.499 2.856 1.00 61.44 394 VAL A O 1
ATOM 3014 N N . GLU A 1 395 ? 8.124 15.955 1.862 1.00 58.00 395 GLU A N 1
ATOM 3015 C CA . GLU A 1 395 ? 7.342 17.082 2.385 1.00 58.00 395 GLU A CA 1
ATOM 3016 C C . GLU A 1 395 ? 7.166 17.028 3.904 1.00 58.00 395 GLU A C 1
ATOM 3018 O O . GLU A 1 395 ? 7.025 18.060 4.552 1.00 58.00 395 GLU A O 1
ATOM 3023 N N . GLN A 1 396 ? 7.194 15.838 4.496 1.00 57.94 396 GLN A N 1
ATOM 3024 C CA . GLN A 1 396 ? 7.007 15.666 5.930 1.00 57.94 396 GLN A CA 1
ATOM 3025 C C . GLN A 1 396 ? 8.307 15.761 6.743 1.00 57.94 396 GLN A C 1
ATOM 3027 O O . GLN A 1 396 ? 8.204 15.778 7.969 1.00 57.94 396 GLN A O 1
ATOM 3032 N N . HIS A 1 397 ? 9.515 15.851 6.145 1.00 55.72 397 HIS A N 1
ATOM 3033 C CA . HIS A 1 397 ? 10.752 15.751 6.942 1.00 55.72 397 HIS A CA 1
ATOM 3034 C C . HIS A 1 397 ? 11.888 16.765 6.821 1.00 55.72 397 HIS A C 1
ATOM 3036 O O . HIS A 1 397 ? 12.564 16.902 5.805 1.00 55.72 397 HIS A O 1
ATOM 3042 N N . GLN A 1 398 ? 12.218 17.293 8.009 1.00 48.56 398 GLN A N 1
ATOM 3043 C CA . GLN A 1 398 ? 13.573 17.490 8.531 1.00 48.56 398 GLN A CA 1
ATOM 3044 C C . GLN A 1 398 ? 14.105 16.132 9.045 1.00 48.56 398 GLN A C 1
ATOM 3046 O O . GLN A 1 398 ? 13.511 15.593 9.971 1.00 48.56 398 GLN A O 1
ATOM 3051 N N . GLU A 1 399 ? 15.145 15.551 8.433 1.00 55.22 399 GLU A N 1
ATOM 3052 C CA . GLU A 1 399 ? 16.084 14.494 8.920 1.00 55.22 399 GLU A CA 1
ATOM 3053 C C . GLU A 1 399 ? 15.597 13.216 9.679 1.00 55.22 399 GLU A C 1
ATOM 3055 O O . GLU A 1 399 ? 16.395 12.311 9.917 1.00 55.22 399 GLU A O 1
ATOM 3060 N N . GLY A 1 400 ? 14.317 13.054 10.021 1.00 64.31 400 GLY A N 1
ATOM 3061 C CA . GLY A 1 400 ? 13.825 12.058 10.988 1.00 64.31 400 GLY A CA 1
ATOM 3062 C C . GLY A 1 400 ? 12.992 10.887 10.444 1.00 64.31 400 GLY A C 1
ATOM 3063 O O . GLY A 1 400 ? 12.941 9.852 11.116 1.00 64.31 400 GLY A O 1
ATOM 3064 N N . ASN A 1 401 ? 12.377 10.979 9.251 1.00 78.12 401 ASN A N 1
ATOM 3065 C CA . ASN A 1 401 ? 11.372 9.982 8.852 1.00 78.12 401 ASN A CA 1
ATOM 3066 C C . ASN A 1 401 ? 12.043 8.636 8.676 1.00 78.12 401 ASN A C 1
ATOM 3068 O O . ASN A 1 401 ? 13.022 8.518 7.931 1.00 78.12 401 ASN A O 1
ATOM 3072 N N . ALA A 1 402 ? 11.479 7.595 9.267 1.00 82.44 402 ALA A N 1
ATOM 3073 C CA . ALA A 1 402 ? 11.959 6.253 9.002 1.00 82.44 402 ALA A CA 1
ATOM 3074 C C . ALA A 1 402 ? 11.751 5.848 7.526 1.00 82.44 402 ALA A C 1
ATOM 3076 O O . ALA A 1 402 ? 12.640 5.253 6.928 1.00 82.44 402 ALA A O 1
ATOM 3077 N N . VAL A 1 403 ? 10.649 6.240 6.880 1.00 79.19 403 VAL A N 1
ATOM 3078 C CA . VAL A 1 403 ? 10.357 5.886 5.476 1.00 79.19 403 VAL A CA 1
ATOM 3079 C C . VAL A 1 403 ? 11.362 6.514 4.517 1.00 79.19 403 VAL A C 1
ATOM 3081 O O . VAL A 1 403 ? 11.920 5.817 3.669 1.00 79.19 403 VAL A O 1
ATOM 3084 N N . VAL A 1 404 ? 11.641 7.811 4.674 1.00 74.44 404 VAL A N 1
ATOM 3085 C CA . VAL A 1 404 ? 12.635 8.509 3.843 1.00 74.44 404 VAL A CA 1
ATOM 3086 C C . VAL A 1 404 ? 14.019 7.907 4.042 1.00 74.44 404 VAL A C 1
ATOM 3088 O O . VAL A 1 404 ? 14.717 7.638 3.065 1.00 74.44 404 VAL A O 1
ATOM 3091 N N . ARG A 1 405 ? 14.414 7.654 5.299 1.00 81.12 405 ARG A N 1
ATOM 3092 C CA . ARG A 1 405 ? 15.709 7.035 5.612 1.00 81.12 405 ARG A CA 1
ATOM 3093 C C . ARG A 1 405 ? 15.832 5.643 5.005 1.00 81.12 405 ARG A C 1
ATOM 3095 O O . ARG A 1 405 ? 16.884 5.322 4.461 1.00 81.12 405 ARG A O 1
ATOM 3102 N N . MET A 1 406 ? 14.763 4.851 5.039 1.00 84.31 406 MET A N 1
ATOM 3103 C CA . MET A 1 406 ? 14.725 3.527 4.428 1.00 84.31 406 MET A CA 1
ATOM 3104 C C . MET A 1 406 ? 14.894 3.613 2.915 1.00 84.31 406 MET A C 1
ATOM 3106 O O . MET A 1 406 ? 15.772 2.955 2.363 1.00 84.31 406 MET A O 1
ATOM 3110 N N . PHE A 1 407 ? 14.121 4.468 2.247 1.00 76.06 407 PHE A N 1
ATOM 3111 C CA . PHE A 1 407 ? 14.228 4.639 0.801 1.00 76.06 407 PHE A CA 1
ATOM 3112 C C . PHE A 1 407 ? 15.617 5.137 0.382 1.00 76.06 407 PHE A C 1
ATOM 3114 O O . PHE A 1 407 ? 16.227 4.592 -0.538 1.00 76.06 407 PHE A O 1
ATOM 3121 N N . ALA A 1 408 ? 16.171 6.110 1.107 1.00 71.94 408 ALA A N 1
ATOM 3122 C CA . ALA A 1 408 ? 17.539 6.567 0.899 1.00 71.94 408 ALA A CA 1
ATOM 3123 C C . ALA A 1 408 ? 18.562 5.435 1.082 1.00 71.94 408 ALA A C 1
ATOM 3125 O O . ALA A 1 408 ? 19.482 5.313 0.276 1.00 71.94 408 ALA A O 1
ATOM 3126 N N . ALA A 1 409 ? 18.399 4.591 2.104 1.00 77.69 409 ALA A N 1
ATOM 3127 C CA . ALA A 1 409 ? 19.269 3.442 2.340 1.00 77.69 409 ALA A CA 1
ATOM 3128 C C . ALA A 1 409 ? 19.204 2.421 1.187 1.00 77.69 409 ALA A C 1
ATOM 3130 O O . ALA A 1 409 ? 20.237 1.912 0.753 1.00 77.69 409 ALA A O 1
ATOM 3131 N N . ILE A 1 410 ? 18.017 2.179 0.624 1.00 77.50 410 ILE A N 1
ATOM 3132 C CA . ILE A 1 410 ? 17.835 1.303 -0.546 1.00 77.50 410 ILE A CA 1
ATOM 3133 C C . ILE A 1 410 ? 18.500 1.897 -1.787 1.00 77.50 410 ILE A C 1
ATOM 3135 O O . ILE A 1 410 ? 19.220 1.203 -2.506 1.00 77.50 410 ILE A O 1
ATOM 3139 N N . LEU A 1 411 ? 18.314 3.197 -2.038 1.00 69.69 411 LEU A N 1
ATOM 3140 C CA . LEU A 1 411 ? 18.933 3.868 -3.182 1.00 69.69 411 LEU A CA 1
ATOM 3141 C C . LEU A 1 411 ? 20.464 3.852 -3.111 1.00 69.69 411 LEU A C 1
ATOM 3143 O O . LEU A 1 411 ? 21.114 3.655 -4.140 1.00 69.69 411 LEU A O 1
ATOM 3147 N N . ARG A 1 412 ? 21.028 4.005 -1.907 1.00 71.00 412 ARG A N 1
ATOM 3148 C CA . ARG A 1 412 ? 22.471 3.878 -1.651 1.00 71.00 412 ARG A CA 1
ATOM 3149 C C . ARG A 1 412 ? 22.975 2.433 -1.707 1.00 71.00 412 ARG A C 1
ATOM 3151 O O . ARG A 1 412 ? 24.184 2.229 -1.719 1.00 71.00 412 ARG A O 1
ATOM 3158 N N . GLY A 1 413 ? 22.078 1.448 -1.723 1.00 74.06 413 GLY A N 1
ATOM 3159 C CA . GLY A 1 413 ? 22.419 0.027 -1.658 1.00 74.06 413 GLY A CA 1
ATOM 3160 C C . GLY A 1 413 ? 22.865 -0.451 -0.272 1.00 74.06 413 GLY A C 1
ATOM 3161 O O . GLY A 1 413 ? 23.377 -1.559 -0.164 1.00 74.06 413 GLY A O 1
ATOM 3162 N N . THR A 1 414 ? 22.681 0.354 0.782 1.00 82.06 414 THR A N 1
ATOM 3163 C CA . THR A 1 414 ? 22.978 -0.049 2.170 1.00 82.06 414 THR A CA 1
ATOM 3164 C C . THR A 1 414 ? 21.867 -0.900 2.776 1.00 82.06 414 THR A C 1
ATOM 3166 O O . THR A 1 414 ? 22.097 -1.592 3.758 1.00 82.06 414 THR A O 1
ATOM 3169 N N . LEU A 1 415 ? 20.660 -0.835 2.210 1.00 85.50 415 LEU A N 1
ATOM 3170 C CA . LEU A 1 415 ? 19.535 -1.691 2.561 1.00 85.50 415 LEU A CA 1
ATOM 3171 C C . LEU A 1 415 ? 19.067 -2.444 1.313 1.00 85.50 415 LEU A C 1
ATOM 3173 O O . LEU A 1 415 ? 19.051 -1.889 0.213 1.00 85.50 415 LEU A O 1
ATOM 3177 N N . ALA A 1 416 ? 18.697 -3.711 1.476 1.00 86.31 416 ALA A N 1
ATOM 3178 C CA . ALA A 1 416 ? 18.248 -4.536 0.364 1.00 86.31 416 ALA A CA 1
ATOM 3179 C C . ALA A 1 416 ? 16.856 -4.102 -0.131 1.00 86.31 416 ALA A C 1
ATOM 3181 O O . ALA A 1 416 ? 15.984 -3.748 0.660 1.00 86.31 416 ALA A O 1
ATOM 3182 N N . GLU A 1 417 ? 16.624 -4.184 -1.442 1.00 83.31 417 GLU A N 1
ATOM 3183 C CA . GLU A 1 417 ? 15.333 -3.863 -2.070 1.00 83.31 417 GLU A CA 1
ATOM 3184 C C . GLU A 1 417 ? 14.130 -4.628 -1.466 1.00 83.31 417 GLU A C 1
ATOM 3186 O O . GLU A 1 417 ? 13.083 -4.004 -1.269 1.00 83.31 417 GLU A O 1
ATOM 3191 N N . PRO A 1 418 ? 14.249 -5.911 -1.053 1.00 88.44 418 PRO A N 1
ATOM 3192 C CA . PRO A 1 418 ? 13.163 -6.605 -0.359 1.00 88.44 418 PRO A CA 1
ATOM 3193 C C . PRO A 1 418 ? 12.708 -5.944 0.946 1.00 88.44 418 PRO A C 1
ATOM 3195 O O . PRO A 1 418 ? 11.557 -6.124 1.328 1.00 88.44 418 PRO A O 1
ATOM 3198 N N . ALA A 1 419 ? 13.546 -5.144 1.615 1.00 89.25 419 ALA A N 1
ATOM 3199 C CA . ALA A 1 419 ? 13.121 -4.396 2.799 1.00 89.25 419 ALA A CA 1
ATOM 3200 C C . ALA A 1 419 ? 12.034 -3.361 2.449 1.00 89.25 419 ALA A C 1
ATOM 3202 O O . ALA A 1 419 ? 11.071 -3.188 3.196 1.00 89.25 419 ALA A O 1
ATOM 3203 N N . TRP A 1 420 ? 12.133 -2.725 1.272 1.00 86.25 420 TRP A N 1
ATOM 3204 C CA . TRP A 1 420 ? 11.074 -1.852 0.758 1.00 86.25 420 TRP A CA 1
ATOM 3205 C C . TRP A 1 420 ? 9.799 -2.630 0.485 1.00 86.25 420 TRP A C 1
ATOM 3207 O O . TRP A 1 420 ? 8.722 -2.232 0.924 1.00 86.25 420 TRP A O 1
ATOM 3217 N N . GLN A 1 421 ? 9.925 -3.739 -0.247 1.00 85.75 421 GLN A N 1
ATOM 3218 C CA . GLN A 1 421 ? 8.788 -4.569 -0.628 1.00 85.75 421 GLN A CA 1
ATOM 3219 C C . GLN A 1 421 ? 8.063 -5.081 0.615 1.00 85.75 421 GLN A C 1
ATOM 3221 O O . GLN A 1 421 ? 6.838 -4.997 0.677 1.00 85.75 421 GLN A O 1
ATOM 3226 N N . TYR A 1 422 ? 8.818 -5.485 1.639 1.00 90.94 422 TYR A N 1
ATOM 3227 C CA . TYR A 1 422 ? 8.275 -5.850 2.937 1.00 90.94 422 TYR A CA 1
ATOM 3228 C C . TYR A 1 422 ? 7.489 -4.692 3.567 1.00 90.94 422 TYR A C 1
ATOM 3230 O O . TYR A 1 422 ? 6.332 -4.868 3.954 1.00 90.94 422 TYR A O 1
ATOM 3238 N N . SER A 1 423 ? 8.050 -3.478 3.561 1.00 89.69 423 SER A N 1
ATOM 3239 C CA . SER A 1 423 ? 7.343 -2.299 4.071 1.00 89.69 423 SER A CA 1
ATOM 3240 C C . SER A 1 423 ? 6.062 -1.957 3.296 1.00 89.69 423 SER A C 1
ATOM 3242 O O . SER A 1 423 ? 5.112 -1.395 3.840 1.00 89.69 423 SER A O 1
ATOM 3244 N N . MET A 1 424 ? 5.995 -2.303 2.011 1.00 84.06 424 MET A N 1
ATOM 3245 C CA . MET A 1 424 ? 4.784 -2.114 1.219 1.00 84.06 424 MET A CA 1
ATOM 3246 C C . MET A 1 424 ? 3.703 -3.133 1.593 1.00 84.06 424 MET A C 1
ATOM 3248 O O . MET A 1 424 ? 2.522 -2.788 1.547 1.00 84.06 424 MET A O 1
ATOM 3252 N N . GLN A 1 425 ? 4.071 -4.346 2.026 1.00 85.38 425 GLN A N 1
ATOM 3253 C CA . GLN A 1 425 ? 3.091 -5.343 2.468 1.00 85.38 425 GLN A CA 1
ATOM 3254 C C . GLN A 1 425 ? 2.368 -4.909 3.741 1.00 85.38 425 GLN A C 1
ATOM 3256 O O . GLN A 1 425 ? 1.139 -4.910 3.765 1.00 85.38 425 GLN A O 1
ATOM 3261 N N . TRP A 1 426 ? 3.072 -4.434 4.776 1.00 85.38 426 TRP A N 1
ATOM 3262 C CA . TRP A 1 426 ? 2.361 -3.967 5.974 1.00 85.38 426 TRP A CA 1
ATOM 3263 C C . TRP A 1 426 ? 1.524 -2.710 5.715 1.00 85.38 426 TRP A C 1
ATOM 3265 O O . TRP A 1 426 ? 0.515 -2.514 6.382 1.00 85.38 426 TRP A O 1
ATOM 3275 N N . ARG A 1 427 ? 1.870 -1.883 4.713 1.00 86.44 427 ARG A N 1
ATOM 3276 C CA . ARG A 1 427 ? 1.042 -0.734 4.302 1.00 86.44 427 ARG A CA 1
ATOM 3277 C C . ARG A 1 427 ? -0.271 -1.200 3.688 1.00 86.44 427 ARG A C 1
ATOM 3279 O O . ARG A 1 427 ? -1.309 -0.616 3.978 1.00 86.44 427 ARG A O 1
ATOM 3286 N N . ARG A 1 428 ? -0.236 -2.260 2.873 1.00 83.81 428 ARG A N 1
ATOM 3287 C CA . ARG A 1 428 ? -1.443 -2.891 2.316 1.00 83.81 428 ARG A CA 1
ATOM 3288 C C . ARG A 1 428 ? -2.316 -3.477 3.419 1.00 83.81 428 ARG A C 1
ATOM 3290 O O . ARG A 1 428 ? -3.510 -3.192 3.453 1.00 83.81 428 ARG A O 1
ATOM 3297 N N . ILE A 1 429 ? -1.712 -4.198 4.364 1.00 84.44 429 ILE A N 1
ATOM 3298 C CA . ILE A 1 429 ? -2.417 -4.744 5.532 1.00 84.44 429 ILE A CA 1
ATOM 3299 C C . ILE A 1 429 ? -3.057 -3.609 6.345 1.00 84.44 429 ILE A C 1
ATOM 3301 O O . ILE A 1 429 ? -4.247 -3.657 6.644 1.00 84.44 429 ILE A O 1
ATOM 3305 N N . LEU A 1 430 ? -2.308 -2.542 6.637 1.00 86.00 430 LEU A N 1
ATOM 3306 C CA . LEU A 1 430 ? -2.816 -1.359 7.335 1.00 86.00 430 LEU A CA 1
ATOM 3307 C C . LEU A 1 430 ? -3.969 -0.688 6.591 1.00 86.00 430 LEU A C 1
ATOM 3309 O O . LEU A 1 430 ? -4.973 -0.371 7.216 1.00 86.00 430 LEU A O 1
ATOM 3313 N N . ALA A 1 431 ? -3.867 -0.511 5.272 1.00 83.50 431 ALA A N 1
ATOM 3314 C CA . ALA A 1 431 ? -4.936 0.071 4.464 1.00 83.50 431 ALA A CA 1
ATOM 3315 C C . ALA A 1 431 ? -6.226 -0.768 4.512 1.00 83.50 431 ALA A C 1
ATOM 3317 O O . ALA A 1 431 ? -7.319 -0.208 4.526 1.00 83.50 431 ALA A O 1
ATOM 3318 N N . ARG A 1 432 ? -6.111 -2.102 4.594 1.00 82.12 432 ARG A N 1
ATOM 3319 C CA . ARG A 1 432 ? -7.259 -3.009 4.770 1.00 82.12 432 ARG A CA 1
ATOM 3320 C C . ARG A 1 432 ? -7.859 -2.930 6.174 1.00 82.12 432 ARG A C 1
ATOM 3322 O O . ARG A 1 432 ? -9.073 -3.031 6.316 1.00 82.12 432 ARG A O 1
ATOM 3329 N N . LEU A 1 433 ? -7.024 -2.760 7.199 1.00 81.00 433 LEU A N 1
ATOM 3330 C CA . LEU A 1 433 ? -7.459 -2.648 8.595 1.00 81.00 433 LEU A CA 1
ATOM 3331 C C . LEU A 1 433 ? -8.018 -1.254 8.935 1.00 81.00 433 LEU A C 1
ATOM 3333 O O . LEU A 1 433 ? -8.841 -1.131 9.840 1.00 81.00 433 LEU A O 1
ATOM 3337 N N . ALA A 1 434 ? -7.607 -0.214 8.209 1.00 71.75 434 ALA A N 1
ATOM 3338 C CA . ALA A 1 434 ? -7.988 1.183 8.420 1.00 71.75 434 ALA A CA 1
ATOM 3339 C C . ALA A 1 434 ? -9.352 1.557 7.809 1.00 71.75 434 ALA A C 1
ATOM 3341 O O . ALA A 1 434 ? -9.497 2.594 7.157 1.00 71.75 434 ALA A O 1
ATOM 3342 N N . ILE A 1 435 ? -10.381 0.731 8.030 1.00 58.66 435 ILE A N 1
ATOM 3343 C CA . ILE A 1 435 ? -11.771 1.076 7.690 1.00 58.66 435 ILE A CA 1
ATOM 3344 C C . ILE A 1 435 ? -12.270 2.107 8.724 1.00 58.66 435 ILE A C 1
ATOM 3346 O O . ILE A 1 435 ? -12.959 1.772 9.684 1.00 58.66 435 ILE A O 1
ATOM 3350 N N . GLY A 1 436 ? -11.854 3.365 8.553 1.00 57.38 436 GLY A N 1
ATOM 3351 C CA . GLY A 1 436 ? -12.026 4.468 9.508 1.00 57.38 436 GLY A CA 1
ATOM 3352 C C . GLY A 1 436 ? -10.678 5.116 9.851 1.00 57.38 436 GLY A C 1
ATOM 3353 O O . GLY A 1 436 ? -9.658 4.441 9.907 1.00 57.38 436 GLY A O 1
ATOM 3354 N N . SER A 1 437 ? -10.643 6.435 10.069 1.00 63.88 437 SER A N 1
ATOM 3355 C CA . SER A 1 437 ? -9.403 7.218 10.270 1.00 63.88 437 SER A CA 1
ATOM 3356 C C . SER A 1 437 ? -8.581 6.849 11.518 1.00 63.88 437 SER A C 1
ATOM 3358 O O . SER A 1 437 ? -7.463 7.343 11.680 1.00 63.88 437 SER A O 1
ATOM 3360 N N . LEU A 1 438 ? -9.125 5.997 12.391 1.00 72.06 438 LEU A N 1
ATOM 3361 C CA . LEU A 1 438 ? -8.497 5.515 13.615 1.00 72.06 438 LEU A CA 1
ATOM 3362 C C . LEU A 1 438 ? -8.289 4.006 13.521 1.00 72.06 438 LEU A C 1
ATOM 3364 O O . LEU A 1 438 ? -9.241 3.243 13.359 1.00 72.06 438 LEU A O 1
ATOM 3368 N N . VAL A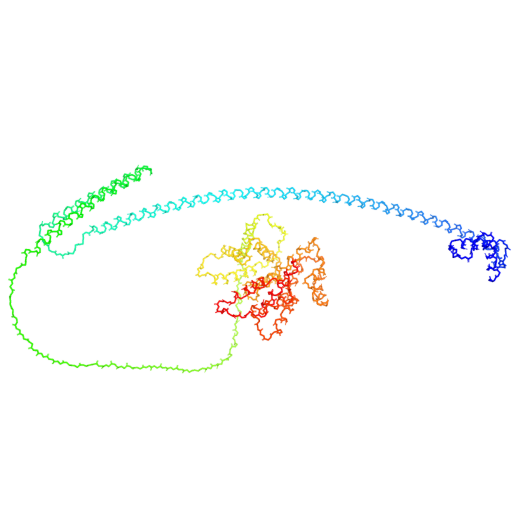 1 439 ? -7.037 3.584 13.666 1.00 80.94 439 VAL A N 1
ATOM 3369 C CA . VAL A 1 439 ? -6.642 2.177 13.619 1.00 80.94 439 VAL A CA 1
ATOM 3370 C C . VAL A 1 439 ? -6.272 1.740 15.028 1.00 80.94 439 VAL A C 1
ATOM 3372 O O . VAL A 1 439 ? -5.471 2.400 15.677 1.00 80.94 439 VAL A O 1
ATOM 3375 N N . SER A 1 440 ? -6.824 0.625 15.515 1.00 89.12 440 SER A N 1
ATOM 3376 C CA . SER A 1 440 ? -6.404 0.057 16.803 1.00 89.12 440 SER A CA 1
ATOM 3377 C C . SER A 1 440 ? -4.979 -0.503 16.678 1.00 89.12 440 SER A C 1
ATOM 3379 O O . SER A 1 440 ? -4.808 -1.534 16.018 1.00 89.12 440 SER A O 1
ATOM 3381 N N . PRO A 1 441 ? -3.952 0.091 17.327 1.00 90.38 441 PRO A N 1
ATOM 3382 C CA . PRO A 1 441 ? -2.573 -0.383 17.192 1.00 90.38 441 PRO A CA 1
ATOM 3383 C C . PRO A 1 441 ? -2.431 -1.833 17.657 1.00 90.38 441 PRO A C 1
ATOM 3385 O O . PRO A 1 441 ? -1.730 -2.626 17.039 1.00 90.38 441 PRO A O 1
ATOM 3388 N N . LYS A 1 442 ? -3.181 -2.211 18.701 1.00 91.81 442 LYS A N 1
ATOM 3389 C CA . LYS A 1 442 ? -3.230 -3.581 19.224 1.00 91.81 442 LYS A CA 1
ATOM 3390 C C . LYS A 1 442 ? -3.699 -4.585 18.175 1.00 91.81 442 LYS A C 1
ATOM 3392 O O . LYS A 1 442 ? -3.078 -5.633 18.034 1.00 91.81 442 LYS A O 1
ATOM 3397 N N . ALA A 1 443 ? -4.766 -4.267 17.440 1.00 90.12 443 ALA A N 1
ATOM 3398 C CA . ALA A 1 443 ? -5.275 -5.143 16.389 1.00 90.12 443 ALA A CA 1
ATOM 3399 C C . ALA A 1 443 ? -4.263 -5.289 15.245 1.00 90.12 443 ALA A C 1
ATOM 3401 O O . ALA A 1 443 ? -4.050 -6.395 14.752 1.00 90.12 443 ALA A O 1
ATOM 3402 N N . VAL A 1 444 ? -3.591 -4.196 14.868 1.00 90.31 444 VAL A N 1
ATOM 3403 C CA . VAL A 1 444 ? -2.554 -4.223 13.830 1.00 90.31 444 VAL A CA 1
ATOM 3404 C C . VAL A 1 444 ? -1.371 -5.080 14.247 1.00 90.31 444 VAL A C 1
ATOM 3406 O O . VAL A 1 444 ? -0.986 -5.961 13.489 1.00 90.31 444 VAL A O 1
ATOM 3409 N N . ILE A 1 445 ? -0.804 -4.856 15.435 1.00 93.75 445 ILE A N 1
ATOM 3410 C CA . ILE A 1 445 ? 0.362 -5.616 15.903 1.00 93.75 445 ILE A CA 1
ATOM 3411 C C . ILE A 1 445 ? 0.021 -7.104 16.036 1.00 93.75 445 ILE A C 1
ATOM 3413 O O . ILE A 1 445 ? 0.791 -7.935 15.567 1.00 93.75 445 ILE A O 1
ATOM 3417 N N . ALA A 1 446 ? -1.157 -7.446 16.567 1.00 92.88 446 ALA A N 1
ATOM 3418 C CA . ALA A 1 446 ? -1.604 -8.837 16.646 1.00 92.88 446 ALA A CA 1
ATOM 3419 C C . ALA A 1 446 ? -1.788 -9.481 15.258 1.00 92.88 446 ALA A C 1
ATOM 3421 O O . ALA A 1 446 ? -1.498 -10.661 15.084 1.00 92.88 446 ALA A O 1
ATOM 3422 N N . THR A 1 447 ? -2.243 -8.708 14.265 1.00 91.94 447 THR A N 1
ATOM 3423 C CA . THR A 1 447 ? -2.409 -9.186 12.882 1.00 91.94 447 THR A CA 1
ATOM 3424 C C . THR A 1 447 ? -1.066 -9.345 12.179 1.00 91.94 447 THR A C 1
ATOM 3426 O O . THR A 1 447 ? -0.851 -10.327 11.479 1.00 91.94 447 THR A O 1
ATOM 3429 N N . LEU A 1 448 ? -0.154 -8.386 12.354 1.00 91.25 448 LEU A N 1
ATOM 3430 C CA . LEU A 1 448 ? 1.160 -8.409 11.722 1.00 91.25 448 LEU A CA 1
ATOM 3431 C C . LEU A 1 448 ? 2.087 -9.447 12.348 1.00 91.25 448 LEU A C 1
ATOM 3433 O O . LEU A 1 448 ? 2.925 -9.969 11.625 1.00 91.25 448 LEU A O 1
ATOM 3437 N N . TYR A 1 449 ? 1.947 -9.764 13.636 1.00 94.44 449 TYR A N 1
ATOM 3438 C CA . TYR A 1 449 ? 2.875 -10.629 14.370 1.00 94.44 449 TYR A CA 1
ATOM 3439 C C . TYR A 1 449 ? 2.156 -11.725 15.169 1.00 94.44 449 TYR A C 1
ATOM 3441 O O . TYR A 1 449 ? 2.326 -11.804 16.386 1.00 94.44 449 TYR A O 1
ATOM 3449 N N . PRO A 1 450 ? 1.369 -12.604 14.524 1.00 92.81 450 PRO A N 1
ATOM 3450 C CA . PRO A 1 450 ? 0.547 -13.585 15.237 1.00 92.81 450 PRO A CA 1
ATOM 3451 C C . PRO A 1 450 ? 1.369 -14.609 16.037 1.00 92.81 450 PRO A C 1
ATOM 3453 O O . PRO A 1 450 ? 0.859 -15.200 16.985 1.00 92.81 450 PRO A O 1
ATOM 3456 N N . THR A 1 451 ? 2.632 -14.823 15.662 1.00 91.44 451 THR A N 1
ATOM 3457 C CA . THR A 1 451 ? 3.554 -15.786 16.282 1.00 91.44 451 THR A CA 1
ATOM 3458 C C . THR A 1 451 ? 4.529 -15.158 17.280 1.00 91.44 451 THR A C 1
ATOM 3460 O O . THR A 1 451 ? 5.218 -15.898 17.978 1.00 91.44 451 THR A O 1
ATOM 3463 N N . ALA A 1 452 ? 4.605 -13.824 17.362 1.00 94.62 452 ALA A N 1
ATOM 3464 C CA . ALA A 1 452 ? 5.523 -13.144 18.277 1.00 94.62 452 ALA A CA 1
ATOM 3465 C C . ALA A 1 452 ? 5.068 -13.292 19.732 1.00 94.62 452 ALA A C 1
ATOM 3467 O O . ALA A 1 452 ? 3.864 -13.340 20.008 1.00 94.62 452 ALA A O 1
ATOM 3468 N N . ALA A 1 453 ? 6.022 -13.310 20.666 1.00 95.50 453 ALA A N 1
ATOM 3469 C CA . ALA A 1 453 ? 5.710 -13.414 22.087 1.00 95.50 453 ALA A CA 1
ATOM 3470 C C . ALA A 1 453 ? 4.883 -12.205 22.559 1.00 95.50 453 ALA A C 1
ATOM 3472 O O . ALA A 1 453 ? 5.004 -11.093 22.034 1.00 95.50 453 ALA A O 1
ATOM 3473 N N . VAL A 1 454 ? 4.034 -12.403 23.572 1.00 95.06 454 VAL A N 1
ATOM 3474 C CA . VAL A 1 454 ? 3.133 -11.348 24.071 1.00 95.06 454 VAL A CA 1
ATOM 3475 C C . VAL A 1 454 ? 3.933 -10.142 24.570 1.00 95.06 454 VAL A C 1
ATOM 3477 O O . VAL A 1 454 ? 3.521 -8.998 24.379 1.00 95.06 454 VAL A O 1
ATOM 3480 N N . GLU A 1 455 ? 5.102 -10.384 25.155 1.00 96.94 455 GLU A N 1
ATOM 3481 C CA . GLU A 1 455 ? 6.029 -9.371 25.649 1.00 96.94 455 GLU A CA 1
ATOM 3482 C C . GLU A 1 455 ? 6.628 -8.532 24.511 1.00 96.94 455 GLU A C 1
ATOM 3484 O O . GLU A 1 455 ? 6.741 -7.312 24.635 1.00 96.94 455 GLU A O 1
ATOM 3489 N N . GLU A 1 456 ? 6.964 -9.159 23.381 1.00 96.06 456 GLU A N 1
ATOM 3490 C CA . GLU A 1 456 ? 7.499 -8.482 22.193 1.00 96.06 456 GLU A CA 1
ATOM 3491 C C . GLU A 1 456 ? 6.434 -7.599 21.539 1.00 96.06 456 GLU A C 1
ATOM 3493 O O . GLU A 1 456 ? 6.685 -6.431 21.222 1.00 96.06 456 GLU A O 1
ATOM 3498 N N . GLN A 1 457 ? 5.210 -8.124 21.416 1.00 94.94 457 GLN A N 1
ATOM 3499 C CA . GLN A 1 457 ? 4.063 -7.353 20.937 1.00 94.94 457 GLN A CA 1
ATOM 3500 C C . GLN A 1 457 ? 3.760 -6.174 21.872 1.00 94.94 457 GLN A C 1
ATOM 3502 O O . GLN A 1 457 ? 3.515 -5.060 21.405 1.00 94.94 457 GLN A O 1
ATOM 3507 N N . ALA A 1 458 ? 3.812 -6.383 23.192 1.00 94.75 458 ALA A N 1
ATOM 3508 C CA . ALA A 1 458 ? 3.603 -5.330 24.183 1.00 94.75 458 ALA A CA 1
ATOM 3509 C C . ALA A 1 458 ? 4.689 -4.243 24.116 1.00 94.75 458 ALA A C 1
ATOM 3511 O O . ALA A 1 458 ? 4.366 -3.057 24.193 1.00 94.75 458 ALA A O 1
ATOM 3512 N N . ALA A 1 459 ? 5.955 -4.619 23.916 1.00 95.44 459 ALA A N 1
ATOM 3513 C CA . ALA A 1 459 ? 7.056 -3.672 23.752 1.00 95.44 459 ALA A CA 1
ATOM 3514 C C . ALA A 1 459 ? 6.891 -2.803 22.495 1.00 95.44 459 ALA A C 1
ATOM 3516 O O . ALA A 1 459 ? 7.170 -1.603 22.527 1.00 95.44 459 ALA A O 1
ATOM 3517 N N . LEU A 1 460 ? 6.402 -3.383 21.395 1.00 94.25 460 LEU A N 1
ATOM 3518 C CA . LEU A 1 460 ? 6.108 -2.638 20.172 1.00 94.25 460 LEU A CA 1
ATOM 3519 C C . LEU A 1 460 ? 4.888 -1.720 20.345 1.00 94.25 460 LEU A C 1
ATOM 3521 O O . LEU A 1 460 ? 4.917 -0.565 19.923 1.00 94.25 460 LEU A O 1
ATOM 3525 N N . LEU A 1 461 ? 3.847 -2.192 21.038 1.00 94.12 461 LEU A N 1
ATOM 3526 C CA . LEU A 1 461 ? 2.677 -1.379 21.378 1.00 94.12 461 LEU A CA 1
ATOM 3527 C C . LEU A 1 461 ? 3.028 -0.197 22.281 1.00 94.12 461 LEU A C 1
ATOM 3529 O O . LEU A 1 461 ? 2.507 0.894 22.062 1.00 94.12 461 LEU A O 1
ATOM 3533 N N . ALA A 1 462 ? 3.949 -0.375 23.231 1.00 94.31 462 ALA A N 1
ATOM 3534 C CA . ALA A 1 462 ? 4.421 0.702 24.099 1.00 94.31 462 ALA A CA 1
ATOM 3535 C C . ALA A 1 462 ? 5.019 1.875 23.295 1.00 94.31 462 ALA A C 1
ATOM 3537 O O . ALA A 1 462 ? 4.802 3.040 23.631 1.00 94.31 462 ALA A O 1
ATOM 3538 N N . LYS A 1 463 ? 5.703 1.584 22.177 1.00 92.75 463 LYS A N 1
ATOM 3539 C CA . LYS A 1 463 ? 6.245 2.607 21.263 1.00 92.75 463 LYS A CA 1
ATOM 3540 C C . LYS A 1 463 ? 5.147 3.388 20.528 1.00 92.75 463 LYS A C 1
ATOM 3542 O O . LYS A 1 463 ? 5.377 4.531 20.147 1.00 92.75 463 LYS A O 1
ATOM 3547 N N . LEU A 1 464 ? 3.961 2.797 20.360 1.00 89.25 464 LEU A N 1
ATOM 3548 C CA . LEU A 1 464 ? 2.808 3.398 19.677 1.00 89.25 464 LEU A CA 1
ATOM 3549 C C . LEU A 1 464 ? 1.883 4.167 20.634 1.00 89.25 464 LEU A C 1
ATOM 3551 O O . LEU A 1 464 ? 1.269 5.152 20.233 1.00 89.25 464 LEU A O 1
ATOM 3555 N N . THR A 1 465 ? 1.812 3.773 21.910 1.00 81.88 465 THR A N 1
ATOM 3556 C CA . THR A 1 465 ? 0.898 4.364 22.909 1.00 81.88 465 THR A CA 1
ATOM 3557 C C . THR A 1 465 ? 1.208 5.805 23.311 1.00 81.88 465 THR A C 1
ATOM 3559 O O . THR A 1 465 ? 0.374 6.448 23.938 1.00 81.88 465 THR A O 1
ATOM 3562 N N . HIS A 1 466 ? 2.375 6.344 22.951 1.00 73.19 466 HIS A N 1
ATOM 3563 C CA . HIS A 1 466 ? 2.734 7.730 23.269 1.00 73.19 466 HIS A CA 1
ATOM 3564 C C . HIS A 1 466 ? 2.065 8.779 22.362 1.00 73.19 466 HIS A C 1
ATOM 3566 O O . HIS A 1 466 ? 2.257 9.972 22.589 1.00 73.19 466 HIS A O 1
ATOM 3572 N N . ARG A 1 467 ? 1.297 8.365 21.345 1.00 71.94 467 ARG A N 1
ATOM 3573 C CA . ARG A 1 467 ? 0.636 9.266 20.389 1.00 71.94 467 ARG A CA 1
ATOM 3574 C C . ARG A 1 467 ? -0.885 9.165 20.539 1.00 71.94 467 ARG A C 1
ATOM 3576 O O . ARG A 1 467 ? -1.464 8.114 20.262 1.00 71.94 467 ARG A O 1
ATOM 3583 N N . GLU A 1 468 ? -1.529 10.237 21.007 1.00 62.19 468 GLU A N 1
ATOM 3584 C CA . GLU A 1 468 ? -2.995 10.328 21.055 1.00 62.19 468 GLU A CA 1
ATOM 3585 C C . GLU A 1 468 ? -3.567 10.222 19.635 1.00 62.19 468 GLU A C 1
ATOM 3587 O O . GLU A 1 468 ? -3.168 10.974 18.751 1.00 62.19 468 GLU A O 1
ATOM 3592 N N . GLY A 1 469 ? -4.495 9.283 19.414 1.00 66.88 469 GLY A N 1
ATOM 3593 C CA . GLY A 1 469 ? -5.127 9.092 18.104 1.00 66.88 469 GLY A CA 1
ATOM 3594 C C . GLY A 1 469 ? -4.194 8.500 17.046 1.00 66.88 469 GLY A C 1
ATOM 3595 O O . GLY A 1 469 ? -4.105 9.047 15.956 1.00 66.88 469 GLY A O 1
ATOM 3596 N N . THR A 1 470 ? -3.514 7.389 17.360 1.00 75.75 470 THR A N 1
ATOM 3597 C CA . THR A 1 470 ? -2.535 6.740 16.471 1.00 75.75 470 THR A CA 1
ATOM 3598 C C . THR A 1 470 ? -3.084 6.545 15.055 1.00 75.75 470 THR A C 1
ATOM 3600 O O . THR A 1 470 ? -4.001 5.749 14.819 1.00 75.75 470 THR A O 1
ATOM 3603 N N . HIS A 1 471 ? -2.502 7.268 14.105 1.00 85.12 471 HIS A N 1
ATOM 3604 C CA . HIS A 1 471 ? -2.826 7.142 12.695 1.00 85.12 471 HIS A CA 1
ATOM 3605 C C . HIS A 1 471 ? -2.024 5.997 12.067 1.00 85.12 471 HIS A C 1
ATOM 3607 O O . HIS A 1 471 ? -1.006 5.549 12.600 1.00 85.12 471 HIS A O 1
ATOM 3613 N N . ALA A 1 472 ? -2.464 5.515 10.901 1.00 85.12 472 ALA A N 1
ATOM 3614 C CA . ALA A 1 472 ? -1.735 4.482 10.162 1.00 85.12 472 ALA A CA 1
ATOM 3615 C C . ALA A 1 472 ? -0.279 4.898 9.872 1.00 85.12 472 ALA A C 1
ATOM 3617 O O . ALA A 1 472 ? 0.624 4.065 9.947 1.00 85.12 472 ALA A O 1
ATOM 3618 N N . ASP A 1 473 ? -0.045 6.189 9.620 1.00 83.69 473 ASP A N 1
ATOM 3619 C CA . ASP A 1 473 ? 1.284 6.744 9.356 1.00 83.69 473 ASP A CA 1
ATOM 3620 C C . ASP A 1 473 ? 2.227 6.634 10.563 1.00 83.69 473 ASP A C 1
ATOM 3622 O O . ASP A 1 473 ? 3.402 6.314 10.384 1.00 83.69 473 ASP A O 1
ATOM 3626 N N . ASP A 1 474 ? 1.718 6.794 11.790 1.00 87.50 474 ASP A N 1
ATOM 3627 C CA . ASP A 1 474 ? 2.511 6.618 13.015 1.00 87.50 474 ASP A CA 1
ATOM 3628 C C . ASP A 1 474 ? 2.989 5.170 13.162 1.00 87.50 474 ASP A C 1
ATOM 3630 O O . ASP A 1 474 ? 4.138 4.906 13.524 1.00 87.50 474 ASP A O 1
ATOM 3634 N N . ILE A 1 475 ? 2.106 4.217 12.846 1.00 90.25 475 ILE A N 1
ATOM 3635 C CA . ILE A 1 475 ? 2.431 2.790 12.882 1.00 90.25 475 ILE A CA 1
ATOM 3636 C C . ILE A 1 475 ? 3.498 2.478 11.832 1.00 90.25 475 ILE A C 1
ATOM 3638 O O . ILE A 1 475 ? 4.496 1.828 12.143 1.00 90.25 475 ILE A O 1
ATOM 3642 N N . ILE A 1 476 ? 3.327 2.978 10.604 1.00 89.75 476 ILE A N 1
ATOM 3643 C CA . ILE A 1 476 ? 4.303 2.805 9.521 1.00 89.75 476 ILE A CA 1
ATOM 3644 C C . ILE A 1 476 ? 5.662 3.376 9.924 1.00 89.75 476 ILE A C 1
ATOM 3646 O O . ILE A 1 476 ? 6.684 2.733 9.677 1.00 89.75 476 ILE A O 1
ATOM 3650 N N . GLU A 1 477 ? 5.691 4.559 10.535 1.00 89.44 477 GLU A N 1
ATOM 3651 C CA . GLU A 1 477 ? 6.927 5.201 10.972 1.00 89.44 477 GLU A CA 1
ATOM 3652 C C . GLU A 1 477 ? 7.664 4.345 12.009 1.00 89.44 477 GLU A C 1
ATOM 3654 O O . GLU A 1 477 ? 8.857 4.081 11.842 1.00 89.44 477 GLU A O 1
ATOM 3659 N N . VAL A 1 478 ? 6.961 3.851 13.034 1.00 92.81 478 VAL A N 1
ATOM 3660 C CA . VAL A 1 478 ? 7.558 3.001 14.075 1.00 92.81 478 VAL A CA 1
ATOM 3661 C C . VAL A 1 478 ? 8.065 1.684 13.493 1.00 92.81 478 VAL A C 1
ATOM 3663 O O . VAL A 1 478 ? 9.227 1.344 13.707 1.00 92.81 478 VAL A O 1
ATOM 3666 N N . LEU A 1 479 ? 7.252 0.971 12.706 1.00 94.12 479 LEU A N 1
ATOM 3667 C CA . LEU A 1 479 ? 7.653 -0.304 12.093 1.00 94.12 479 LEU A CA 1
ATOM 3668 C C . LEU A 1 479 ? 8.855 -0.139 11.159 1.00 94.12 479 LEU A C 1
ATOM 3670 O O . LEU A 1 479 ? 9.792 -0.937 11.182 1.00 94.12 479 LEU A O 1
ATOM 3674 N N . THR A 1 480 ? 8.871 0.939 10.374 1.00 92.50 480 THR A N 1
ATOM 3675 C CA . THR A 1 480 ? 10.007 1.246 9.500 1.00 92.50 480 THR A CA 1
ATOM 3676 C C . THR A 1 480 ? 11.252 1.605 10.315 1.00 92.50 480 THR A C 1
ATOM 3678 O O . THR A 1 480 ? 12.365 1.239 9.941 1.00 92.50 480 THR A O 1
ATOM 3681 N N . GLY A 1 481 ? 11.085 2.296 11.446 1.00 93.31 481 GLY A N 1
ATOM 3682 C CA . GLY A 1 481 ? 12.173 2.602 12.372 1.00 93.31 481 GLY A CA 1
ATOM 3683 C C . GLY A 1 481 ? 12.798 1.336 12.958 1.00 93.31 481 GLY A C 1
ATOM 3684 O O . GLY A 1 481 ? 14.023 1.197 12.954 1.00 93.31 481 GLY A O 1
ATOM 3685 N N . GLU A 1 482 ? 11.966 0.381 13.379 1.00 95.44 482 GLU A N 1
ATOM 3686 C CA . GLU A 1 482 ? 12.428 -0.930 13.838 1.00 95.44 482 GLU A CA 1
ATOM 3687 C C . GLU A 1 482 ? 13.184 -1.670 12.731 1.00 95.44 482 GLU A C 1
ATOM 3689 O O . GLU A 1 482 ? 14.279 -2.173 12.984 1.00 95.44 482 GLU A O 1
ATOM 3694 N N . LEU A 1 483 ? 12.674 -1.655 11.494 1.00 94.62 483 LEU A N 1
ATOM 3695 C CA . LEU A 1 483 ? 13.316 -2.312 10.350 1.00 94.62 483 LEU A CA 1
ATOM 3696 C C . LEU A 1 483 ? 14.696 -1.731 10.050 1.00 94.62 483 LEU A C 1
ATOM 3698 O O . LEU A 1 483 ? 15.647 -2.483 9.845 1.00 94.62 483 LEU A O 1
ATOM 3702 N N . LEU A 1 484 ? 14.825 -0.402 10.085 1.00 92.06 484 LEU A N 1
ATOM 3703 C CA . LEU A 1 484 ? 16.102 0.281 9.875 1.00 92.06 484 LEU A CA 1
ATOM 3704 C C . LEU A 1 484 ? 17.106 0.033 10.995 1.00 92.06 484 LEU A C 1
ATOM 3706 O O . LEU A 1 484 ? 18.304 -0.029 10.740 1.00 92.06 484 LEU A O 1
ATOM 3710 N N . SER A 1 485 ? 16.630 -0.102 12.232 1.00 94.12 485 SER A N 1
ATOM 3711 C CA . SER A 1 485 ? 17.483 -0.480 13.363 1.00 94.12 485 SER A CA 1
ATOM 3712 C C . SER A 1 485 ? 17.843 -1.969 13.371 1.00 94.12 485 SER A C 1
ATOM 3714 O O . SER A 1 485 ? 18.589 -2.413 14.244 1.00 94.12 485 SER A O 1
ATOM 3716 N N . GLY A 1 486 ? 17.290 -2.741 12.429 1.00 94.69 486 GLY A N 1
ATOM 3717 C CA . GLY A 1 486 ? 17.408 -4.188 12.375 1.00 94.69 486 GLY A CA 1
ATOM 3718 C C . GLY A 1 486 ? 16.666 -4.896 13.504 1.00 94.69 486 GLY A C 1
ATOM 3719 O O . GLY A 1 486 ? 16.917 -6.068 13.700 1.00 94.69 486 GLY A O 1
ATOM 3720 N N . ARG A 1 487 ? 15.782 -4.239 14.262 1.00 96.19 487 ARG A N 1
ATOM 3721 C CA . ARG A 1 487 ? 15.068 -4.814 15.425 1.00 96.19 487 ARG A CA 1
ATOM 3722 C C . ARG A 1 487 ? 13.639 -5.253 15.124 1.00 96.19 487 ARG A C 1
ATOM 3724 O O . ARG A 1 487 ? 12.910 -5.647 16.027 1.00 96.19 487 ARG A O 1
ATOM 3731 N N . GLU A 1 488 ? 13.224 -5.161 13.870 1.00 96.06 488 GLU A N 1
ATOM 3732 C CA . GLU A 1 488 ? 11.893 -5.586 13.457 1.00 96.06 488 GLU A CA 1
ATOM 3733 C C . GLU A 1 488 ? 11.706 -7.093 13.701 1.00 96.06 488 GLU A C 1
ATOM 3735 O O . GLU A 1 488 ? 12.581 -7.895 13.371 1.00 96.06 488 GLU A O 1
ATOM 3740 N N . LEU A 1 489 ? 10.587 -7.455 14.342 1.00 96.12 489 LEU A N 1
ATOM 3741 C CA . LEU A 1 489 ? 10.388 -8.776 14.951 1.00 96.12 489 LEU A CA 1
ATOM 3742 C C . LEU A 1 489 ? 10.470 -9.916 13.933 1.00 96.12 489 LEU A C 1
ATOM 3744 O O . LEU A 1 489 ? 11.127 -10.927 14.178 1.00 96.12 489 LEU A O 1
ATOM 3748 N N . ARG A 1 490 ? 9.835 -9.750 12.771 1.00 95.44 490 ARG A N 1
ATOM 3749 C CA . ARG A 1 490 ? 9.779 -10.790 11.742 1.00 95.44 490 ARG A CA 1
ATOM 3750 C C . ARG A 1 490 ? 11.127 -10.966 11.047 1.00 95.44 490 ARG A C 1
ATOM 3752 O O . ARG A 1 490 ? 11.567 -12.093 10.834 1.00 95.44 490 ARG A O 1
ATOM 3759 N N . TYR A 1 491 ? 11.805 -9.865 10.739 1.00 96.31 491 TYR A N 1
ATOM 3760 C CA . TYR A 1 491 ? 13.170 -9.857 10.231 1.00 96.31 491 TYR A CA 1
ATOM 3761 C C . TYR A 1 491 ? 14.118 -10.566 11.203 1.00 96.31 491 TYR A C 1
ATOM 3763 O O . TYR A 1 491 ? 14.869 -11.441 10.783 1.00 96.31 491 TYR A O 1
ATOM 3771 N N . GLN A 1 492 ? 14.052 -10.243 12.498 1.00 97.06 492 GLN A N 1
ATOM 3772 C CA . GLN A 1 492 ? 14.879 -10.876 13.527 1.00 97.06 492 GLN A CA 1
ATOM 3773 C C . GLN A 1 492 ? 14.620 -12.379 13.641 1.00 97.06 492 GLN A C 1
ATOM 3775 O O . GLN A 1 492 ? 15.570 -13.159 13.674 1.00 97.06 492 GLN A O 1
ATOM 3780 N N . HIS A 1 493 ? 13.354 -12.792 13.630 1.00 96.00 493 HIS A N 1
ATOM 3781 C CA . HIS A 1 493 ? 12.977 -14.202 13.630 1.00 96.00 493 HIS A CA 1
ATOM 3782 C C . HIS A 1 493 ? 13.586 -14.956 12.436 1.00 96.00 493 HIS A C 1
ATOM 3784 O O . HIS A 1 493 ? 14.263 -15.969 12.617 1.00 96.00 493 HIS A O 1
ATOM 3790 N N . TRP A 1 494 ? 13.430 -14.435 11.216 1.00 96.81 494 TRP A N 1
ATOM 3791 C CA . TRP A 1 494 ? 13.999 -15.067 10.024 1.00 96.81 494 TRP A CA 1
ATOM 3792 C C . TRP A 1 494 ? 15.521 -15.039 9.988 1.00 96.81 494 TRP A C 1
ATOM 3794 O O . TRP A 1 494 ? 16.136 -16.019 9.568 1.00 96.81 494 TRP A O 1
ATOM 3804 N N . LEU A 1 495 ? 16.137 -13.957 10.459 1.00 96.75 495 LEU A N 1
ATOM 3805 C CA . LEU A 1 495 ? 17.584 -13.860 10.569 1.00 96.75 495 LEU A CA 1
ATOM 3806 C C . LEU A 1 495 ? 18.133 -14.940 11.506 1.00 96.75 495 LEU A C 1
ATOM 3808 O O . LEU A 1 495 ? 19.101 -15.603 11.151 1.00 96.75 495 LEU A O 1
ATOM 3812 N N . GLN A 1 496 ? 17.488 -15.172 12.652 1.00 96.50 496 GLN A N 1
ATOM 3813 C CA . GLN A 1 496 ? 17.866 -16.241 13.580 1.00 96.50 496 GLN A CA 1
ATOM 3814 C C . GLN A 1 496 ? 17.711 -17.629 12.948 1.00 96.50 496 GLN A C 1
ATOM 3816 O O . GLN A 1 496 ? 18.625 -18.448 13.054 1.00 96.50 496 GLN A O 1
ATOM 3821 N N . ILE A 1 497 ? 16.602 -17.893 12.243 1.00 95.75 497 ILE A N 1
ATOM 3822 C CA . ILE A 1 497 ? 16.410 -19.169 11.533 1.00 95.75 497 ILE A CA 1
ATOM 3823 C C . ILE A 1 497 ? 17.530 -19.378 10.506 1.00 95.75 497 ILE A C 1
ATOM 3825 O O . ILE A 1 497 ? 18.129 -20.453 10.462 1.00 95.75 497 ILE A O 1
ATOM 3829 N N . LEU A 1 498 ? 17.841 -18.364 9.698 1.00 95.75 498 LEU A N 1
ATOM 3830 C CA . LEU A 1 498 ? 18.859 -18.462 8.650 1.00 95.75 498 LEU A CA 1
ATOM 3831 C C . LEU A 1 498 ? 20.272 -18.593 9.230 1.00 95.75 498 LEU A C 1
ATOM 3833 O O . LEU A 1 498 ? 21.046 -19.406 8.740 1.00 95.75 498 LEU A O 1
ATOM 3837 N N . GLN A 1 499 ? 20.593 -17.865 10.302 1.00 95.06 499 GLN A N 1
ATOM 3838 C CA . GLN A 1 499 ? 21.886 -17.953 10.991 1.00 95.06 499 GLN A CA 1
ATOM 3839 C C . GLN A 1 499 ? 22.072 -19.266 11.755 1.00 95.06 499 GLN A C 1
ATOM 3841 O O . GLN A 1 499 ? 23.203 -19.674 11.998 1.00 95.06 499 GLN A O 1
ATOM 3846 N N . SER A 1 500 ? 20.984 -19.947 12.129 1.00 95.19 500 SER A N 1
ATOM 3847 C CA . SER A 1 500 ? 21.075 -21.264 12.771 1.00 95.19 500 SER A CA 1
ATOM 3848 C C . SER A 1 500 ? 21.527 -22.375 11.810 1.00 95.19 500 SER A C 1
ATOM 3850 O O . SER A 1 500 ? 21.845 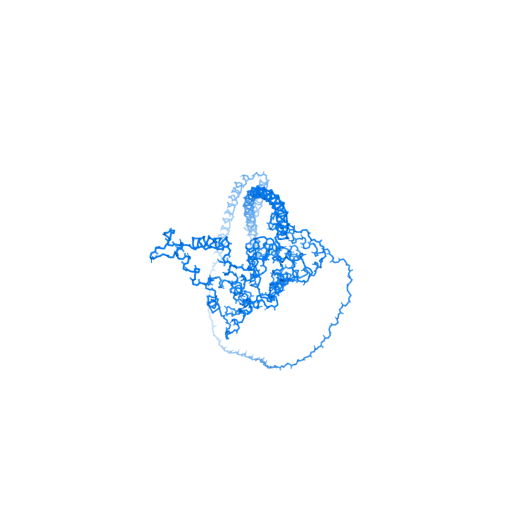-23.480 12.251 1.00 95.19 500 SER A O 1
ATOM 3852 N N . ARG A 1 501 ? 21.562 -22.105 10.496 1.00 91.94 501 ARG A N 1
ATOM 3853 C CA . ARG A 1 501 ? 22.043 -23.036 9.470 1.00 91.94 501 ARG A CA 1
ATOM 3854 C C . ARG A 1 501 ? 23.552 -22.871 9.266 1.00 91.94 501 ARG A C 1
ATOM 3856 O O . ARG A 1 501 ? 24.034 -21.770 9.037 1.00 91.94 501 ARG A O 1
ATOM 3863 N N . GLU A 1 502 ? 24.292 -23.983 9.297 1.00 81.62 502 GLU A N 1
ATOM 3864 C CA . GLU A 1 502 ? 25.756 -23.997 9.102 1.00 81.62 502 GLU A CA 1
ATOM 3865 C C . GLU A 1 502 ? 26.198 -23.580 7.688 1.00 81.62 502 GLU A C 1
ATOM 3867 O O . GLU A 1 502 ? 27.341 -23.174 7.493 1.00 81.62 502 GLU A O 1
ATOM 3872 N N . VAL A 1 503 ? 25.307 -23.692 6.698 1.00 80.88 503 VAL A N 1
ATOM 3873 C CA . VAL A 1 503 ? 25.588 -23.410 5.285 1.00 80.88 503 VAL A CA 1
ATOM 3874 C C . VAL A 1 503 ? 24.628 -22.338 4.786 1.00 80.88 503 VAL A C 1
ATOM 3876 O O . VAL A 1 503 ? 23.424 -22.425 5.036 1.00 80.88 503 VAL A O 1
ATOM 3879 N N . GLU A 1 504 ? 25.158 -21.347 4.062 1.00 84.62 504 GLU A N 1
ATOM 3880 C CA . GLU A 1 504 ? 24.336 -20.326 3.413 1.00 84.62 504 GLU A CA 1
ATOM 3881 C C . GLU A 1 504 ? 23.379 -20.991 2.415 1.00 84.62 504 GLU A C 1
ATOM 3883 O O . GLU A 1 504 ? 23.831 -21.691 1.502 1.00 84.62 504 GLU A O 1
ATOM 3888 N N . PRO A 1 505 ? 22.058 -20.818 2.584 1.00 84.56 505 PRO A N 1
ATOM 3889 C CA . PRO A 1 505 ? 21.099 -21.569 1.799 1.00 84.56 505 PRO A CA 1
ATOM 3890 C C . PRO A 1 505 ? 21.130 -21.104 0.342 1.00 84.56 505 PRO A C 1
ATOM 3892 O O . PRO A 1 505 ? 20.967 -19.918 0.034 1.00 84.56 505 PRO A O 1
ATOM 3895 N N . GLY A 1 506 ? 21.308 -22.062 -0.566 1.00 90.56 506 GLY A N 1
ATOM 3896 C CA . GLY A 1 506 ? 21.005 -21.864 -1.971 1.00 90.56 506 GLY A CA 1
ATOM 3897 C C . GLY A 1 506 ? 19.501 -21.685 -2.181 1.00 90.56 506 GLY A C 1
ATOM 3898 O O . GLY A 1 506 ? 18.691 -21.763 -1.253 1.00 90.56 506 GLY A O 1
ATOM 3899 N N . LEU A 1 507 ? 19.108 -21.437 -3.432 1.00 91.81 507 LEU A N 1
ATOM 3900 C CA . LEU A 1 507 ? 17.695 -21.277 -3.772 1.00 91.81 507 LEU A CA 1
ATOM 3901 C C . LEU A 1 507 ? 16.831 -22.482 -3.338 1.00 91.81 507 LEU A C 1
ATOM 3903 O O . LEU A 1 507 ? 15.769 -22.240 -2.761 1.00 91.81 507 LEU A O 1
ATOM 3907 N N . PRO A 1 508 ? 17.232 -23.749 -3.584 1.00 93.44 508 PRO A N 1
ATOM 3908 C CA . PRO A 1 508 ? 16.428 -24.902 -3.183 1.00 93.44 508 PRO A CA 1
ATOM 3909 C C . PRO A 1 508 ? 16.239 -24.980 -1.666 1.00 93.44 508 PRO A C 1
ATOM 3911 O O . PRO A 1 508 ? 15.112 -25.118 -1.196 1.00 93.44 508 PRO A O 1
ATOM 3914 N N . GLU A 1 509 ? 17.321 -24.818 -0.901 1.00 94.44 509 GLU A N 1
ATOM 3915 C CA . GLU A 1 509 ? 17.302 -24.919 0.558 1.00 94.44 509 GLU A CA 1
ATOM 3916 C C . GLU A 1 509 ? 16.485 -23.787 1.187 1.00 94.44 509 GLU A C 1
ATOM 3918 O O . GLU A 1 509 ? 15.702 -24.020 2.109 1.00 94.44 509 GLU A O 1
ATOM 3923 N N . PHE A 1 510 ? 16.626 -22.562 0.667 1.00 95.75 510 PHE A N 1
ATOM 3924 C CA . PHE A 1 510 ? 15.835 -21.418 1.112 1.00 95.75 510 PHE A CA 1
ATOM 3925 C C . PHE A 1 510 ? 14.347 -21.603 0.793 1.00 95.75 510 PHE A C 1
ATOM 3927 O O . PHE A 1 510 ? 13.498 -21.337 1.643 1.00 95.75 510 PHE A O 1
ATOM 3934 N N . ALA A 1 511 ? 14.016 -22.095 -0.405 1.00 96.06 511 ALA A N 1
ATOM 3935 C CA . ALA A 1 511 ? 12.634 -22.353 -0.790 1.00 96.06 511 ALA A CA 1
ATOM 3936 C C . ALA A 1 511 ? 11.977 -23.418 0.095 1.00 96.06 511 ALA A C 1
ATOM 3938 O O . ALA A 1 511 ? 10.847 -23.221 0.543 1.00 96.06 511 ALA A O 1
ATOM 3939 N N . ASP A 1 512 ? 12.683 -24.510 0.388 1.00 95.75 512 ASP A N 1
ATOM 3940 C CA . ASP A 1 512 ? 12.190 -25.572 1.269 1.00 95.75 512 ASP A CA 1
ATOM 3941 C C . ASP A 1 512 ? 11.969 -25.068 2.694 1.00 95.75 512 ASP A C 1
ATOM 3943 O O . ASP A 1 512 ? 10.925 -25.335 3.293 1.00 95.75 512 ASP A O 1
ATOM 3947 N N . LEU A 1 513 ? 12.903 -24.264 3.206 1.00 96.56 513 LEU A N 1
ATOM 3948 C CA . LEU A 1 513 ? 12.777 -23.618 4.507 1.00 96.56 513 LEU A CA 1
ATOM 3949 C C . LEU A 1 513 ? 11.554 -22.690 4.563 1.00 96.56 513 LEU A C 1
ATOM 3951 O O . LEU A 1 513 ? 10.751 -22.776 5.492 1.00 96.56 513 LEU A O 1
ATOM 3955 N N . CYS A 1 514 ? 11.368 -21.829 3.561 1.00 96.38 514 CYS A N 1
ATOM 3956 C CA . CYS A 1 514 ? 10.211 -20.941 3.494 1.00 96.38 514 CYS A CA 1
ATOM 3957 C C . CYS A 1 514 ? 8.892 -21.721 3.425 1.00 96.38 514 CYS A C 1
ATOM 3959 O O . CYS A 1 514 ? 7.967 -21.385 4.157 1.00 96.38 514 CYS A O 1
ATOM 3961 N N . MET A 1 515 ? 8.802 -22.779 2.614 1.00 96.50 515 MET A N 1
ATOM 3962 C CA . MET A 1 515 ? 7.591 -23.607 2.521 1.00 96.50 515 MET A CA 1
ATOM 3963 C C . MET A 1 515 ? 7.294 -24.380 3.812 1.00 96.50 515 MET A C 1
ATOM 3965 O O . MET A 1 515 ? 6.128 -24.595 4.134 1.00 96.50 515 MET A O 1
ATOM 3969 N N . GLN A 1 516 ? 8.322 -24.779 4.569 1.00 95.94 516 GLN A N 1
ATOM 3970 C CA . GLN A 1 516 ? 8.143 -25.446 5.860 1.00 95.94 516 GLN A CA 1
ATOM 3971 C C . GLN A 1 516 ? 7.463 -24.529 6.888 1.00 95.94 516 GLN A C 1
ATOM 3973 O O . GLN A 1 516 ? 6.600 -24.980 7.638 1.00 95.94 516 GLN A O 1
ATOM 3978 N N . HIS A 1 517 ? 7.846 -23.251 6.926 1.00 94.94 517 HIS A N 1
ATOM 3979 C CA . HIS A 1 517 ? 7.289 -22.273 7.866 1.00 94.94 517 HIS A CA 1
ATOM 3980 C C . HIS A 1 517 ? 6.036 -21.562 7.331 1.00 94.94 517 HIS A C 1
ATOM 3982 O O . HIS A 1 517 ? 5.218 -21.091 8.119 1.00 94.94 517 HIS A O 1
ATOM 3988 N N . MET A 1 518 ? 5.871 -21.481 6.009 1.00 95.19 518 MET A N 1
ATOM 3989 C CA . MET A 1 518 ? 4.791 -20.756 5.330 1.00 95.19 518 MET A CA 1
ATOM 3990 C C . MET A 1 518 ? 4.188 -21.615 4.203 1.00 95.19 518 MET A C 1
ATOM 3992 O O . MET A 1 518 ? 4.373 -21.311 3.022 1.00 95.19 518 MET A O 1
ATOM 3996 N N . PRO A 1 519 ? 3.445 -22.688 4.529 1.00 95.00 519 PRO A N 1
ATOM 3997 C CA . PRO A 1 519 ? 2.965 -23.655 3.536 1.00 95.00 519 PRO A CA 1
ATOM 3998 C C . PRO A 1 519 ? 1.956 -23.077 2.530 1.00 95.00 519 PRO A C 1
ATOM 4000 O O . PRO A 1 519 ? 1.710 -23.688 1.492 1.00 95.00 519 PRO A O 1
ATOM 4003 N N . SER A 1 520 ? 1.369 -21.909 2.810 1.00 94.12 520 SER A N 1
ATOM 4004 C CA . SER A 1 520 ? 0.484 -21.192 1.883 1.00 94.12 520 SER A CA 1
ATOM 4005 C C . SER A 1 520 ? 1.234 -20.457 0.763 1.00 94.12 520 SER A C 1
ATOM 4007 O O . SER A 1 520 ? 0.636 -20.154 -0.271 1.00 94.12 520 SER A O 1
ATOM 4009 N N . VAL A 1 521 ? 2.534 -20.179 0.926 1.00 94.56 521 VAL A N 1
ATOM 4010 C CA . VAL A 1 521 ? 3.335 -19.448 -0.063 1.00 94.56 521 VAL A CA 1
ATOM 4011 C C . VAL A 1 521 ? 3.830 -20.409 -1.141 1.00 94.56 521 VAL A C 1
ATOM 4013 O O . VAL A 1 521 ? 4.540 -21.377 -0.873 1.00 94.56 521 VAL A O 1
ATOM 4016 N N . LYS A 1 522 ? 3.486 -20.126 -2.400 1.00 95.50 522 LYS A N 1
ATOM 4017 C CA . LYS A 1 522 ? 3.914 -20.940 -3.546 1.00 95.50 522 LYS A CA 1
ATOM 4018 C C . LYS A 1 522 ? 5.422 -20.823 -3.780 1.00 95.50 522 LYS A C 1
ATOM 4020 O O . LYS A 1 522 ? 5.961 -19.715 -3.788 1.00 95.50 522 LYS A O 1
ATOM 4025 N N . ARG A 1 523 ? 6.078 -21.947 -4.102 1.00 96.06 523 ARG A N 1
ATOM 4026 C CA . ARG A 1 523 ? 7.515 -22.008 -4.445 1.00 96.06 523 ARG A CA 1
ATOM 4027 C C . ARG A 1 523 ? 7.922 -20.984 -5.506 1.00 96.06 523 ARG A C 1
ATOM 4029 O O . ARG A 1 523 ? 8.933 -20.314 -5.346 1.00 96.06 523 ARG A O 1
ATOM 4036 N N . GLU A 1 524 ? 7.106 -20.806 -6.540 1.00 95.12 524 GLU A N 1
ATOM 4037 C CA . GLU A 1 524 ? 7.346 -19.854 -7.637 1.00 95.12 524 GLU A CA 1
ATOM 4038 C C . GLU A 1 524 ? 7.542 -18.411 -7.140 1.00 95.12 524 GLU A C 1
ATOM 4040 O O . GLU A 1 524 ? 8.414 -17.691 -7.627 1.00 95.12 524 GLU A O 1
ATOM 4045 N N . MET A 1 525 ? 6.761 -17.993 -6.137 1.00 93.06 525 MET A N 1
ATOM 4046 C CA . MET A 1 525 ? 6.871 -16.665 -5.533 1.00 93.06 525 MET A CA 1
ATOM 4047 C C . MET A 1 525 ? 8.164 -16.533 -4.722 1.00 93.06 525 MET A C 1
ATOM 4049 O O . MET A 1 525 ? 8.835 -15.504 -4.809 1.00 93.06 525 MET A O 1
ATOM 4053 N N . ILE A 1 526 ? 8.546 -17.586 -3.991 1.00 95.31 526 ILE A N 1
ATOM 4054 C CA . ILE A 1 526 ? 9.798 -17.634 -3.224 1.00 95.31 526 ILE A CA 1
ATOM 4055 C C . ILE A 1 526 ? 10.996 -17.517 -4.170 1.00 95.31 526 ILE A C 1
ATOM 4057 O O . ILE A 1 526 ? 11.865 -16.669 -3.971 1.00 95.31 526 ILE A O 1
ATOM 4061 N N . GLU A 1 527 ? 11.004 -18.307 -5.246 1.00 94.00 527 GLU A N 1
ATOM 4062 C CA . GLU A 1 527 ? 12.050 -18.262 -6.268 1.00 94.00 527 GLU A CA 1
ATOM 4063 C C . GLU A 1 527 ? 12.140 -16.894 -6.945 1.00 94.00 527 GLU A C 1
ATOM 4065 O O . GLU A 1 527 ? 13.239 -16.381 -7.157 1.00 94.00 527 GLU A O 1
ATOM 4070 N N . SER A 1 528 ? 10.997 -16.280 -7.266 1.00 90.06 528 SER A N 1
ATOM 4071 C CA . SER A 1 528 ? 10.960 -14.941 -7.855 1.00 90.06 528 SER A CA 1
ATOM 4072 C C . SER A 1 528 ? 11.599 -13.902 -6.930 1.00 90.06 528 SER A C 1
ATOM 4074 O O . SER A 1 528 ? 12.434 -13.117 -7.376 1.00 90.06 528 SER A O 1
ATOM 4076 N N . MET A 1 529 ? 11.250 -13.910 -5.641 1.00 90.50 529 MET A N 1
ATOM 4077 C CA . MET A 1 529 ? 11.789 -12.959 -4.662 1.00 90.50 529 MET A CA 1
ATOM 4078 C C . MET A 1 529 ? 13.276 -13.194 -4.373 1.00 90.50 529 MET A C 1
ATOM 4080 O O . MET A 1 529 ? 14.043 -12.244 -4.242 1.00 90.50 529 MET A O 1
ATOM 4084 N N . PHE A 1 530 ? 13.711 -14.453 -4.332 1.00 92.56 530 PHE A N 1
ATOM 4085 C CA . PHE A 1 530 ? 15.118 -14.808 -4.159 1.00 92.56 530 PHE A CA 1
ATOM 4086 C C . PHE A 1 530 ? 15.980 -14.320 -5.334 1.00 92.56 530 PHE A C 1
ATOM 4088 O O . PHE A 1 530 ? 17.046 -13.734 -5.132 1.00 92.56 530 PHE A O 1
ATOM 4095 N N . ARG A 1 531 ? 15.493 -14.480 -6.575 1.00 88.31 531 ARG A N 1
ATOM 4096 C CA . ARG A 1 531 ? 16.186 -13.986 -7.780 1.00 88.31 531 ARG A CA 1
ATOM 4097 C C . ARG A 1 531 ? 16.351 -12.465 -7.784 1.00 88.31 531 ARG A C 1
ATOM 4099 O O . ARG A 1 531 ? 17.352 -11.988 -8.313 1.00 88.31 531 ARG A O 1
ATOM 4106 N N . LEU A 1 532 ? 15.428 -11.703 -7.183 1.00 82.19 532 LEU A N 1
ATOM 4107 C CA . LEU A 1 532 ? 15.580 -10.246 -7.041 1.00 82.19 532 LEU A CA 1
ATOM 4108 C C . LEU A 1 532 ? 16.803 -9.881 -6.190 1.00 82.19 532 LEU A C 1
ATOM 4110 O O . LEU A 1 532 ? 17.523 -8.941 -6.523 1.00 82.19 532 LEU A O 1
ATOM 4114 N N . VAL A 1 533 ? 17.071 -10.646 -5.127 1.00 84.81 533 VAL A N 1
ATOM 4115 C CA . VAL A 1 533 ? 18.254 -10.444 -4.278 1.00 84.81 533 VAL A CA 1
ATOM 4116 C C . VAL A 1 533 ? 19.528 -10.856 -5.003 1.00 84.81 533 VAL A C 1
ATOM 4118 O O . VAL A 1 533 ? 20.482 -10.080 -5.036 1.00 84.81 533 VAL A O 1
ATOM 4121 N N . GLN A 1 534 ? 19.532 -12.028 -5.645 1.00 84.06 534 GLN A N 1
ATOM 4122 C CA . GLN A 1 534 ? 20.700 -12.501 -6.395 1.00 84.06 534 GLN A CA 1
ATOM 4123 C C . GLN A 1 534 ? 21.060 -11.583 -7.570 1.00 84.06 534 GLN A C 1
ATOM 4125 O O . GLN A 1 534 ? 22.232 -11.271 -7.775 1.00 84.06 534 GLN A O 1
ATOM 4130 N N . GLY A 1 535 ? 20.067 -11.107 -8.328 1.00 74.25 535 GLY A N 1
ATOM 4131 C CA . GLY A 1 535 ? 20.287 -10.253 -9.496 1.00 74.25 535 GLY A CA 1
ATOM 4132 C C . GLY A 1 535 ? 20.946 -8.909 -9.167 1.00 74.25 535 GLY A C 1
ATOM 4133 O O . GLY A 1 535 ? 21.605 -8.324 -10.027 1.00 74.25 535 GLY A O 1
ATOM 4134 N N . ALA A 1 536 ? 20.816 -8.429 -7.925 1.00 64.12 536 ALA A N 1
ATOM 4135 C CA . ALA A 1 536 ? 21.478 -7.211 -7.464 1.00 64.12 536 ALA A CA 1
ATOM 4136 C C . ALA A 1 536 ? 22.981 -7.408 -7.186 1.00 64.12 536 ALA A C 1
ATOM 4138 O O . ALA A 1 536 ? 23.748 -6.455 -7.324 1.00 64.12 536 ALA A O 1
ATOM 4139 N N . GLU A 1 537 ? 23.410 -8.620 -6.823 1.00 64.50 537 GLU A N 1
ATOM 4140 C CA . GLU A 1 537 ? 24.804 -8.923 -6.463 1.00 64.50 537 GLU A CA 1
ATOM 4141 C C . GLU A 1 537 ? 25.594 -9.568 -7.610 1.00 64.50 537 GLU A C 1
ATOM 4143 O O . GLU A 1 537 ? 26.800 -9.357 -7.749 1.00 64.50 537 GLU A O 1
ATOM 4148 N N . GLN A 1 538 ? 24.926 -10.313 -8.491 1.00 56.16 538 GLN A N 1
ATOM 4149 C CA . GLN A 1 538 ? 25.583 -11.186 -9.463 1.00 56.16 538 GLN A CA 1
ATOM 4150 C C . GLN A 1 538 ? 25.890 -10.521 -10.816 1.00 56.16 538 GLN A C 1
ATOM 4152 O O . GLN A 1 538 ? 25.534 -11.032 -11.877 1.00 56.16 538 GLN A O 1
ATOM 4157 N N . ARG A 1 539 ? 26.679 -9.436 -10.816 1.00 57.00 539 ARG A N 1
ATOM 4158 C CA . ARG A 1 539 ? 27.456 -9.068 -12.024 1.00 57.00 539 ARG A CA 1
ATOM 4159 C C . ARG A 1 539 ? 28.696 -9.959 -12.243 1.00 57.00 539 ARG A C 1
ATOM 4161 O O . ARG A 1 539 ? 29.423 -9.715 -13.200 1.00 57.00 539 ARG A O 1
ATOM 4168 N N . GLY A 1 540 ? 28.935 -10.983 -11.410 1.00 52.47 540 GLY A N 1
ATOM 4169 C CA . GLY A 1 540 ? 30.155 -11.806 -11.471 1.00 52.47 540 GLY A CA 1
ATOM 4170 C C . GLY A 1 540 ? 30.001 -13.324 -11.303 1.00 52.47 540 GLY A C 1
ATOM 4171 O O . GLY A 1 540 ? 30.671 -14.045 -12.032 1.00 52.47 540 GLY A O 1
ATOM 4172 N N . ASP A 1 541 ? 29.126 -13.828 -10.422 1.00 54.12 541 ASP A N 1
ATOM 4173 C CA . ASP A 1 541 ? 29.114 -15.259 -10.055 1.00 54.12 541 ASP A CA 1
ATOM 4174 C C . ASP A 1 541 ? 27.709 -15.876 -10.109 1.00 54.12 541 ASP A C 1
ATOM 4176 O O . ASP A 1 541 ? 26.840 -15.531 -9.317 1.00 54.12 541 ASP A O 1
ATOM 4180 N N . ARG A 1 542 ? 27.475 -16.814 -11.038 1.00 57.50 542 ARG A N 1
ATOM 4181 C CA . ARG A 1 542 ? 26.147 -17.414 -11.320 1.00 57.50 542 ARG A CA 1
ATOM 4182 C C . ARG A 1 542 ? 25.652 -18.422 -10.271 1.00 57.50 542 ARG A C 1
ATOM 4184 O O . ARG A 1 542 ? 24.554 -18.956 -10.415 1.00 57.50 542 ARG A O 1
ATOM 4191 N N . HIS A 1 543 ? 26.448 -18.702 -9.243 1.00 64.81 543 HIS A N 1
ATOM 4192 C CA . HIS A 1 543 ? 26.145 -19.706 -8.217 1.00 64.81 543 HIS A CA 1
ATOM 4193 C C . HIS A 1 543 ? 26.252 -19.168 -6.785 1.00 64.81 543 HIS A C 1
ATOM 4195 O O . HIS A 1 543 ? 26.242 -19.955 -5.845 1.00 64.81 543 HIS A O 1
ATOM 4201 N N . GLY A 1 544 ? 26.344 -17.846 -6.607 1.00 68.44 544 GLY A N 1
ATOM 4202 C CA . GLY A 1 544 ? 26.493 -17.247 -5.282 1.00 68.44 544 GLY A CA 1
ATOM 4203 C C . GLY A 1 544 ? 25.252 -17.440 -4.409 1.00 68.44 544 GLY A C 1
ATOM 4204 O O . GLY A 1 544 ? 24.136 -17.103 -4.824 1.00 68.44 544 GLY A O 1
ATOM 4205 N N . SER A 1 545 ? 25.460 -17.963 -3.202 1.00 82.38 545 SER A N 1
ATOM 4206 C CA . SER A 1 545 ? 24.540 -17.816 -2.077 1.00 82.38 545 SER A CA 1
ATOM 4207 C C . SER A 1 545 ? 24.265 -16.330 -1.827 1.00 82.38 545 SER A C 1
ATOM 4209 O O . SER A 1 545 ? 25.118 -15.477 -2.073 1.00 82.38 545 SER A O 1
ATOM 4211 N N . ALA A 1 546 ? 23.045 -16.009 -1.401 1.00 87.56 546 ALA A N 1
ATOM 4212 C CA . ALA A 1 546 ? 22.710 -14.659 -0.964 1.00 87.56 546 ALA A CA 1
ATOM 4213 C C . ALA A 1 546 ? 22.947 -14.557 0.549 1.00 87.56 546 ALA A C 1
ATOM 4215 O O . ALA A 1 546 ? 22.660 -15.519 1.270 1.00 87.56 546 ALA A O 1
ATOM 4216 N N . PRO A 1 547 ? 23.430 -13.411 1.051 1.00 91.25 547 PRO A N 1
ATOM 4217 C CA . PRO A 1 547 ? 23.760 -13.283 2.459 1.00 91.25 547 PRO A CA 1
ATOM 4218 C C . PRO A 1 547 ? 22.489 -13.379 3.338 1.00 91.25 547 PRO A C 1
ATOM 4220 O O . PRO A 1 547 ? 21.404 -12.939 2.920 1.00 91.25 547 PRO A O 1
ATOM 4223 N N . PRO A 1 548 ? 22.584 -13.967 4.551 1.00 94.19 548 PRO A N 1
ATOM 4224 C CA . PRO A 1 548 ? 21.423 -14.266 5.397 1.00 94.19 548 PRO A CA 1
ATOM 4225 C C . PRO A 1 548 ? 20.552 -13.058 5.759 1.00 94.19 548 PRO A C 1
ATOM 4227 O O . PRO A 1 548 ? 19.337 -13.190 5.881 1.00 94.19 548 PRO A O 1
ATOM 4230 N N . ASP A 1 549 ? 21.145 -11.874 5.905 1.00 93.88 549 ASP A N 1
ATOM 4231 C CA . ASP A 1 549 ? 20.442 -10.618 6.188 1.00 93.88 549 ASP A CA 1
ATOM 4232 C C . ASP A 1 549 ? 19.481 -10.230 5.054 1.00 93.88 549 ASP A C 1
ATOM 4234 O O . ASP A 1 549 ? 18.327 -9.869 5.291 1.00 93.88 549 ASP A O 1
ATOM 4238 N N . LYS A 1 550 ? 19.902 -10.381 3.796 1.00 92.56 550 LYS A N 1
ATOM 4239 C CA . LYS A 1 550 ? 19.048 -10.093 2.636 1.00 92.56 550 LYS A CA 1
ATOM 4240 C C . LYS A 1 550 ? 17.943 -11.127 2.471 1.00 92.56 550 LYS A C 1
ATOM 4242 O O . LYS A 1 550 ? 16.808 -10.766 2.151 1.00 92.56 550 LYS A O 1
ATOM 4247 N N . LEU A 1 551 ? 18.260 -12.395 2.722 1.00 95.19 551 LEU A N 1
ATOM 4248 C CA . LEU A 1 551 ? 17.282 -13.481 2.703 1.00 95.19 551 LEU A CA 1
ATOM 4249 C C . LEU A 1 551 ? 16.250 -13.359 3.828 1.00 95.19 551 LEU A C 1
ATOM 4251 O O . LEU A 1 551 ? 15.080 -13.668 3.603 1.00 95.19 551 LEU A O 1
ATOM 4255 N N . ALA A 1 552 ? 16.633 -12.821 4.988 1.00 96.50 552 ALA A N 1
ATOM 4256 C CA . ALA A 1 552 ? 15.699 -12.533 6.070 1.00 96.50 552 ALA A CA 1
ATOM 4257 C C . ALA A 1 552 ? 14.644 -11.497 5.650 1.00 96.50 552 ALA A C 1
ATOM 4259 O O . ALA A 1 552 ? 13.463 -11.686 5.938 1.00 96.50 552 ALA A O 1
ATOM 4260 N N . TYR A 1 553 ? 15.016 -10.452 4.896 1.00 95.12 553 TYR A N 1
ATOM 4261 C CA . TYR A 1 553 ? 14.033 -9.510 4.339 1.00 95.12 553 TYR A CA 1
ATOM 4262 C C . TYR A 1 553 ? 13.088 -10.166 3.325 1.00 95.12 553 TYR A C 1
ATOM 4264 O O . TYR A 1 553 ? 11.897 -9.855 3.312 1.00 95.12 553 TYR A O 1
ATOM 4272 N N . VAL A 1 554 ? 13.592 -11.077 2.484 1.00 95.06 554 VAL A N 1
ATOM 4273 C CA . VAL A 1 554 ? 12.753 -11.829 1.535 1.00 95.06 554 VAL A CA 1
ATOM 4274 C C . VAL A 1 554 ? 11.742 -12.693 2.278 1.00 95.06 554 VAL A C 1
ATOM 4276 O O . VAL A 1 554 ? 10.551 -12.629 1.979 1.00 95.06 554 VAL A O 1
ATOM 4279 N N . ALA A 1 555 ? 12.199 -13.467 3.260 1.00 96.56 555 ALA A N 1
ATOM 4280 C CA . ALA A 1 555 ? 11.334 -14.343 4.034 1.00 96.56 555 ALA A CA 1
ATOM 4281 C C . ALA A 1 555 ? 10.305 -13.545 4.853 1.00 96.56 555 ALA A C 1
ATOM 4283 O O . ALA A 1 555 ? 9.121 -13.876 4.832 1.00 96.56 555 ALA A O 1
ATOM 4284 N N . ALA A 1 556 ? 10.714 -12.422 5.454 1.00 95.56 556 ALA A N 1
ATOM 4285 C CA . ALA A 1 556 ? 9.800 -11.515 6.140 1.00 95.56 556 ALA A CA 1
ATOM 4286 C C . ALA A 1 556 ? 8.735 -10.925 5.194 1.00 95.56 556 ALA A C 1
ATOM 4288 O O . ALA A 1 556 ? 7.556 -10.856 5.544 1.00 95.56 556 ALA A O 1
ATOM 4289 N N . CYS A 1 557 ? 9.121 -10.549 3.969 1.00 94.12 557 CYS A N 1
ATOM 4290 C CA . CYS A 1 557 ? 8.181 -10.079 2.953 1.00 94.12 557 CYS A CA 1
ATOM 4291 C C . CYS A 1 557 ? 7.176 -11.165 2.539 1.00 94.12 557 CYS A C 1
ATOM 4293 O O . CYS A 1 557 ? 5.997 -10.864 2.352 1.00 94.12 557 CYS A O 1
ATOM 4295 N N . LEU A 1 558 ? 7.635 -12.408 2.376 1.00 94.56 558 LEU A N 1
ATOM 4296 C CA . LEU A 1 558 ? 6.795 -13.550 2.004 1.00 94.56 558 LEU A CA 1
ATOM 4297 C C . LEU A 1 558 ? 5.792 -13.892 3.106 1.00 94.56 558 LEU A C 1
ATOM 4299 O O . LEU A 1 558 ? 4.618 -14.098 2.813 1.00 94.56 558 LEU A O 1
ATOM 4303 N N . GLU A 1 559 ? 6.228 -13.883 4.364 1.00 95.19 559 GLU A N 1
ATOM 4304 C CA . GLU A 1 559 ? 5.352 -14.147 5.507 1.00 95.19 559 GLU A CA 1
ATOM 4305 C C . GLU A 1 559 ? 4.275 -13.068 5.645 1.00 95.19 559 GLU A C 1
ATOM 4307 O O . GLU A 1 559 ? 3.111 -13.369 5.889 1.00 95.19 559 GLU A O 1
ATOM 4312 N N . ALA A 1 560 ? 4.634 -11.804 5.411 1.00 91.75 560 ALA A N 1
ATOM 4313 C CA . ALA A 1 560 ? 3.671 -10.710 5.399 1.00 91.75 560 ALA A CA 1
ATOM 4314 C C . ALA A 1 560 ? 2.659 -10.835 4.255 1.00 91.75 560 ALA A C 1
ATOM 4316 O O . ALA A 1 560 ? 1.469 -10.611 4.457 1.00 91.75 560 ALA A O 1
ATOM 4317 N N . ALA A 1 561 ? 3.117 -11.221 3.062 1.00 89.50 561 ALA A N 1
ATOM 4318 C CA . ALA A 1 561 ? 2.235 -11.468 1.925 1.00 89.50 561 ALA A CA 1
ATOM 4319 C C . ALA A 1 561 ? 1.295 -12.664 2.166 1.00 89.50 561 ALA A C 1
ATOM 4321 O O . ALA A 1 561 ? 0.164 -12.654 1.688 1.00 89.50 561 ALA A O 1
ATOM 4322 N N . ALA A 1 562 ? 1.729 -13.662 2.941 1.00 91.31 562 ALA A N 1
ATOM 4323 C CA . ALA A 1 562 ? 0.906 -14.808 3.320 1.00 91.31 562 ALA A CA 1
ATOM 4324 C C . ALA A 1 562 ? -0.257 -14.445 4.258 1.00 91.31 562 ALA A C 1
ATOM 4326 O O . ALA A 1 562 ? -1.226 -15.191 4.311 1.00 91.31 562 ALA A O 1
ATOM 4327 N N . ILE A 1 563 ? -0.171 -13.322 4.981 1.00 87.88 563 ILE A N 1
ATOM 4328 C CA . ILE A 1 563 ? -1.275 -12.783 5.798 1.00 87.88 563 ILE A CA 1
ATOM 4329 C C . ILE A 1 563 ? -2.303 -12.051 4.923 1.00 87.88 563 ILE A C 1
ATOM 4331 O O . ILE A 1 563 ? -3.474 -11.959 5.284 1.00 87.88 563 ILE A O 1
ATOM 4335 N N . ASP A 1 564 ? -1.864 -11.502 3.787 1.00 75.25 564 ASP A N 1
ATOM 4336 C CA . ASP A 1 564 ? -2.721 -10.756 2.858 1.00 75.25 564 ASP A CA 1
ATOM 4337 C C . ASP A 1 564 ? -3.583 -11.683 1.973 1.00 75.25 564 ASP A C 1
ATOM 4339 O O . ASP A 1 564 ? -4.647 -11.265 1.503 1.00 75.25 564 ASP A O 1
ATOM 4343 N N . CYS A 1 565 ? -3.131 -12.927 1.768 1.00 66.44 565 CYS A N 1
ATOM 4344 C CA . CYS A 1 565 ? -3.811 -13.981 1.004 1.00 66.44 565 CYS A CA 1
ATOM 4345 C C . CYS A 1 565 ? -4.818 -14.744 1.868 1.00 66.44 565 CYS A C 1
ATOM 4347 O O . CYS A 1 565 ? -5.948 -14.963 1.374 1.00 66.44 565 CYS A O 1
#

Organism: NCBI:txid41462